Protein AF-A0A1F2WLL2-F1 (afdb_monomer)

InterPro domains:
  IPR001173 Glycosyltransferase 2-like [PF00535] (6-178)
  IPR029044 Nucleotide-diphospho-sugar transferases [G3DSA:3.90.550.10] (1-222)
  IPR029044 Nucleotide-diphospho-sugar transferases [SSF53448] (1-248)

Sequence (485 aa):
MPKITFVVPNYQGEKLLAACLDSVFSQETNESFEIIVVDDCSTDGSTRLIESSYPDVKVIVNRKNSGCAASKNVGAAQAQGEFIAFLDNDIELDADWVEAMLRRFETEGDRLGCCASHILINGYKSLLNSTGGLVNLLGYAWDRGIFGQDTNSYAHNNQVMWACAAAMIVRRSIFEEIGGFDSVYEYLFDDVDLGWRMNVRDYGVAYEPRAIVHHHQNTVQGWKLVRRLYLYERNRLRNLIKNMESQTLKWISPELRYHFLHRVQREFDNSNFSLPMRLYMIPRMVQALFWNAFHLRDTLRLRSKVQETRQLTDWQLMRAGVLCPFFGDPYIMEDPRIRLEATSGNGQQKKLPRRIVMSTETNGALESGWYSRELDVRGVYFRWMEKEATLHMKGRKGKRYLVLHTLMSNPTDISKLSVSINGQPVSSIEVPNYPNLARIELPPGLEAGDWKVELRVDNTFSPRDVLGIEDYRKLGVAIAKVELS

pLDDT: mean 87.74, std 13.4, range [32.47, 98.88]

Solvent-accessible surface area (backbone atoms only — not comparable to full-atom values): 25126 Å² total; per-residue (Å²): 126,35,47,31,16,37,29,28,34,34,64,70,34,52,92,35,35,58,56,23,51,52,24,61,75,53,43,66,58,95,68,50,65,46,43,31,38,21,33,36,51,53,87,59,60,40,66,60,48,39,68,73,74,37,80,82,49,46,76,44,77,39,95,50,74,59,37,56,36,35,30,44,43,58,31,56,77,70,52,69,20,57,26,36,32,36,32,39,36,44,29,33,48,43,45,50,21,68,52,40,51,50,52,48,44,66,72,69,31,92,54,45,28,32,38,8,31,24,29,29,33,51,98,44,90,56,28,24,46,26,53,14,20,42,30,31,74,75,32,51,68,47,40,30,32,38,81,28,74,66,75,66,70,59,66,82,60,36,70,31,25,15,34,53,59,54,42,28,41,31,32,36,68,52,40,60,73,73,61,52,50,59,47,84,31,62,58,68,57,40,36,51,44,45,23,44,58,28,38,30,47,65,20,37,23,39,37,37,70,71,16,38,30,34,31,58,74,74,74,88,69,66,88,56,57,58,57,46,52,22,38,49,51,30,40,31,52,49,41,37,66,29,68,54,49,72,68,56,52,60,69,46,44,65,54,52,53,51,51,50,53,50,48,54,50,47,52,63,65,37,79,93,47,54,70,70,57,31,66,62,45,52,60,32,55,52,47,20,53,51,51,47,63,77,40,36,68,60,45,49,55,54,16,50,60,48,62,77,58,46,71,46,53,66,66,56,34,34,74,71,60,29,34,38,93,50,89,71,79,76,82,56,44,57,50,91,85,52,79,64,72,51,73,56,50,90,47,82,56,96,70,61,46,57,59,44,51,43,48,89,91,44,57,59,35,41,42,49,36,46,48,73,74,47,67,48,101,84,70,49,41,19,25,35,24,28,49,45,27,36,34,44,30,40,44,58,74,90,52,51,26,45,35,38,35,32,48,38,30,24,85,91,50,73,23,44,38,36,35,26,47,71,87,42,80,59,50,74,46,81,39,53,60,44,73,41,78,49,72,41,65,55,64,91,82,66,72,58,41,84,32,47,40,39,38,36,37,77,58,52,37,34,48,33,81,75,71,70,40,96,42,85,54,57,36,21,48,28,36,31,32,42,35,67,82

Radius of gyration: 25.93 Å; Cα contacts (8 Å, |Δi|>4): 1045; chains: 1; bounding box: 75×48×62 Å

Foldseek 3Di:
DFQEEEEEEDAQLQPQQVQAVVLVVLAPDPTGYAYEYEYQAHPDCNVVCCVVPPVRYHYHYHPHRLADQVSSVVSLVVDPHQKYKQAYSQKHWDRHQVVLQVVVCVVVDDLAFKEAEFEAAAPDPQFGCAQAWAAALLLAIDGARHRHGPPVLCVVPFFAQFHDSNTMMGRSVSCVLLPHFDSVQRDPCSRSLSSLLSVQLSSTYTGGHPGYMHGHDPDPDPPVPLVCLLSSLLNSVLSSLQRADPVSCVVCVVLNVVVLVVVLVCLCVPPVDDNVVSVVNNVSNVVSVVSCVVCVVVSVVNSCVSVVSGDDHVVNCVVSLNYPHDRDNCPPSHRLPRFPQPAAQPDPPVAFAQKDFLDPVHVSFWGGFWGDWDADPVRFIKIFGAQKTKGKHWFDPPFFWKKWFFAAFPQVDWKWKWKDKPNHTQDIDTHHGGGDITTTTGDPPPDGGMIIIMIGIDDFDACCVVVVDPGGGRTGIITRMIHTD

Secondary structure (DSSP, 8-state):
--SEEEEEEESS-TTTHHHHHHHHHT---SS-EEEEEEE-S--SSHHHHHHHH-TTEEEEE-SS---HHHHHHHHHTT--SSEEEEE-TTEEE-TTHHHHHHHHHHHH-TT--EEEEEEEETTSTTBEEES-EEEETT--EEETTTTSB--SGGGG--B-SB--TTEEEEEHHHHHHTTS--TT-SSSSHHHHHHHHHHHTT--EEEEEEEEEEE------STHHHHHHHHHHHHHHHHHHHHS-HHHHHHHHHHHHHHHHHHHHHHHH-TTS-HHHHHHHHHHHHHHHHHHHHTHHHHHHHHHHHHHT--S-HHHHHHTTSEE---S-----S-TTS-----------SS--SEEESSGGGGGGB-SSEEEEEE-TTS-EEEEE-SEEEEEEE--TT--EEEEEEEE--SSS-EEEEEEETTEEEEEEEE-SS-EEEEEEPPTTPPSSEEEEEEEESS-B-HHHHH--S----B--EEEEEEE-

Mean predicted aligned error: 12.56 Å

Structure (mmCIF, N/CA/C/O backbone):
data_AF-A0A1F2WLL2-F1
#
_entry.id   AF-A0A1F2WLL2-F1
#
loop_
_atom_site.group_PDB
_atom_site.id
_atom_site.type_symbol
_atom_site.label_atom_id
_atom_site.label_alt_id
_atom_site.label_comp_id
_atom_site.label_asym_id
_atom_site.label_entity_id
_atom_site.label_seq_id
_atom_site.pdbx_PDB_ins_code
_atom_site.Cartn_x
_atom_site.Cartn_y
_atom_site.Cartn_z
_atom_site.occupancy
_atom_site.B_iso_or_equiv
_atom_site.auth_seq_id
_atom_site.auth_comp_id
_atom_site.auth_asym_id
_atom_site.auth_atom_id
_atom_site.pdbx_PDB_model_num
ATOM 1 N N . MET A 1 1 ? -11.840 13.896 24.469 1.00 76.62 1 MET A N 1
ATOM 2 C CA . MET A 1 1 ? -12.093 12.931 23.378 1.00 76.62 1 MET A CA 1
ATOM 3 C C . MET A 1 1 ? -10.760 12.283 23.059 1.00 76.62 1 MET A C 1
ATOM 5 O O . MET A 1 1 ? -9.773 13.005 23.175 1.00 76.62 1 MET A O 1
ATOM 9 N N . PRO A 1 2 ? -10.713 10.977 22.745 1.00 91.00 2 PRO A N 1
ATOM 10 C CA . PRO A 1 2 ? -9.459 10.318 22.396 1.00 91.00 2 PRO A CA 1
ATOM 11 C C . PRO A 1 2 ? -8.804 11.017 21.197 1.00 91.00 2 PRO A C 1
ATOM 13 O O . PRO A 1 2 ? -9.495 11.572 20.342 1.00 91.00 2 PRO A O 1
ATOM 16 N N . LYS A 1 3 ? -7.474 11.004 21.133 1.00 97.62 3 LYS A N 1
ATOM 17 C CA . LYS A 1 3 ? -6.719 11.442 19.956 1.00 97.62 3 LYS A CA 1
ATOM 18 C C . LYS A 1 3 ? -6.810 10.394 18.849 1.00 97.62 3 LYS A C 1
ATOM 20 O O . LYS A 1 3 ? -7.011 10.747 17.687 1.00 97.62 3 LYS A O 1
ATOM 25 N N . ILE A 1 4 ? -6.725 9.116 19.222 1.00 98.31 4 ILE A N 1
ATOM 26 C CA . ILE A 1 4 ? -6.717 7.974 18.301 1.00 98.31 4 ILE A CA 1
ATOM 27 C C . ILE A 1 4 ? -7.796 6.965 18.698 1.00 98.31 4 ILE A C 1
ATOM 29 O O . ILE A 1 4 ? -7.948 6.633 19.870 1.00 98.31 4 ILE A O 1
ATOM 33 N N . THR A 1 5 ? -8.506 6.425 17.713 1.00 98.88 5 THR A N 1
ATOM 34 C CA . THR A 1 5 ? -9.287 5.195 17.881 1.00 98.88 5 THR A CA 1
ATOM 35 C C . THR A 1 5 ? -8.605 4.060 17.134 1.00 98.88 5 THR A C 1
ATOM 37 O O . THR A 1 5 ? -8.490 4.107 15.909 1.00 98.88 5 THR A O 1
ATOM 40 N N . PHE A 1 6 ? -8.190 3.022 17.849 1.00 98.81 6 PHE A N 1
ATOM 41 C CA . PHE A 1 6 ? -7.764 1.768 17.244 1.00 98.81 6 PHE A CA 1
ATOM 42 C C . PHE A 1 6 ? -8.986 0.959 16.815 1.00 98.81 6 PHE A C 1
ATOM 44 O O . PHE A 1 6 ? -9.902 0.743 17.605 1.00 98.81 6 PHE A O 1
ATOM 51 N N . VAL A 1 7 ? -9.008 0.510 15.563 1.00 98.81 7 VAL A N 1
ATOM 52 C CA . VAL A 1 7 ? -10.056 -0.344 15.000 1.00 98.81 7 VAL A CA 1
ATOM 53 C C . VAL A 1 7 ? -9.422 -1.644 14.527 1.00 98.81 7 VAL A C 1
ATOM 55 O O . VAL A 1 7 ? -8.677 -1.654 13.545 1.00 98.81 7 VAL A O 1
ATOM 58 N N . VAL A 1 8 ? -9.770 -2.735 15.209 1.00 98.44 8 VAL A N 1
ATOM 59 C CA . VAL A 1 8 ? -9.218 -4.073 14.972 1.00 98.44 8 VAL A CA 1
ATOM 60 C C . VAL A 1 8 ? -10.331 -5.011 14.491 1.00 98.44 8 VAL A C 1
ATOM 62 O O . VAL A 1 8 ? -11.128 -5.481 15.309 1.00 98.44 8 VAL A O 1
ATOM 65 N N . PRO A 1 9 ? -10.477 -5.287 13.181 1.00 96.81 9 PRO A N 1
ATOM 66 C CA . PRO A 1 9 ? -11.329 -6.381 12.736 1.00 96.81 9 PRO A CA 1
ATOM 67 C C . PRO A 1 9 ? -10.759 -7.723 13.201 1.00 96.81 9 PRO A C 1
ATOM 69 O O . PRO A 1 9 ? -9.571 -7.998 13.057 1.00 96.81 9 PRO A O 1
ATOM 72 N N . ASN A 1 10 ? -11.627 -8.591 13.707 1.00 96.25 10 ASN A N 1
ATOM 73 C CA . ASN A 1 10 ? -11.253 -9.915 14.175 1.00 96.25 10 ASN A CA 1
ATOM 74 C C . ASN A 1 10 ? -12.133 -10.987 13.527 1.00 96.25 10 ASN A C 1
ATOM 76 O O . ASN A 1 10 ? -13.353 -10.857 13.489 1.00 96.25 10 ASN A O 1
ATOM 80 N N . TYR A 1 11 ? -11.522 -12.069 13.048 1.00 94.25 11 TYR A N 1
ATOM 81 C CA . TYR A 1 11 ? -12.235 -13.275 12.634 1.00 94.25 11 TYR A CA 1
ATOM 82 C C . TYR A 1 11 ? -11.383 -14.505 12.935 1.00 94.25 11 TYR A C 1
ATOM 84 O O . TYR A 1 11 ? -10.313 -14.659 12.350 1.00 94.25 11 TYR A O 1
ATOM 92 N N . GLN A 1 12 ? -11.858 -15.382 13.821 1.00 93.69 12 GLN A N 1
ATOM 93 C CA . GLN A 1 12 ? -11.133 -16.594 14.241 1.00 93.69 12 GLN A CA 1
ATOM 94 C C . GLN A 1 12 ? -9.694 -16.305 14.736 1.00 93.69 12 GLN A C 1
ATOM 96 O O . GLN A 1 12 ? -8.744 -17.010 14.388 1.00 93.69 12 GLN A O 1
ATOM 101 N N . GLY A 1 13 ? -9.528 -15.207 15.480 1.00 91.62 13 GLY A N 1
ATOM 102 C CA . GLY A 1 13 ? -8.235 -14.643 15.868 1.00 91.62 13 GLY A CA 1
ATOM 103 C C . GLY A 1 13 ? -7.758 -14.943 17.285 1.00 91.62 13 GLY A C 1
ATOM 104 O O . GLY A 1 13 ? -6.784 -14.323 17.704 1.00 91.62 13 GLY A O 1
ATOM 105 N N . GLU A 1 14 ? -8.391 -15.858 18.028 1.00 92.38 14 GLU A N 1
ATOM 106 C CA . GLU A 1 14 ? -8.091 -16.140 19.448 1.00 92.38 14 GLU A CA 1
ATOM 107 C C . GLU A 1 14 ? -6.586 -16.261 19.754 1.00 92.38 14 GLU A C 1
ATOM 109 O O . GLU A 1 14 ? -6.125 -15.804 20.794 1.00 92.38 14 GLU A O 1
ATOM 114 N N . LYS A 1 15 ? -5.803 -16.840 18.835 1.00 92.19 15 LYS A N 1
ATOM 115 C CA . LYS A 1 15 ? -4.366 -17.091 19.032 1.00 92.19 15 LYS A CA 1
ATOM 116 C C . LYS A 1 15 ? -3.455 -15.876 18.853 1.00 92.19 15 LYS A C 1
ATOM 118 O O . LYS A 1 15 ? -2.321 -15.935 19.312 1.00 92.19 15 LYS A O 1
ATOM 123 N N . LEU A 1 16 ? -3.898 -14.849 18.129 1.00 92.62 16 LEU A N 1
ATOM 124 C CA . LEU A 1 16 ? -3.056 -13.715 17.716 1.00 92.62 16 LEU A CA 1
ATOM 125 C C . LEU A 1 16 ? -3.542 -12.391 18.311 1.00 92.62 16 LEU A C 1
ATOM 127 O O . LEU A 1 16 ? -2.733 -11.515 18.603 1.00 92.62 16 LEU A O 1
ATOM 131 N N . LEU A 1 17 ? -4.846 -12.286 18.583 1.00 95.69 17 LEU A N 1
ATOM 132 C CA . LEU A 1 17 ? -5.476 -11.056 19.046 1.00 95.69 17 LEU A CA 1
ATOM 133 C C . LEU A 1 17 ? -4.872 -10.517 20.352 1.00 95.69 17 LEU A C 1
ATOM 135 O O . LEU A 1 17 ? -4.731 -9.307 20.484 1.00 95.69 17 LEU A O 1
ATOM 139 N N . ALA A 1 18 ? -4.500 -11.390 21.296 1.00 96.75 18 ALA A N 1
ATOM 140 C CA . ALA A 1 18 ? -3.899 -10.967 22.564 1.00 96.75 18 ALA A CA 1
ATOM 141 C C . ALA A 1 18 ? -2.603 -10.172 22.346 1.00 96.75 18 ALA A C 1
ATOM 143 O O . ALA A 1 18 ? -2.478 -9.063 22.847 1.00 96.75 18 ALA A O 1
ATOM 144 N N . ALA A 1 19 ? -1.687 -10.691 21.522 1.00 96.25 19 ALA A N 1
ATOM 145 C CA . ALA A 1 19 ? -0.417 -10.026 21.238 1.00 96.25 19 ALA A CA 1
ATOM 146 C C . ALA A 1 19 ? -0.623 -8.667 20.546 1.00 96.25 19 ALA A C 1
ATOM 148 O O . ALA A 1 19 ? 0.023 -7.680 20.898 1.00 96.25 19 ALA A O 1
ATOM 149 N N . CYS A 1 20 ? -1.593 -8.590 19.626 1.00 97.69 20 CYS A N 1
ATOM 150 C CA . CYS A 1 20 ? -1.995 -7.328 19.012 1.00 97.69 20 CYS A CA 1
ATOM 151 C C . CYS A 1 20 ? -2.483 -6.320 20.058 1.00 97.69 20 CYS A C 1
ATOM 153 O O . CYS A 1 20 ? -1.987 -5.193 20.090 1.00 97.69 20 CYS A O 1
ATOM 155 N N . LEU A 1 21 ? -3.426 -6.706 20.923 1.00 98.38 21 LEU A N 1
ATOM 156 C CA . LEU A 1 21 ? -3.984 -5.812 21.941 1.00 98.38 21 LEU A CA 1
ATOM 157 C C . LEU A 1 21 ? -2.936 -5.400 22.978 1.00 98.38 21 LEU A C 1
ATOM 159 O O . LEU A 1 21 ? -2.838 -4.214 23.291 1.00 98.38 21 LEU A O 1
ATOM 163 N N . ASP A 1 22 ? -2.116 -6.338 23.448 1.00 98.19 22 ASP A N 1
ATOM 164 C CA . ASP A 1 22 ? -1.013 -6.066 24.371 1.00 98.19 22 ASP A CA 1
ATOM 165 C C . ASP A 1 22 ? -0.064 -5.016 23.777 1.00 98.19 22 ASP A C 1
ATOM 167 O O . ASP A 1 22 ? 0.284 -4.052 24.458 1.00 98.19 22 ASP A O 1
ATOM 171 N N . SER A 1 23 ? 0.287 -5.121 22.488 1.00 98.38 23 SER A N 1
ATOM 172 C CA . SER A 1 23 ? 1.153 -4.136 21.819 1.00 98.38 23 SER A CA 1
ATOM 173 C C . SER A 1 23 ? 0.528 -2.736 21.700 1.00 98.38 23 SER A C 1
ATOM 175 O O . SER A 1 23 ? 1.245 -1.735 21.757 1.00 98.38 23 SER A O 1
ATOM 177 N N . VAL A 1 24 ? -0.805 -2.643 21.602 1.00 98.31 24 VAL A N 1
ATOM 178 C CA . VAL A 1 24 ? -1.537 -1.363 21.615 1.00 98.31 24 VAL A CA 1
ATOM 179 C C . VAL A 1 24 ? -1.542 -0.753 23.018 1.00 98.31 24 VAL A C 1
ATOM 181 O O . VAL A 1 24 ? -1.273 0.436 23.171 1.00 98.31 24 VAL A O 1
ATOM 184 N N . PHE A 1 25 ? -1.794 -1.549 24.059 1.00 98.00 25 PHE A N 1
ATOM 185 C CA . PHE A 1 25 ? -1.728 -1.072 25.446 1.00 98.00 25 PHE A CA 1
ATOM 186 C C . PHE A 1 25 ? -0.305 -0.706 25.890 1.00 98.00 25 PHE A C 1
ATOM 188 O O . PHE A 1 25 ? -0.139 0.088 26.813 1.00 98.00 25 PHE A O 1
ATOM 195 N N . SER A 1 26 ? 0.711 -1.253 25.221 1.00 97.56 26 SER A N 1
ATOM 196 C CA . SER A 1 26 ? 2.130 -1.001 25.497 1.00 97.56 26 SER A CA 1
ATOM 197 C C . SER A 1 26 ? 2.687 0.252 24.811 1.00 97.56 26 SER A C 1
ATOM 199 O O . SER A 1 26 ? 3.884 0.509 24.919 1.00 97.56 26 SER A O 1
ATOM 201 N N . GLN A 1 27 ? 1.867 1.014 24.079 1.00 98.25 27 GLN A N 1
ATOM 202 C CA . GLN A 1 27 ? 2.335 2.197 23.356 1.00 98.25 27 GLN A CA 1
ATOM 203 C C . GLN A 1 27 ? 2.853 3.282 24.311 1.00 98.25 27 GLN A C 1
ATOM 205 O O . GLN A 1 27 ? 2.150 3.738 25.213 1.00 98.25 27 GLN A O 1
ATOM 210 N N . GLU A 1 28 ? 4.073 3.750 24.061 1.00 97.25 28 GLU A N 1
ATOM 211 C CA . GLU A 1 28 ? 4.723 4.849 24.773 1.00 97.25 28 GLU A CA 1
ATOM 212 C C . GLU A 1 28 ? 4.276 6.193 24.181 1.00 97.25 28 GLU A C 1
ATOM 214 O O . GLU A 1 28 ? 5.012 6.870 23.463 1.00 97.25 28 GLU A O 1
ATOM 219 N N . THR A 1 29 ? 3.033 6.581 24.467 1.00 95.75 29 THR A N 1
ATOM 220 C CA . THR A 1 29 ? 2.434 7.841 24.008 1.00 95.75 29 THR A CA 1
ATOM 221 C C . THR A 1 29 ? 1.748 8.583 25.152 1.00 95.75 29 THR A C 1
ATOM 223 O O . THR A 1 29 ? 1.210 7.973 26.075 1.00 95.75 29 THR A O 1
ATOM 226 N N . ASN A 1 30 ? 1.753 9.918 25.092 1.00 94.25 30 ASN A N 1
ATOM 227 C CA . ASN A 1 30 ? 0.960 10.752 26.006 1.00 94.25 30 ASN A CA 1
ATOM 228 C C . ASN A 1 30 ? -0.463 10.999 25.483 1.00 94.25 30 ASN A C 1
ATOM 230 O O . ASN A 1 30 ? -1.280 11.629 26.160 1.00 94.25 30 ASN A O 1
ATOM 234 N N . GLU A 1 31 ? -0.757 10.542 24.268 1.00 96.06 31 GLU A N 1
ATOM 235 C CA . GLU A 1 31 ? -2.034 10.760 23.618 1.00 96.06 31 GLU A CA 1
ATOM 236 C C . GLU A 1 31 ? -3.068 9.748 24.098 1.00 96.06 31 GLU A C 1
ATOM 238 O O . GLU A 1 31 ? -2.838 8.542 24.159 1.00 96.06 31 GLU A O 1
ATOM 243 N N . SER A 1 32 ? -4.255 10.248 24.427 1.00 96.38 32 SER A N 1
ATOM 244 C CA . SER A 1 32 ? -5.369 9.375 24.795 1.00 96.38 32 SER A CA 1
ATOM 245 C C . SER A 1 32 ? -5.852 8.565 23.590 1.00 96.38 32 SER A C 1
ATOM 247 O O . SER A 1 32 ? -6.014 9.107 22.493 1.00 96.38 32 SER A O 1
ATOM 249 N N . PHE A 1 33 ? -6.156 7.288 23.795 1.00 98.00 33 PHE A N 1
ATOM 250 C CA . PHE A 1 33 ? -6.726 6.435 22.759 1.00 98.00 33 PHE A CA 1
ATOM 251 C C . PHE A 1 33 ? -7.877 5.577 23.283 1.00 98.00 33 PHE A C 1
ATOM 253 O O . PHE A 1 33 ? -8.028 5.370 24.484 1.00 98.00 33 PHE A O 1
ATOM 260 N N . GLU A 1 34 ? -8.702 5.090 22.362 1.00 98.19 34 GLU A N 1
ATOM 261 C CA . GLU A 1 34 ? -9.692 4.040 22.614 1.00 98.19 34 GLU A CA 1
ATOM 262 C C . GLU A 1 34 ? -9.450 2.863 21.664 1.00 98.19 34 GLU A C 1
ATOM 264 O O . GLU A 1 34 ? -8.858 3.035 20.594 1.00 98.19 34 GLU A O 1
ATOM 269 N N . ILE A 1 35 ? -9.938 1.677 22.025 1.00 98.69 35 ILE A N 1
ATOM 270 C CA . ILE A 1 35 ? -9.793 0.467 21.212 1.00 98.69 35 ILE A CA 1
ATOM 271 C C . ILE A 1 35 ? -11.174 -0.115 20.927 1.00 98.69 35 ILE A C 1
ATOM 273 O O . ILE A 1 35 ? -11.960 -0.377 21.840 1.00 98.69 35 ILE A O 1
ATOM 277 N N . ILE A 1 36 ? -11.455 -0.342 19.647 1.00 98.75 36 ILE A N 1
ATOM 278 C CA . ILE A 1 36 ? -12.669 -0.979 19.152 1.00 98.75 36 ILE A CA 1
ATOM 279 C C . ILE A 1 36 ? -12.277 -2.251 18.403 1.00 98.75 36 ILE A C 1
ATOM 281 O O . ILE A 1 36 ? -11.685 -2.193 17.324 1.00 98.75 36 ILE A O 1
ATOM 285 N N . VAL A 1 37 ? -12.662 -3.404 18.942 1.00 98.69 37 VAL A N 1
ATOM 286 C CA . VAL A 1 37 ? -12.554 -4.687 18.242 1.00 98.69 37 VAL A CA 1
ATOM 287 C C . VAL A 1 37 ? -13.888 -5.001 17.575 1.00 98.69 37 VAL A C 1
ATOM 289 O O . VAL A 1 37 ? -14.935 -5.021 18.225 1.00 98.69 37 VAL A O 1
ATOM 292 N N . VAL A 1 38 ? -13.856 -5.264 16.270 1.00 98.44 38 VAL A N 1
ATOM 293 C CA . VAL A 1 38 ? -15.033 -5.680 15.500 1.00 98.44 38 VAL A CA 1
ATOM 294 C C . VAL A 1 38 ? -14.908 -7.160 15.168 1.00 98.44 38 VAL A C 1
ATOM 296 O O . VAL A 1 38 ? -14.216 -7.534 14.223 1.00 98.44 38 VAL A O 1
ATOM 299 N N . ASP A 1 39 ? -15.578 -8.004 15.946 1.00 97.94 39 ASP A N 1
ATOM 300 C CA . ASP A 1 39 ? -15.615 -9.445 15.730 1.00 97.94 39 ASP A CA 1
ATOM 301 C C . ASP A 1 39 ? -16.603 -9.812 14.610 1.00 97.94 39 ASP A C 1
ATOM 303 O O . ASP A 1 39 ? -17.806 -9.560 14.698 1.00 97.94 39 ASP A O 1
ATOM 307 N N . ASP A 1 40 ? -16.102 -10.412 13.531 1.00 95.88 40 ASP A N 1
ATOM 308 C CA . ASP A 1 40 ? -16.862 -10.697 12.315 1.00 95.88 40 ASP A CA 1
ATOM 309 C C . ASP A 1 40 ? -17.527 -12.083 12.344 1.00 95.88 40 ASP A C 1
ATOM 311 O O . ASP A 1 40 ? -17.336 -12.897 11.441 1.00 95.88 40 ASP A O 1
ATOM 315 N N . CYS A 1 41 ? -18.304 -12.334 13.403 1.00 95.75 41 CYS A N 1
ATOM 316 C CA . CYS A 1 41 ? -18.985 -13.594 13.730 1.00 95.75 41 CYS A CA 1
ATOM 317 C C . CYS A 1 41 ? -18.048 -14.779 14.030 1.00 95.75 41 CYS A C 1
ATOM 319 O O . CYS A 1 41 ? -18.257 -15.901 13.550 1.00 95.75 41 CYS A O 1
ATOM 321 N N . SER A 1 42 ? -17.005 -14.551 14.825 1.00 95.31 42 SER A N 1
ATOM 322 C CA . SER A 1 42 ? -16.119 -15.630 15.253 1.00 95.31 42 SER A CA 1
ATOM 323 C C . SER A 1 42 ? -16.850 -16.638 16.140 1.00 95.31 42 SER A C 1
ATOM 325 O O . SER A 1 42 ? -17.769 -16.315 16.891 1.00 95.31 42 SER A O 1
ATOM 327 N N . THR A 1 43 ? -16.423 -17.893 16.040 1.00 95.31 43 THR A N 1
ATOM 328 C CA . THR A 1 43 ? -16.916 -19.007 16.866 1.00 95.31 43 THR A CA 1
ATOM 329 C C . THR A 1 43 ? -15.817 -19.598 17.749 1.00 95.31 43 THR A C 1
ATOM 331 O O . THR A 1 43 ? -16.010 -20.664 18.330 1.00 95.31 43 THR A O 1
ATOM 334 N N . ASP A 1 44 ? -14.643 -18.971 17.770 1.00 94.88 44 ASP A N 1
ATOM 335 C CA . ASP A 1 44 ? -13.529 -19.319 18.646 1.00 94.88 44 ASP A CA 1
ATOM 336 C C . ASP A 1 44 ? -13.645 -18.569 19.987 1.00 94.88 44 ASP A C 1
ATOM 338 O O . ASP A 1 44 ? -14.684 -17.982 20.305 1.00 94.88 44 ASP A O 1
ATOM 342 N N . GLY A 1 45 ? -12.600 -18.619 20.812 1.00 94.38 45 GLY A N 1
ATOM 343 C CA . GLY A 1 45 ? -12.564 -17.948 22.108 1.00 94.38 45 GLY A CA 1
ATOM 3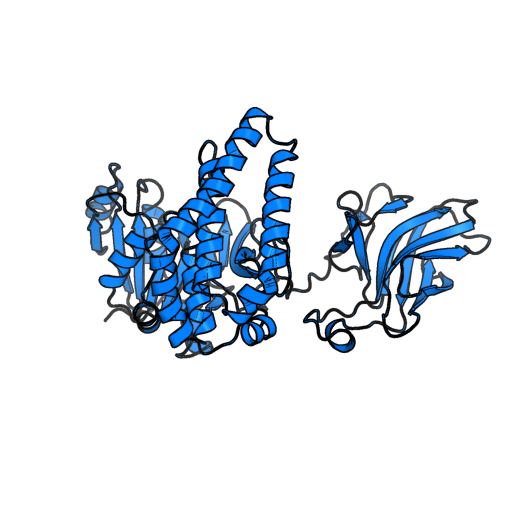44 C C . GLY A 1 45 ? -12.276 -16.444 22.061 1.00 94.38 45 GLY A C 1
ATOM 345 O O . GLY A 1 45 ? -12.144 -15.854 23.132 1.00 94.38 45 GLY A O 1
ATOM 346 N N . SER A 1 46 ? -12.174 -15.806 20.884 1.00 94.56 46 SER A N 1
ATOM 347 C CA . SER A 1 46 ? -11.703 -14.414 20.752 1.00 94.56 46 SER A CA 1
ATOM 348 C C . SER A 1 46 ? -12.541 -13.408 21.546 1.00 94.56 46 SER A C 1
ATOM 350 O O . SER A 1 46 ? -11.998 -12.567 22.252 1.00 94.56 46 SER A O 1
ATOM 352 N N . THR A 1 47 ? -13.868 -13.500 21.474 1.00 94.75 47 THR A N 1
ATOM 353 C CA . THR A 1 47 ? -14.781 -12.572 22.162 1.00 94.75 47 THR A CA 1
ATOM 354 C C . THR A 1 47 ? -14.702 -12.734 23.675 1.00 94.75 47 THR A C 1
ATOM 356 O O . THR A 1 47 ? -14.566 -11.746 24.392 1.00 94.75 47 THR A O 1
ATOM 359 N N . ARG A 1 48 ? -14.679 -13.984 24.156 1.00 95.44 48 ARG A N 1
ATOM 360 C CA . ARG A 1 48 ? -14.509 -14.300 25.580 1.00 95.44 48 ARG A CA 1
ATOM 361 C C . ARG A 1 48 ? -13.161 -13.815 26.114 1.00 95.44 48 ARG A C 1
ATOM 363 O O . ARG A 1 48 ? -13.114 -13.315 27.232 1.00 95.44 48 ARG A O 1
ATOM 370 N N . LEU A 1 49 ? -12.090 -13.959 25.330 1.00 96.06 49 LEU A N 1
ATOM 371 C CA . LEU A 1 49 ? -10.759 -13.451 25.666 1.00 96.06 49 LEU A CA 1
ATOM 372 C C . LEU A 1 49 ? -10.796 -11.935 25.906 1.00 96.06 49 LEU A C 1
ATOM 374 O O . LEU A 1 49 ? -10.265 -11.467 26.911 1.00 96.06 49 LEU A O 1
ATOM 378 N N . ILE A 1 50 ? -11.451 -11.175 25.019 1.00 95.75 50 ILE A N 1
ATOM 379 C CA . ILE A 1 50 ? -11.570 -9.718 25.175 1.00 95.75 50 ILE A CA 1
ATOM 380 C C . ILE A 1 50 ? -12.345 -9.378 26.451 1.00 95.75 50 ILE A C 1
ATOM 382 O O . ILE A 1 50 ? -11.857 -8.606 27.272 1.00 95.75 50 ILE A O 1
ATOM 386 N N . GLU A 1 51 ? -13.505 -10.006 26.656 1.00 93.62 51 GLU A N 1
ATOM 387 C CA . GLU A 1 51 ? -14.349 -9.778 27.837 1.00 93.62 51 GLU A CA 1
ATOM 388 C C . GLU A 1 51 ? -13.623 -10.069 29.160 1.00 93.62 51 GLU A C 1
ATOM 390 O O . GLU A 1 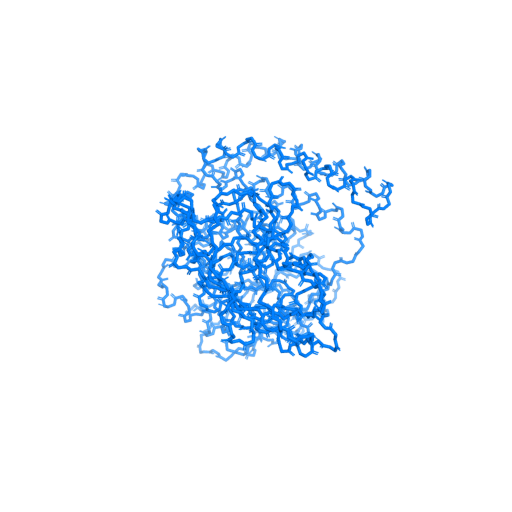51 ? -13.850 -9.370 30.147 1.00 93.62 51 GLU A O 1
ATOM 395 N N . SER A 1 52 ? -12.761 -11.092 29.204 1.00 95.94 52 SER A N 1
ATOM 396 C CA . SER A 1 52 ? -12.062 -11.479 30.434 1.00 95.94 52 SER A CA 1
ATOM 397 C C . SER A 1 52 ? -10.782 -10.693 30.708 1.00 95.94 52 SER A C 1
ATOM 399 O O . SER A 1 52 ? -10.431 -10.513 31.873 1.00 95.94 52 SER A O 1
ATOM 401 N N . SER A 1 53 ? -10.058 -10.292 29.662 1.00 97.12 53 SER A N 1
ATOM 402 C CA . SER A 1 53 ? -8.671 -9.816 29.783 1.00 97.12 53 SER A CA 1
ATOM 403 C C . SER A 1 53 ? -8.483 -8.353 29.392 1.00 97.12 53 SER A C 1
ATOM 405 O O . SER A 1 53 ? -7.506 -7.746 29.819 1.00 97.12 53 SER A O 1
ATOM 407 N N . TYR A 1 54 ? -9.418 -7.771 28.637 1.00 97.38 54 TYR A N 1
ATOM 408 C CA . TYR A 1 54 ? -9.296 -6.425 28.079 1.00 97.38 54 TYR A CA 1
ATOM 409 C C . TYR A 1 54 ? -10.585 -5.609 28.304 1.00 97.38 54 TYR A C 1
ATOM 411 O O . TYR A 1 54 ? -11.264 -5.246 27.343 1.00 97.38 54 TYR A O 1
ATOM 419 N N . PRO A 1 55 ? -10.949 -5.302 29.567 1.00 94.81 55 PRO A N 1
ATOM 420 C CA . PRO A 1 55 ? -12.223 -4.656 29.906 1.00 94.81 55 PRO A CA 1
ATOM 421 C C . PRO A 1 55 ? -12.390 -3.244 29.320 1.00 94.81 55 PRO A C 1
ATOM 423 O O . PRO A 1 55 ? -13.518 -2.784 29.157 1.00 94.81 55 PRO A O 1
ATOM 426 N N . ASP A 1 56 ? -11.286 -2.573 28.980 1.00 95.75 56 ASP A N 1
ATOM 427 C CA . ASP A 1 56 ? -11.285 -1.239 28.366 1.00 95.75 56 ASP A CA 1
ATOM 428 C C . ASP A 1 56 ? -11.482 -1.275 26.835 1.00 95.75 56 ASP A C 1
ATOM 430 O O . ASP A 1 56 ? -11.586 -0.230 26.189 1.00 95.75 56 ASP A O 1
ATOM 434 N N . VAL A 1 57 ? -11.553 -2.467 26.230 1.00 98.12 57 VAL A N 1
ATOM 435 C CA . VAL A 1 57 ? -11.784 -2.645 24.791 1.00 98.12 57 VAL A CA 1
ATOM 436 C C . VAL A 1 57 ? -13.280 -2.719 24.498 1.00 98.12 57 VAL A C 1
ATOM 438 O O . VAL A 1 57 ? -14.007 -3.570 25.015 1.00 98.12 57 VAL A O 1
ATOM 441 N N . LYS A 1 58 ? -13.753 -1.875 23.579 1.00 98.06 58 LYS A N 1
ATOM 442 C CA . LYS A 1 58 ? -15.126 -1.947 23.070 1.00 98.06 58 LYS A CA 1
ATOM 443 C C . LYS A 1 58 ? -15.237 -3.049 22.020 1.00 98.06 58 LYS A C 1
ATOM 445 O O . LYS A 1 58 ? -14.600 -2.975 20.973 1.00 98.06 58 LYS A O 1
ATOM 450 N N . VAL A 1 59 ? -16.110 -4.026 22.251 1.00 98.00 59 VAL A N 1
ATOM 451 C CA . VAL A 1 59 ? -16.370 -5.114 21.295 1.00 98.00 59 VAL A CA 1
ATOM 452 C C . VAL A 1 59 ? -17.668 -4.877 20.531 1.00 98.00 59 VAL A C 1
ATOM 454 O O . VAL A 1 59 ? -18.710 -4.580 21.117 1.00 98.00 59 VAL A O 1
ATOM 457 N N . ILE A 1 60 ? -17.619 -5.040 19.211 1.00 98.00 60 ILE A N 1
ATOM 458 C CA . ILE A 1 60 ? -18.787 -5.049 18.325 1.00 98.00 60 ILE A CA 1
ATOM 459 C C . ILE A 1 60 ? -18.816 -6.387 17.596 1.00 98.00 60 ILE A C 1
ATOM 461 O O . ILE A 1 60 ? -17.863 -6.725 16.908 1.00 98.00 60 ILE A O 1
ATOM 465 N N . VAL A 1 61 ? -19.915 -7.132 17.712 1.00 97.38 61 VAL A N 1
ATOM 466 C CA . VAL A 1 61 ? -20.052 -8.451 17.076 1.00 97.38 61 VAL A CA 1
ATOM 467 C C . VAL A 1 61 ? -20.986 -8.364 15.871 1.00 97.38 61 VAL A C 1
ATOM 469 O O . VAL A 1 61 ? -22.178 -8.061 16.005 1.00 97.38 61 VAL A O 1
ATOM 472 N N . ASN A 1 62 ? -20.467 -8.657 14.681 1.00 95.62 62 ASN A N 1
ATOM 473 C CA . ASN A 1 62 ? -21.278 -8.773 13.476 1.00 95.62 62 ASN A CA 1
ATOM 474 C C . ASN A 1 62 ? -22.095 -10.068 13.496 1.00 95.62 62 ASN A C 1
ATOM 476 O O . ASN A 1 62 ? -21.647 -11.127 13.926 1.00 95.62 62 ASN A O 1
ATOM 480 N N . ARG A 1 63 ? -23.310 -10.011 12.941 1.00 94.19 63 ARG A N 1
ATOM 481 C CA . ARG A 1 63 ? -24.210 -11.179 12.862 1.00 94.19 63 ARG A CA 1
ATOM 482 C C . ARG A 1 63 ? -23.788 -12.218 11.820 1.00 94.19 63 ARG A C 1
ATOM 484 O O . ARG A 1 63 ? -24.308 -13.328 11.823 1.00 94.19 63 ARG A O 1
ATOM 491 N N . LYS A 1 64 ? -22.936 -11.827 10.875 1.00 93.81 64 LYS A N 1
ATOM 492 C CA . LYS A 1 64 ? -22.441 -12.657 9.775 1.00 93.81 64 LYS A CA 1
ATOM 493 C C . LYS A 1 64 ? -21.081 -12.135 9.333 1.00 93.81 64 LYS A C 1
ATOM 495 O O . LYS A 1 64 ? -20.860 -10.928 9.422 1.00 93.81 64 LYS A O 1
ATOM 500 N N . ASN A 1 65 ? -20.278 -13.017 8.747 1.00 91.50 65 ASN A N 1
ATOM 501 C CA . ASN A 1 65 ? -19.004 -12.653 8.151 1.00 91.50 65 ASN A CA 1
ATOM 502 C C . ASN A 1 65 ? -19.260 -11.691 6.984 1.00 91.50 65 ASN A C 1
ATOM 504 O O . ASN A 1 65 ? -19.884 -12.056 5.979 1.00 91.50 65 ASN A O 1
ATOM 508 N N . SER A 1 66 ? -18.868 -10.441 7.184 1.00 89.12 66 SER A N 1
ATOM 509 C CA . SER A 1 66 ? -19.079 -9.328 6.261 1.00 89.12 66 SER A CA 1
ATOM 510 C C . SER A 1 66 ? -17.779 -8.896 5.580 1.00 89.12 66 SER A C 1
ATOM 512 O O . SER A 1 66 ? -17.827 -8.107 4.636 1.00 89.12 66 SER A O 1
ATOM 514 N N . GLY A 1 67 ? -16.643 -9.453 6.005 1.00 89.38 67 GLY A N 1
ATOM 515 C CA . GLY A 1 67 ? -15.324 -9.187 5.451 1.00 89.38 67 GLY A CA 1
ATOM 516 C C . GLY A 1 67 ? -14.616 -8.011 6.124 1.00 89.38 67 GLY A C 1
ATOM 517 O O . GLY A 1 67 ? -15.232 -7.143 6.744 1.00 89.38 67 GLY A O 1
ATOM 518 N N . CYS A 1 68 ? -13.291 -7.971 5.960 1.00 90.44 68 CYS A N 1
ATOM 519 C CA . CYS A 1 68 ? -12.411 -7.042 6.673 1.00 90.44 68 CYS A CA 1
ATOM 520 C C . CYS A 1 68 ? -12.772 -5.565 6.430 1.00 90.44 68 CYS A C 1
ATOM 522 O O . CYS A 1 68 ? -12.962 -4.818 7.388 1.00 90.44 68 CYS A O 1
ATOM 524 N N . ALA A 1 69 ? -12.975 -5.157 5.172 1.00 93.56 69 ALA A N 1
ATOM 525 C CA . ALA A 1 69 ? -13.349 -3.783 4.826 1.00 93.56 69 ALA A CA 1
ATOM 526 C C . ALA A 1 69 ? -14.677 -3.341 5.477 1.00 93.56 69 ALA A C 1
ATOM 528 O O . ALA A 1 69 ? -14.807 -2.208 5.946 1.00 93.56 69 ALA A O 1
ATOM 529 N N . ALA A 1 70 ? -15.668 -4.238 5.541 1.00 94.94 70 ALA A N 1
ATOM 530 C CA . ALA A 1 70 ? -16.943 -3.950 6.191 1.00 94.94 70 ALA A CA 1
ATOM 531 C C . ALA A 1 70 ? -16.779 -3.807 7.711 1.00 94.94 70 ALA A C 1
ATOM 533 O O . ALA A 1 70 ? -17.300 -2.853 8.287 1.00 94.94 70 ALA A O 1
ATOM 534 N N . SER A 1 71 ? -16.015 -4.698 8.348 1.00 96.19 71 SER A N 1
ATOM 535 C CA . SER A 1 71 ? -15.720 -4.625 9.784 1.00 96.19 71 SER A CA 1
ATOM 536 C C . SER A 1 71 ? -14.929 -3.367 10.154 1.00 96.19 71 SER A C 1
ATOM 538 O O . SER A 1 71 ? -15.285 -2.688 11.116 1.00 96.19 71 SER A O 1
ATOM 540 N N . LYS A 1 72 ? -13.936 -2.978 9.342 1.00 97.75 72 LYS A N 1
ATOM 541 C CA . LYS A 1 72 ? -13.203 -1.709 9.493 1.00 97.75 72 LYS A CA 1
ATOM 542 C C . LYS A 1 72 ? -14.155 -0.507 9.444 1.00 97.75 72 LYS A C 1
ATOM 544 O O . LYS A 1 72 ? -14.083 0.359 10.312 1.00 97.75 72 LYS A O 1
ATOM 549 N N . ASN A 1 73 ? -15.108 -0.481 8.508 1.00 98.19 73 ASN A N 1
ATOM 550 C CA . ASN A 1 73 ? -16.125 0.578 8.443 1.00 98.19 73 ASN A CA 1
ATOM 551 C C . ASN A 1 73 ? -17.062 0.601 9.665 1.00 98.19 73 ASN A C 1
ATOM 553 O O . ASN A 1 73 ? -17.426 1.683 10.122 1.00 98.19 73 ASN A O 1
ATOM 557 N N . VAL A 1 74 ? -17.458 -0.561 10.198 1.00 98.12 74 VAL A N 1
ATOM 558 C CA . VAL A 1 74 ? -18.292 -0.647 11.414 1.00 98.12 74 VAL A CA 1
ATOM 559 C C . VAL A 1 74 ? -17.569 -0.037 12.614 1.00 98.12 74 VAL A C 1
ATOM 561 O O . VAL A 1 74 ? -18.167 0.752 13.346 1.00 98.12 74 VAL A O 1
ATOM 564 N N . GLY A 1 75 ? -16.284 -0.354 12.789 1.00 98.31 75 GLY A N 1
ATOM 565 C CA . GLY A 1 75 ? -15.467 0.226 13.854 1.00 98.31 75 GLY A CA 1
ATOM 566 C C . GLY A 1 75 ? -15.241 1.723 13.654 1.00 98.31 75 GLY A C 1
ATOM 567 O O . GLY A 1 75 ? -15.453 2.502 14.579 1.00 98.31 75 GLY A O 1
ATOM 568 N N . ALA A 1 76 ? -14.919 2.146 12.429 1.00 98.50 76 ALA A N 1
ATOM 569 C CA . ALA A 1 76 ? -14.729 3.556 12.091 1.00 98.50 76 ALA A CA 1
ATOM 570 C C . ALA A 1 76 ? -15.984 4.406 12.351 1.00 98.50 76 ALA A C 1
ATOM 572 O O . ALA A 1 76 ? -15.877 5.522 12.844 1.00 98.50 76 ALA A O 1
ATOM 573 N N . ALA A 1 77 ? -17.182 3.866 12.102 1.00 98.25 77 ALA A N 1
ATOM 574 C CA . ALA A 1 77 ? -18.445 4.546 12.399 1.00 98.25 77 ALA A CA 1
ATOM 575 C C . ALA A 1 77 ? -18.709 4.739 13.905 1.00 98.25 77 ALA A C 1
ATOM 577 O O . ALA A 1 77 ? -19.650 5.436 14.283 1.00 98.25 77 ALA A O 1
ATOM 578 N N . GLN A 1 78 ? -17.931 4.082 14.766 1.00 98.31 78 GLN A N 1
ATOM 579 C CA . GLN A 1 78 ? -18.006 4.187 16.222 1.00 98.31 78 GLN A CA 1
ATOM 580 C C . GLN A 1 78 ? -16.807 4.926 16.827 1.00 98.31 78 GLN A C 1
ATOM 582 O O . GLN A 1 78 ? -16.796 5.129 18.040 1.00 98.31 78 GLN A O 1
ATOM 587 N N . ALA A 1 79 ? -15.830 5.307 16.002 1.00 98.31 79 ALA A N 1
ATOM 588 C CA . ALA A 1 79 ? -14.606 5.959 16.427 1.00 98.31 79 ALA A CA 1
ATOM 589 C C . ALA A 1 79 ? -14.845 7.418 16.835 1.00 98.31 79 ALA A C 1
ATOM 591 O O . ALA A 1 79 ? -15.535 8.168 16.142 1.00 98.31 79 ALA A O 1
ATOM 592 N N . GLN A 1 80 ? -14.241 7.830 17.946 1.00 98.06 80 GLN A N 1
ATOM 593 C CA . GLN A 1 80 ? -14.294 9.196 18.470 1.00 98.06 80 GLN A CA 1
ATOM 594 C C . GLN A 1 80 ? -12.976 9.957 18.276 1.00 98.06 80 GLN A C 1
ATOM 596 O O . GLN A 1 80 ? -12.958 11.183 18.410 1.00 98.06 80 GLN A O 1
ATOM 601 N N . GLY A 1 81 ? -11.896 9.244 17.952 1.00 98.06 81 GLY A N 1
ATOM 602 C CA . GLY A 1 81 ? -10.559 9.776 17.725 1.00 98.06 81 GLY A CA 1
ATOM 603 C C . GLY A 1 81 ? -10.507 10.799 16.598 1.00 98.06 81 GLY A C 1
ATOM 604 O O . GLY A 1 81 ? -11.256 10.713 15.626 1.00 98.06 81 GLY A O 1
ATOM 605 N N . GLU A 1 82 ? -9.600 11.770 16.684 1.00 97.94 82 GLU A N 1
ATOM 606 C CA . GLU A 1 82 ? -9.246 12.601 15.523 1.00 97.94 82 GLU A CA 1
ATOM 607 C C . GLU A 1 82 ? -8.665 11.733 14.394 1.00 97.94 82 GLU A C 1
ATOM 609 O O . GLU A 1 82 ? -8.941 11.944 13.207 1.00 97.94 82 GLU A O 1
ATOM 614 N N . PHE A 1 83 ? -7.909 10.712 14.789 1.00 98.75 83 PHE A N 1
ATOM 615 C CA . PHE A 1 83 ? -7.313 9.719 13.915 1.00 98.75 83 PHE A CA 1
ATOM 616 C C . PHE A 1 83 ? -7.906 8.333 14.171 1.00 98.75 83 PHE A C 1
ATOM 618 O O . PHE A 1 83 ? -8.283 7.999 15.295 1.00 98.75 83 PHE A O 1
ATOM 625 N N . ILE A 1 84 ? -7.956 7.511 13.125 1.00 98.88 84 ILE A N 1
ATOM 626 C CA . ILE A 1 84 ? -8.320 6.096 13.220 1.00 98.88 84 ILE A CA 1
ATOM 627 C C . ILE A 1 84 ? -7.095 5.268 12.845 1.00 98.88 84 ILE A C 1
ATOM 629 O O . ILE A 1 84 ? -6.581 5.396 11.734 1.00 98.88 84 ILE A O 1
ATOM 633 N N . ALA A 1 85 ? -6.646 4.418 13.761 1.00 98.75 85 ALA A N 1
ATOM 634 C CA . ALA A 1 85 ? -5.611 3.426 13.517 1.00 98.75 85 ALA A CA 1
ATOM 635 C C . ALA A 1 85 ? -6.274 2.099 13.128 1.00 98.75 85 ALA A C 1
ATOM 637 O O . ALA A 1 85 ? -6.921 1.463 13.956 1.00 98.75 85 ALA A O 1
ATOM 638 N N . PHE A 1 86 ? -6.142 1.685 11.870 1.00 98.81 86 PHE A N 1
ATOM 639 C CA . PHE A 1 86 ? -6.604 0.369 11.427 1.00 98.81 86 PHE A CA 1
ATOM 640 C C . PHE A 1 86 ? -5.485 -0.645 11.606 1.00 98.81 86 PHE A C 1
ATOM 642 O O . PHE A 1 86 ? -4.407 -0.451 11.043 1.00 98.81 86 PHE A O 1
ATOM 649 N N . LEU A 1 87 ? -5.769 -1.712 12.351 1.00 98.19 87 LEU A N 1
ATOM 650 C CA . LEU A 1 87 ? -4.829 -2.790 12.644 1.00 98.19 87 LEU A CA 1
ATOM 651 C C . LEU A 1 87 ? -5.490 -4.134 12.339 1.00 98.19 87 LEU A C 1
ATOM 653 O O . LEU A 1 87 ? -6.595 -4.377 12.812 1.00 98.19 87 LEU A O 1
ATOM 657 N N . ASP A 1 88 ? -4.844 -5.009 11.577 1.00 95.75 88 ASP A N 1
ATOM 658 C CA . ASP A 1 88 ? -5.277 -6.409 11.512 1.00 95.75 88 ASP A CA 1
ATOM 659 C C . ASP A 1 88 ? -4.967 -7.103 12.859 1.00 95.75 88 ASP A C 1
ATOM 661 O O . ASP A 1 88 ? -4.150 -6.631 13.644 1.00 95.75 88 ASP A O 1
ATOM 665 N N . ASN A 1 89 ? -5.652 -8.202 13.182 1.00 94.56 89 ASN A N 1
ATOM 666 C CA . ASN A 1 89 ? -5.549 -8.851 14.501 1.00 94.56 89 ASN A CA 1
ATOM 667 C C . ASN A 1 89 ? -4.270 -9.686 14.711 1.00 94.56 89 ASN A C 1
ATOM 669 O O . ASN A 1 89 ? -4.108 -10.301 15.765 1.00 94.56 89 ASN A O 1
ATOM 673 N N . ASP A 1 90 ? -3.399 -9.750 13.708 1.00 94.12 90 ASP A N 1
ATOM 674 C CA . ASP A 1 90 ? -2.165 -10.531 13.656 1.00 94.12 90 ASP A CA 1
ATOM 675 C C . ASP A 1 90 ? -0.916 -9.650 13.501 1.00 94.12 90 ASP A C 1
ATOM 677 O O . ASP A 1 90 ? 0.114 -10.078 12.975 1.00 94.12 90 ASP A O 1
ATOM 681 N N . ILE A 1 91 ? -0.992 -8.417 13.990 1.00 95.25 91 ILE A N 1
ATOM 682 C CA . ILE A 1 91 ? 0.128 -7.479 14.064 1.00 95.25 91 ILE A CA 1
ATOM 683 C C . ILE A 1 91 ? 0.587 -7.284 15.510 1.00 95.25 91 ILE A C 1
ATOM 685 O O . ILE A 1 91 ? -0.203 -7.402 16.440 1.00 95.25 91 ILE A O 1
ATOM 689 N N . GLU A 1 92 ? 1.850 -6.919 15.689 1.00 97.19 92 GLU A N 1
ATOM 690 C CA . GLU A 1 92 ? 2.405 -6.383 16.934 1.00 97.19 92 GLU A CA 1
ATOM 691 C C . GLU A 1 92 ? 3.089 -5.047 16.626 1.00 97.19 92 GLU A C 1
ATOM 693 O O . GLU A 1 92 ? 3.895 -4.956 15.698 1.00 97.19 92 GLU A O 1
ATOM 698 N N . LEU A 1 93 ? 2.734 -3.996 17.362 1.00 98.25 93 LEU A N 1
ATOM 699 C CA . LEU A 1 93 ? 3.316 -2.662 17.215 1.00 98.25 93 LEU A CA 1
ATOM 700 C C . LEU A 1 93 ? 4.594 -2.514 18.049 1.00 98.25 93 LEU A C 1
ATOM 702 O O . LEU A 1 93 ? 4.627 -2.957 19.198 1.00 98.25 93 LEU A O 1
ATOM 706 N N . ASP A 1 94 ? 5.591 -1.800 17.524 1.00 97.62 94 ASP A N 1
ATOM 707 C CA . ASP A 1 94 ? 6.685 -1.288 18.356 1.00 97.62 94 ASP A CA 1
ATOM 708 C C . ASP A 1 94 ? 6.182 -0.181 19.296 1.00 97.62 94 ASP A C 1
ATOM 710 O O . ASP A 1 94 ? 5.186 0.495 19.022 1.00 97.62 94 ASP A O 1
ATOM 714 N N . ALA A 1 95 ? 6.877 0.015 20.419 1.00 97.94 95 ALA A N 1
ATOM 715 C CA . ALA A 1 95 ? 6.425 0.875 21.514 1.00 97.94 95 ALA A CA 1
ATOM 716 C C . ALA A 1 95 ? 6.229 2.353 21.118 1.00 97.94 95 ALA A C 1
ATOM 718 O O . ALA A 1 95 ? 5.340 3.008 21.656 1.00 97.94 95 ALA A O 1
ATOM 719 N N . ASP A 1 96 ? 7.011 2.884 20.170 1.00 97.00 96 ASP A N 1
ATOM 720 C CA . ASP A 1 96 ? 6.937 4.284 19.721 1.00 97.00 96 ASP A CA 1
ATOM 721 C C . ASP A 1 96 ? 6.101 4.488 18.443 1.00 97.00 96 ASP A C 1
ATOM 723 O O . ASP A 1 96 ? 6.107 5.584 17.865 1.00 97.00 96 ASP A O 1
ATOM 727 N N . TRP A 1 97 ? 5.362 3.462 18.001 1.00 98.50 97 TRP A N 1
ATOM 728 C CA . TRP A 1 97 ? 4.619 3.470 16.740 1.00 98.50 97 TRP A CA 1
ATOM 729 C C . TRP A 1 97 ? 3.610 4.620 16.654 1.00 98.50 97 TRP A C 1
ATOM 731 O O . TRP A 1 97 ? 3.614 5.362 15.666 1.00 98.50 97 TRP A O 1
ATOM 741 N N . VAL A 1 98 ? 2.783 4.821 17.688 1.00 98.38 98 VAL A N 1
ATOM 742 C CA . VAL A 1 98 ? 1.782 5.906 17.722 1.00 98.38 98 VAL A CA 1
ATOM 743 C C . VAL A 1 98 ? 2.442 7.267 17.527 1.00 98.38 98 VAL A C 1
ATOM 745 O O . VAL A 1 98 ? 2.044 8.042 16.656 1.00 98.38 98 VAL A O 1
ATOM 748 N N . GLU A 1 99 ? 3.475 7.544 18.316 1.00 97.94 99 GLU A N 1
ATOM 749 C CA . GLU A 1 99 ? 4.190 8.815 18.294 1.00 97.94 99 GLU A CA 1
ATOM 750 C C . GLU A 1 99 ? 4.876 9.052 16.943 1.00 97.94 99 GLU A C 1
ATOM 752 O O . GLU A 1 99 ? 4.871 10.167 16.420 1.00 97.94 99 GLU A O 1
ATOM 757 N N . ALA A 1 100 ? 5.452 8.011 16.332 1.00 97.94 100 ALA A N 1
ATOM 758 C CA . ALA A 1 100 ? 6.031 8.110 14.995 1.00 97.94 100 ALA A CA 1
ATOM 759 C C . ALA A 1 100 ? 4.974 8.488 13.948 1.00 97.94 100 ALA A C 1
ATOM 761 O O . ALA A 1 100 ? 5.188 9.422 13.170 1.00 97.94 100 ALA A O 1
ATOM 762 N N . MET A 1 101 ? 3.820 7.819 13.966 1.00 98.25 101 MET A N 1
ATOM 763 C CA . MET A 1 101 ? 2.733 8.079 13.022 1.00 98.25 101 MET A CA 1
ATOM 764 C C . MET A 1 101 ? 2.141 9.481 13.203 1.00 98.25 101 MET A C 1
ATOM 766 O O . MET A 1 101 ? 1.942 10.190 12.217 1.00 98.25 101 MET A O 1
ATOM 770 N N . LEU A 1 102 ? 1.894 9.924 14.440 1.00 97.75 102 LEU A N 1
ATOM 771 C CA . LEU A 1 102 ? 1.350 11.260 14.708 1.00 97.75 102 LEU A CA 1
ATOM 772 C C . LEU A 1 102 ? 2.311 12.376 14.289 1.00 97.75 102 LEU A C 1
ATOM 774 O O . LEU A 1 102 ? 1.883 13.315 13.615 1.00 97.75 102 LEU A O 1
ATOM 778 N N . ARG A 1 103 ? 3.614 12.232 14.564 1.00 96.44 103 ARG A N 1
ATOM 779 C CA . ARG A 1 103 ? 4.639 13.175 14.081 1.00 96.44 103 ARG A CA 1
ATOM 780 C C . ARG A 1 103 ? 4.613 13.339 12.563 1.00 96.44 103 ARG A C 1
ATOM 782 O O . ARG A 1 103 ? 4.881 14.432 12.055 1.00 96.44 103 ARG A O 1
ATOM 789 N N . ARG A 1 104 ? 4.278 12.279 11.814 1.00 96.12 104 ARG A N 1
ATOM 790 C CA . ARG A 1 104 ? 4.116 12.376 10.359 1.00 96.12 104 ARG A CA 1
ATOM 791 C C . ARG A 1 104 ? 2.935 13.273 9.983 1.00 96.12 104 ARG A C 1
ATOM 793 O O . ARG A 1 104 ? 3.102 14.131 9.122 1.00 96.12 104 ARG A O 1
ATOM 800 N N . PHE A 1 105 ? 1.783 13.135 10.640 1.00 97.38 105 PHE A N 1
ATOM 801 C CA . PHE A 1 105 ? 0.638 14.032 10.418 1.00 97.38 105 PHE A CA 1
ATOM 802 C C . PHE A 1 105 ? 0.940 15.481 10.800 1.00 97.38 105 PHE A C 1
ATOM 804 O O . PHE A 1 105 ? 0.521 16.388 10.085 1.00 97.38 105 PHE A O 1
ATOM 811 N N . GLU A 1 106 ? 1.689 15.711 11.877 1.00 95.81 106 GLU A N 1
ATOM 812 C CA . GLU A 1 106 ? 2.125 17.057 12.267 1.00 95.81 106 GLU A CA 1
ATOM 813 C C . GLU A 1 106 ? 3.047 17.687 11.216 1.00 95.81 106 GLU A C 1
ATOM 815 O O . GLU A 1 106 ? 2.901 18.861 10.883 1.00 95.81 106 GLU A O 1
ATOM 820 N N . THR A 1 107 ? 3.974 16.898 10.664 1.00 94.50 107 THR A N 1
ATOM 821 C CA . THR A 1 107 ? 4.963 17.377 9.687 1.00 94.50 107 THR A CA 1
ATOM 822 C C . THR A 1 107 ? 4.344 17.657 8.315 1.00 94.50 107 THR A C 1
ATOM 824 O O . THR A 1 107 ? 4.684 18.654 7.682 1.00 94.50 107 THR A O 1
ATOM 827 N N . GLU A 1 108 ? 3.452 16.785 7.835 1.00 93.44 108 GLU A N 1
ATOM 828 C CA . GLU A 1 108 ? 2.800 16.931 6.520 1.00 93.44 108 GLU A CA 1
ATOM 829 C C . GLU A 1 108 ? 1.591 17.890 6.570 1.00 93.44 108 GLU A C 1
ATOM 831 O O . GLU A 1 108 ? 1.189 18.454 5.551 1.00 93.44 108 GLU A O 1
ATOM 836 N N . GLY A 1 109 ? 1.017 18.099 7.759 1.00 94.00 109 GLY A N 1
ATOM 837 C CA . GLY A 1 109 ? -0.073 19.034 8.019 1.00 94.00 109 GLY A CA 1
ATOM 838 C C . GLY A 1 109 ? -1.482 18.462 7.827 1.00 94.00 109 GLY A C 1
ATOM 839 O O . GLY A 1 109 ? -1.713 17.264 7.630 1.00 94.00 109 GLY A O 1
ATOM 840 N N . ASP A 1 110 ? -2.471 19.357 7.881 1.00 92.94 110 ASP A N 1
ATOM 841 C CA . ASP A 1 110 ? -3.896 18.998 7.952 1.00 92.94 110 ASP A CA 1
ATOM 842 C C . ASP A 1 110 ? -4.426 18.266 6.720 1.00 92.94 110 ASP A C 1
ATOM 844 O O . ASP A 1 110 ? -5.427 17.552 6.802 1.00 92.94 110 ASP A O 1
ATOM 848 N N . ARG A 1 111 ? -3.746 18.407 5.578 1.00 93.81 111 ARG A N 1
ATOM 849 C CA . ARG A 1 111 ? -4.155 17.741 4.342 1.00 93.81 111 ARG A CA 1
ATOM 850 C C . ARG A 1 111 ? -3.793 16.264 4.309 1.00 93.81 111 ARG A C 1
ATOM 852 O O . ARG A 1 111 ? -4.436 15.560 3.542 1.00 93.81 111 ARG A O 1
ATOM 859 N N . LEU A 1 112 ? -2.849 15.784 5.129 1.00 98.19 112 LEU A N 1
ATOM 860 C CA . LEU A 1 112 ? -2.470 14.372 5.114 1.00 98.19 112 LEU A CA 1
ATOM 861 C C . LEU A 1 112 ? -3.664 13.483 5.490 1.00 98.19 112 LEU A C 1
ATOM 863 O O . LEU A 1 112 ? -4.197 13.574 6.600 1.00 98.19 112 LEU A O 1
ATOM 867 N N . GLY A 1 113 ? -4.063 12.613 4.560 1.00 98.31 113 GLY A N 1
ATOM 868 C CA . GLY A 1 113 ? -5.180 11.685 4.727 1.00 98.31 113 GLY A CA 1
ATOM 869 C C . GLY A 1 113 ? -4.806 10.394 5.444 1.00 98.31 113 GLY A C 1
ATOM 870 O O . GLY A 1 113 ? -5.588 9.889 6.251 1.00 98.31 113 GLY A O 1
ATOM 871 N N . CYS A 1 114 ? -3.617 9.861 5.164 1.00 98.69 114 CYS A N 1
ATOM 872 C CA . CYS A 1 114 ? -3.172 8.577 5.691 1.00 98.69 114 CYS A CA 1
ATOM 873 C C . CYS A 1 114 ? -1.651 8.510 5.849 1.00 98.69 114 CYS A C 1
ATOM 875 O O . CYS A 1 114 ? -0.902 9.083 5.057 1.00 98.69 114 CYS A O 1
ATOM 877 N N . CYS A 1 115 ? -1.217 7.765 6.861 1.00 98.56 115 CYS A N 1
ATOM 878 C CA . CYS A 1 115 ? 0.163 7.383 7.087 1.00 98.56 115 CYS A CA 1
ATOM 879 C C . CYS A 1 115 ? 0.279 5.850 7.083 1.00 98.56 115 CYS A C 1
ATOM 881 O O . CYS A 1 115 ? -0.472 5.164 7.779 1.00 98.56 115 CYS A O 1
ATOM 883 N 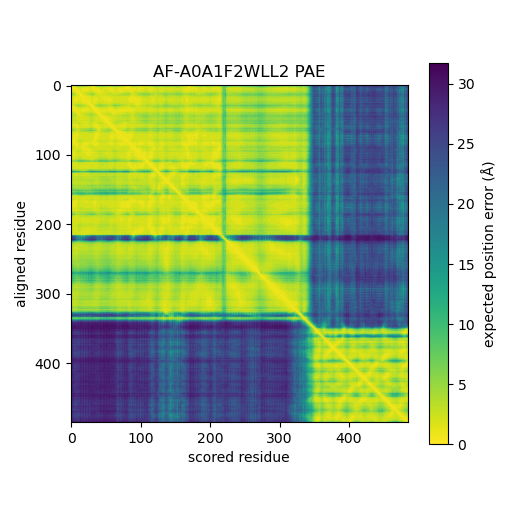N . ALA A 1 116 ? 1.213 5.330 6.290 1.00 98.44 116 ALA A N 1
ATOM 884 C CA . ALA A 1 116 ? 1.585 3.930 6.175 1.00 98.44 116 ALA A CA 1
ATOM 885 C C . ALA A 1 116 ? 2.699 3.587 7.165 1.00 98.44 116 ALA A C 1
ATOM 887 O O . ALA A 1 116 ? 3.666 4.341 7.300 1.00 98.44 116 ALA A O 1
ATOM 888 N N . SER A 1 117 ? 2.584 2.426 7.801 1.00 98.19 117 SER A N 1
ATOM 889 C CA . SER A 1 117 ? 3.612 1.892 8.692 1.00 98.19 117 SER A CA 1
ATOM 890 C C . SER A 1 117 ? 4.778 1.241 7.940 1.00 98.19 117 SER A C 1
ATOM 892 O O . SER A 1 117 ? 4.681 0.908 6.754 1.00 98.19 117 SER A O 1
ATOM 894 N N . HIS A 1 118 ? 5.877 1.026 8.660 1.00 97.06 118 HIS A N 1
ATOM 895 C CA . HIS A 1 118 ? 6.988 0.170 8.265 1.00 97.06 118 HIS A CA 1
ATOM 896 C C . HIS A 1 118 ? 6.725 -1.257 8.757 1.00 97.06 118 HIS A C 1
ATOM 898 O O . HIS A 1 118 ? 6.956 -1.582 9.919 1.00 97.06 118 HIS A O 1
ATOM 904 N N . ILE A 1 119 ? 6.199 -2.115 7.885 1.00 95.88 119 ILE A N 1
ATOM 905 C CA . ILE A 1 119 ? 5.734 -3.446 8.278 1.00 95.88 119 ILE A CA 1
ATOM 906 C C . ILE A 1 119 ? 6.795 -4.495 7.947 1.00 95.88 119 ILE A C 1
ATOM 908 O O . ILE A 1 119 ? 7.136 -4.702 6.780 1.00 95.88 119 ILE A O 1
ATOM 912 N N . LEU A 1 120 ? 7.248 -5.209 8.971 1.00 92.62 120 LEU A N 1
ATOM 913 C CA . LEU A 1 120 ? 8.144 -6.359 8.915 1.00 92.62 120 LEU A CA 1
ATOM 914 C C . LEU A 1 120 ? 7.352 -7.667 9.011 1.00 92.62 120 LEU A C 1
ATOM 916 O O . LEU A 1 120 ? 6.283 -7.728 9.617 1.00 92.62 120 LEU A O 1
ATOM 920 N N . ILE A 1 121 ? 7.880 -8.740 8.429 1.00 86.38 121 ILE A N 1
ATOM 921 C CA . ILE A 1 121 ? 7.330 -10.088 8.606 1.00 86.38 121 ILE A CA 1
ATOM 922 C C . ILE A 1 121 ? 7.814 -10.632 9.949 1.00 86.38 121 ILE A C 1
ATOM 924 O O . ILE A 1 121 ? 9.019 -10.763 10.182 1.00 86.38 121 ILE A O 1
ATOM 928 N N . ASN A 1 122 ? 6.875 -10.985 10.825 1.00 86.50 122 ASN A N 1
ATOM 929 C CA . ASN A 1 122 ? 7.210 -11.524 12.132 1.00 86.50 122 ASN A CA 1
ATOM 930 C C . ASN A 1 122 ? 7.996 -12.845 12.017 1.00 86.50 122 ASN A C 1
ATOM 932 O O . ASN A 1 12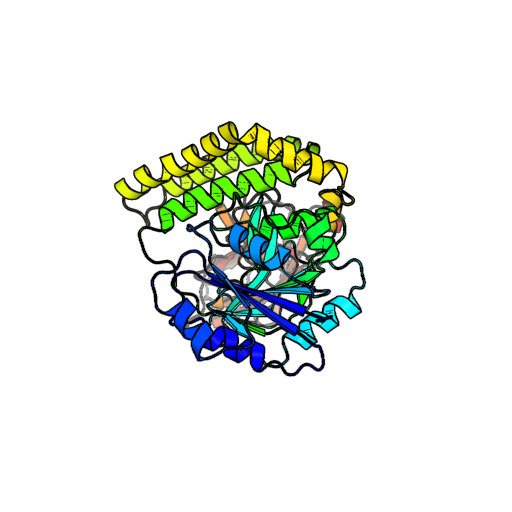2 ? 7.748 -13.669 11.134 1.00 86.50 122 ASN A O 1
ATOM 936 N N . GLY A 1 123 ? 8.969 -13.044 12.907 1.00 78.56 123 GLY A N 1
ATOM 937 C CA . GLY A 1 123 ? 9.846 -14.220 12.915 1.00 78.56 123 GLY A CA 1
ATOM 938 C C . GLY A 1 123 ? 10.990 -14.198 11.889 1.00 78.56 123 GLY A C 1
ATOM 939 O O . GLY A 1 123 ? 11.867 -15.062 11.952 1.00 78.56 123 GLY A O 1
ATOM 940 N N . TYR A 1 124 ? 11.046 -13.209 10.989 1.00 73.44 124 TYR A N 1
ATOM 941 C CA . TYR A 1 124 ? 12.144 -13.028 10.038 1.00 73.44 124 TYR A CA 1
ATOM 942 C C . TYR A 1 124 ? 12.867 -11.710 10.304 1.00 73.44 124 TYR A C 1
ATOM 944 O O . TYR A 1 124 ? 12.294 -10.629 10.205 1.00 73.44 124 TYR A O 1
ATOM 952 N N . LYS A 1 125 ? 14.163 -11.792 10.616 1.00 66.44 125 LYS A N 1
ATOM 953 C CA . LYS A 1 125 ? 14.977 -10.602 10.870 1.00 66.44 125 LYS A CA 1
ATOM 954 C C . LYS A 1 125 ? 15.037 -9.729 9.611 1.00 66.44 125 LYS A C 1
ATOM 956 O O . LYS A 1 125 ? 15.534 -10.190 8.585 1.00 66.44 125 LYS A O 1
ATOM 961 N N . SER A 1 126 ? 14.559 -8.488 9.723 1.00 77.25 126 SER A N 1
ATOM 962 C CA . SER A 1 126 ? 14.667 -7.445 8.690 1.00 77.25 126 SER A CA 1
ATOM 963 C C . SER A 1 126 ? 13.998 -7.786 7.351 1.00 77.25 126 SER A C 1
ATOM 965 O O . SER A 1 126 ? 14.391 -7.247 6.321 1.00 77.25 126 SER A O 1
ATOM 967 N N . LEU A 1 127 ? 13.006 -8.684 7.329 1.00 81.19 127 LEU A N 1
ATOM 968 C CA . LEU A 1 127 ? 12.261 -8.991 6.107 1.00 81.19 127 LEU A CA 1
ATOM 969 C C . LEU A 1 127 ? 11.032 -8.087 6.013 1.00 81.19 127 LEU A C 1
ATOM 971 O O . LEU A 1 127 ? 10.155 -8.140 6.873 1.00 81.19 127 LEU A O 1
ATOM 975 N N . LEU A 1 128 ? 10.959 -7.278 4.962 1.00 85.56 128 LEU A N 1
ATOM 976 C CA . LEU A 1 128 ? 9.861 -6.346 4.740 1.00 85.56 128 LEU A CA 1
ATOM 977 C C . LEU A 1 128 ? 8.592 -7.081 4.291 1.00 85.56 128 LEU A C 1
ATOM 979 O O . LEU A 1 128 ? 8.610 -7.928 3.393 1.00 85.56 128 LEU A O 1
ATOM 983 N N . ASN A 1 129 ? 7.468 -6.701 4.888 1.00 88.00 129 ASN A N 1
ATOM 984 C CA . ASN A 1 129 ? 6.134 -6.976 4.373 1.00 88.00 129 ASN A CA 1
ATOM 985 C C . ASN A 1 129 ? 5.640 -5.810 3.497 1.00 88.00 129 ASN A C 1
ATOM 987 O O . ASN A 1 129 ? 5.245 -6.024 2.356 1.00 88.00 129 ASN A O 1
ATOM 991 N N . SER A 1 130 ? 5.681 -4.578 4.016 1.00 92.88 130 SER A N 1
ATOM 992 C CA . SER A 1 130 ? 5.253 -3.377 3.291 1.00 92.88 130 SER A CA 1
ATOM 993 C C . SER A 1 130 ? 5.925 -2.125 3.840 1.00 92.88 130 SER A C 1
ATOM 995 O O . SER A 1 130 ? 6.107 -1.986 5.045 1.00 92.88 130 SER A O 1
ATOM 997 N N . THR A 1 131 ? 6.225 -1.182 2.951 1.00 94.19 131 THR A N 1
ATOM 998 C CA . THR A 1 131 ? 6.590 0.203 3.294 1.00 94.19 131 THR A CA 1
ATOM 999 C C . THR A 1 131 ? 5.610 1.186 2.642 1.00 94.19 131 THR A C 1
ATOM 1001 O O . THR A 1 131 ? 5.988 2.250 2.151 1.00 94.19 131 THR A O 1
ATOM 1004 N N . GLY A 1 132 ? 4.337 0.791 2.538 1.00 95.00 132 GLY A N 1
ATOM 1005 C CA . GLY A 1 132 ? 3.370 1.398 1.625 1.00 95.00 132 GLY A CA 1
ATOM 1006 C C . GLY A 1 132 ? 3.534 0.867 0.201 1.00 95.00 132 GLY A C 1
ATOM 1007 O O . GLY A 1 132 ? 4.491 0.155 -0.111 1.00 95.00 132 GLY A O 1
ATOM 1008 N N . GLY A 1 133 ? 2.594 1.197 -0.676 1.00 93.88 133 GLY A N 1
ATOM 1009 C CA . GLY A 1 133 ? 2.507 0.582 -1.992 1.00 93.88 133 GLY A CA 1
ATOM 1010 C C . GLY A 1 133 ? 2.358 1.558 -3.146 1.00 93.88 133 GLY A C 1
ATOM 1011 O O . GLY A 1 133 ? 2.071 2.748 -2.988 1.00 93.88 133 GLY A O 1
ATOM 1012 N N . LEU A 1 134 ? 2.577 1.022 -4.339 1.00 92.69 134 LEU A N 1
ATOM 1013 C CA . LEU A 1 134 ? 2.481 1.733 -5.606 1.00 92.69 134 LEU A CA 1
ATOM 1014 C C . LEU A 1 134 ? 1.426 1.089 -6.493 1.00 92.69 134 LEU A C 1
ATOM 1016 O O . LEU A 1 134 ? 0.970 -0.031 -6.241 1.00 92.69 134 LEU A O 1
ATOM 1020 N N . VAL A 1 135 ? 1.022 1.830 -7.520 1.00 94.44 135 VAL A N 1
ATOM 1021 C CA . VAL A 1 135 ? 0.114 1.356 -8.561 1.00 94.44 135 VAL A CA 1
ATOM 1022 C C . VAL A 1 135 ? 0.612 1.838 -9.910 1.00 94.44 135 VAL A C 1
ATOM 1024 O O . VAL A 1 135 ? 1.069 2.971 -10.015 1.00 94.44 135 VAL A O 1
ATOM 1027 N N . ASN A 1 136 ? 0.510 1.012 -10.949 1.00 92.25 136 ASN A N 1
ATOM 1028 C CA . ASN A 1 136 ? 0.829 1.430 -12.312 1.00 92.25 136 ASN A CA 1
ATOM 1029 C C . ASN A 1 136 ? -0.405 1.798 -13.146 1.00 92.25 136 ASN A C 1
ATOM 1031 O O . ASN A 1 136 ? -1.549 1.664 -12.708 1.00 92.25 136 ASN A O 1
ATOM 1035 N N . LEU A 1 137 ? -0.178 2.220 -14.390 1.00 91.62 137 LEU A N 1
ATOM 1036 C CA . LEU A 1 137 ? -1.241 2.619 -15.314 1.00 91.62 137 LEU A CA 1
ATOM 1037 C C . LEU A 1 137 ? -2.276 1.526 -15.600 1.00 91.62 137 LEU A C 1
ATOM 1039 O O . LEU A 1 137 ? -3.415 1.842 -15.917 1.00 91.62 137 LEU A O 1
ATOM 1043 N N . LEU A 1 138 ? -1.929 0.247 -15.457 1.00 92.25 138 LEU A N 1
ATOM 1044 C CA . LEU A 1 138 ? -2.879 -0.857 -15.630 1.00 92.25 138 LEU A CA 1
ATOM 1045 C C . LEU A 1 138 ? -3.591 -1.224 -14.317 1.00 92.25 138 LEU A C 1
ATOM 1047 O O . LEU A 1 138 ? -4.311 -2.220 -14.264 1.00 92.25 138 LEU A O 1
ATOM 1051 N N . GLY A 1 139 ? -3.396 -0.453 -13.248 1.00 93.75 139 GLY A N 1
ATOM 1052 C CA . GLY A 1 139 ? -4.009 -0.676 -11.942 1.00 93.75 139 GLY A CA 1
ATOM 1053 C C . GLY A 1 139 ? -3.371 -1.805 -11.139 1.00 93.75 139 GLY A C 1
ATOM 1054 O O . GLY A 1 139 ? -3.889 -2.138 -10.076 1.00 93.75 139 GLY A O 1
ATOM 1055 N N . TYR A 1 140 ? -2.279 -2.413 -11.615 1.00 92.06 140 TYR A N 1
ATOM 1056 C CA . TYR A 1 140 ? -1.550 -3.384 -10.804 1.00 92.06 140 TYR A CA 1
ATOM 1057 C C . TYR A 1 140 ? -0.941 -2.674 -9.602 1.00 92.06 140 TYR A C 1
ATOM 1059 O O . TYR A 1 140 ? -0.240 -1.679 -9.772 1.00 92.06 140 TYR A O 1
ATOM 1067 N N . ALA A 1 141 ? -1.213 -3.209 -8.416 1.00 92.50 141 ALA A N 1
ATOM 1068 C CA . ALA A 1 141 ? -0.732 -2.692 -7.147 1.00 92.50 141 ALA A CA 1
ATOM 1069 C C . ALA A 1 141 ? 0.245 -3.677 -6.505 1.00 92.50 141 ALA A C 1
ATOM 1071 O O . ALA A 1 141 ? 0.066 -4.896 -6.639 1.00 92.50 141 ALA A O 1
ATOM 1072 N N . TRP A 1 142 ? 1.251 -3.144 -5.815 1.00 90.19 142 TRP A N 1
ATOM 1073 C CA . TRP A 1 142 ? 2.221 -3.914 -5.040 1.00 90.19 142 TRP A CA 1
ATOM 1074 C C . TRP A 1 142 ? 2.726 -3.113 -3.842 1.00 90.19 142 TRP A C 1
ATOM 1076 O O . TRP A 1 142 ? 2.776 -1.881 -3.877 1.00 90.19 142 TRP A O 1
ATOM 1086 N N . ASP A 1 143 ? 3.101 -3.837 -2.796 1.00 89.75 143 ASP A N 1
ATOM 1087 C CA . ASP A 1 143 ? 3.817 -3.310 -1.643 1.00 89.75 143 ASP A CA 1
ATOM 1088 C C . ASP A 1 143 ? 5.284 -3.061 -2.003 1.00 89.75 143 ASP A C 1
ATOM 1090 O O . ASP A 1 143 ? 5.958 -3.910 -2.597 1.00 89.75 143 ASP A O 1
ATOM 1094 N N . ARG A 1 144 ? 5.803 -1.896 -1.620 1.00 89.44 144 ARG A N 1
ATOM 1095 C CA . ARG A 1 144 ? 7.213 -1.558 -1.799 1.00 89.44 144 ARG A CA 1
ATOM 1096 C C . ARG A 1 144 ? 8.063 -2.383 -0.838 1.00 89.44 144 ARG A C 1
ATOM 1098 O O . ARG A 1 144 ? 7.867 -2.325 0.378 1.00 89.44 144 ARG A O 1
ATOM 1105 N N . GLY A 1 145 ? 9.021 -3.120 -1.389 1.00 80.31 145 GLY A N 1
ATOM 1106 C CA . GLY A 1 145 ? 9.970 -3.915 -0.623 1.00 80.31 145 GLY A CA 1
ATOM 1107 C C . GLY A 1 145 ? 9.435 -5.246 -0.120 1.00 80.31 145 GLY A C 1
ATOM 1108 O O . GLY A 1 145 ? 10.163 -5.906 0.603 1.00 80.31 145 GLY A O 1
ATOM 1109 N N . ILE A 1 146 ? 8.223 -5.676 -0.488 1.00 83.38 146 ILE A N 1
ATOM 1110 C CA . ILE A 1 146 ? 7.675 -6.961 -0.028 1.00 83.38 146 ILE A CA 1
ATOM 1111 C C . ILE A 1 146 ? 8.639 -8.124 -0.298 1.00 83.38 146 ILE A C 1
ATOM 1113 O O . ILE A 1 146 ? 9.127 -8.302 -1.414 1.00 83.38 146 ILE A O 1
ATOM 1117 N N . PHE A 1 147 ? 8.924 -8.910 0.742 1.00 78.56 147 PHE A N 1
ATOM 1118 C CA . PHE A 1 147 ? 9.930 -9.984 0.766 1.00 78.56 147 PHE A CA 1
ATOM 1119 C C . PHE A 1 147 ? 11.383 -9.541 0.504 1.00 78.56 147 PHE A C 1
ATOM 1121 O O . PHE A 1 147 ? 12.275 -10.383 0.381 1.00 78.56 147 PHE A O 1
ATOM 1128 N N . GLY A 1 148 ? 11.640 -8.237 0.440 1.00 73.94 148 GLY A N 1
ATOM 1129 C CA . GLY A 1 148 ? 12.965 -7.637 0.388 1.00 73.94 148 GLY A CA 1
ATOM 1130 C C . GLY A 1 148 ? 13.577 -7.476 1.778 1.00 73.94 148 GLY A C 1
ATOM 1131 O O . GLY A 1 148 ? 12.886 -7.473 2.795 1.00 73.94 148 GLY A O 1
ATOM 1132 N N . GLN A 1 149 ? 14.901 -7.342 1.819 1.00 75.88 149 GLN A N 1
ATOM 1133 C CA . GLN A 1 149 ? 15.606 -6.974 3.045 1.00 75.88 149 GLN A CA 1
ATOM 1134 C C . GLN A 1 149 ? 15.372 -5.496 3.352 1.00 75.88 149 GLN A C 1
ATOM 1136 O O . GLN A 1 149 ? 15.424 -4.658 2.449 1.00 75.88 149 GLN A O 1
ATOM 1141 N N . ASP A 1 150 ? 15.165 -5.181 4.625 1.00 79.88 150 ASP A N 1
ATOM 1142 C CA . ASP A 1 150 ? 15.127 -3.809 5.099 1.00 79.88 150 ASP A CA 1
ATOM 1143 C C . ASP A 1 150 ? 16.541 -3.219 5.095 1.00 79.88 150 ASP A C 1
ATOM 1145 O O . ASP A 1 150 ? 17.345 -3.394 6.011 1.00 79.88 150 ASP A O 1
ATOM 1149 N N . THR A 1 151 ? 16.856 -2.543 3.997 1.00 77.06 151 THR A N 1
ATOM 1150 C CA . THR A 1 151 ? 18.091 -1.782 3.803 1.00 77.06 151 THR A CA 1
ATOM 1151 C C . THR A 1 151 ? 17.903 -0.302 4.128 1.00 77.06 151 THR A C 1
ATOM 1153 O O . THR A 1 151 ? 18.760 0.509 3.775 1.00 77.06 151 THR A O 1
ATOM 1156 N N . ASN A 1 152 ? 16.766 0.078 4.728 1.00 76.06 152 ASN A N 1
ATOM 1157 C CA . ASN A 1 152 ? 16.352 1.462 4.961 1.00 76.06 152 ASN A CA 1
ATOM 1158 C C . ASN A 1 152 ? 16.219 2.319 3.678 1.00 76.06 152 ASN A C 1
ATOM 1160 O O . ASN A 1 152 ? 16.034 3.533 3.734 1.00 76.06 152 ASN A O 1
ATOM 1164 N N . SER A 1 153 ? 16.270 1.708 2.487 1.00 74.75 153 SER A N 1
ATOM 1165 C CA . SER A 1 153 ? 16.263 2.438 1.209 1.00 74.75 153 SER A CA 1
ATOM 1166 C C . SER A 1 153 ? 14.950 3.188 0.944 1.00 74.75 153 SER A C 1
ATOM 1168 O O . SER A 1 153 ? 14.931 4.149 0.176 1.00 74.75 153 SER A O 1
ATOM 1170 N N . TYR A 1 154 ? 13.858 2.784 1.601 1.00 81.94 154 TYR A N 1
ATOM 1171 C CA . TYR A 1 154 ? 12.529 3.381 1.448 1.00 81.94 154 TYR A CA 1
ATOM 1172 C C . TYR A 1 154 ? 12.320 4.651 2.285 1.00 81.94 154 TYR A C 1
ATOM 1174 O O . TYR A 1 154 ? 11.418 5.425 1.971 1.00 81.94 154 TYR A O 1
ATOM 1182 N N . ALA A 1 155 ? 13.159 4.916 3.295 1.00 79.44 155 ALA A N 1
ATOM 1183 C CA . ALA A 1 155 ? 13.010 6.055 4.215 1.00 79.44 155 ALA A CA 1
ATOM 1184 C C . ALA A 1 155 ? 13.168 7.439 3.560 1.00 79.44 155 ALA A C 1
ATOM 1186 O O . ALA A 1 155 ? 12.823 8.458 4.156 1.00 79.44 155 ALA A O 1
ATOM 1187 N N . HIS A 1 156 ? 13.699 7.487 2.337 1.00 74.44 156 HIS A N 1
ATOM 1188 C CA . HIS A 1 156 ? 13.866 8.724 1.574 1.00 74.44 156 HIS A CA 1
ATOM 1189 C C . HIS A 1 156 ? 12.683 9.035 0.648 1.00 74.44 156 HIS A C 1
ATOM 1191 O O . HIS A 1 156 ? 12.608 10.138 0.115 1.00 74.44 156 HIS A O 1
ATOM 1197 N N . ASN A 1 157 ? 11.756 8.088 0.463 1.00 80.06 157 ASN A N 1
ATOM 1198 C CA . ASN A 1 157 ? 10.582 8.242 -0.391 1.00 80.06 157 ASN A CA 1
ATOM 1199 C C . ASN A 1 157 ? 9.321 7.964 0.422 1.00 80.06 157 ASN A C 1
ATOM 1201 O O . ASN A 1 157 ? 8.853 6.826 0.509 1.00 80.06 157 ASN A O 1
ATOM 1205 N N . ASN A 1 158 ? 8.753 9.026 0.984 1.00 86.69 158 ASN A N 1
ATOM 1206 C CA . ASN A 1 158 ? 7.646 8.897 1.927 1.00 86.69 158 ASN A CA 1
ATOM 1207 C C . ASN A 1 158 ? 6.276 9.005 1.257 1.00 86.69 158 ASN A C 1
ATOM 1209 O O . ASN A 1 158 ? 5.300 8.583 1.845 1.00 86.69 158 ASN A O 1
ATOM 1213 N N . GLN A 1 159 ? 6.165 9.501 0.024 1.00 92.12 159 GLN A N 1
ATOM 1214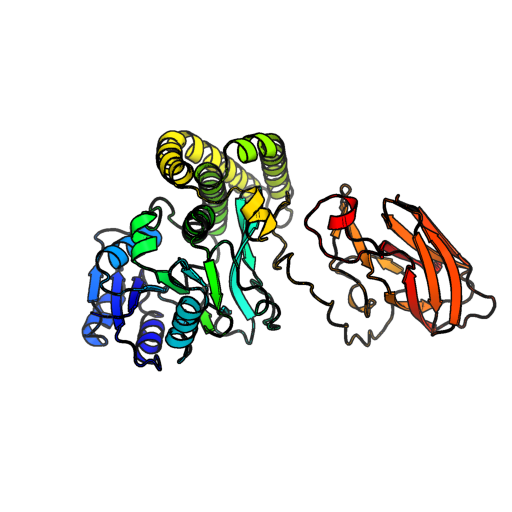 C CA . GLN A 1 159 ? 4.873 9.536 -0.669 1.00 92.12 159 GLN A CA 1
ATOM 1215 C C . GLN A 1 159 ? 4.574 8.193 -1.336 1.00 92.12 159 GLN A C 1
ATOM 1217 O O . GLN A 1 159 ? 5.392 7.680 -2.106 1.00 92.12 159 GLN A O 1
ATOM 1222 N N . VAL A 1 160 ? 3.399 7.629 -1.079 1.00 96.00 160 VAL A N 1
ATOM 1223 C CA . VAL A 1 160 ? 2.957 6.335 -1.621 1.00 96.00 160 VAL A CA 1
ATOM 1224 C C . VAL A 1 160 ? 1.532 6.426 -2.161 1.00 96.00 160 VAL A C 1
ATOM 1226 O O . VAL A 1 160 ? 0.795 7.364 -1.865 1.00 96.00 160 VAL A O 1
ATOM 1229 N N . MET A 1 161 ? 1.130 5.463 -2.993 1.00 97.00 161 MET A N 1
ATOM 1230 C CA . MET A 1 161 ? -0.243 5.419 -3.509 1.00 97.00 161 MET A CA 1
ATOM 1231 C C . MET A 1 161 ? -1.219 4.943 -2.440 1.00 97.00 161 MET A C 1
ATOM 1233 O O . MET A 1 161 ? -2.359 5.398 -2.389 1.00 97.00 161 MET A O 1
ATOM 1237 N N . TRP A 1 162 ? -0.784 4.015 -1.596 1.00 97.75 162 TRP A N 1
ATOM 1238 C CA . TRP A 1 162 ? -1.623 3.410 -0.575 1.00 97.75 162 TRP A CA 1
ATOM 1239 C C . TRP A 1 162 ? -0.786 2.897 0.596 1.00 97.75 162 TRP A C 1
ATOM 1241 O O . TRP A 1 162 ? 0.409 2.632 0.458 1.00 97.75 162 TRP A O 1
ATOM 1251 N N . ALA A 1 163 ? -1.433 2.787 1.751 1.00 98.19 163 ALA A N 1
ATOM 1252 C CA . ALA A 1 163 ? -0.889 2.200 2.965 1.00 98.19 163 ALA A CA 1
ATOM 1253 C C . ALA A 1 163 ? -1.488 0.805 3.143 1.00 98.19 163 ALA A C 1
ATOM 1255 O O . ALA A 1 163 ? -2.693 0.652 2.961 1.00 98.19 163 ALA A O 1
ATOM 1256 N N . CYS A 1 164 ? -0.684 -0.197 3.501 1.00 96.56 164 CYS A N 1
ATOM 1257 C CA . CYS A 1 164 ? -1.213 -1.524 3.806 1.00 96.56 164 CYS A CA 1
ATOM 1258 C C . CYS A 1 164 ? -2.135 -1.442 5.028 1.00 96.56 164 CYS A C 1
ATOM 1260 O O . CYS A 1 164 ? -1.706 -1.038 6.109 1.00 96.56 164 CYS A O 1
ATOM 1262 N N . ALA A 1 165 ? -3.397 -1.851 4.873 1.00 94.12 165 ALA A N 1
ATOM 1263 C CA . ALA A 1 165 ? -4.385 -1.728 5.946 1.00 94.12 165 ALA A CA 1
ATOM 1264 C C . ALA A 1 165 ? -4.196 -2.732 7.098 1.00 94.12 165 ALA A C 1
ATOM 1266 O O . ALA A 1 165 ? -5.052 -2.761 7.982 1.00 94.12 165 ALA A O 1
ATOM 1267 N N . ALA A 1 166 ? -3.120 -3.529 7.089 1.00 94.56 166 ALA A N 1
ATOM 1268 C CA . ALA A 1 166 ? -2.699 -4.328 8.237 1.00 94.56 166 ALA A CA 1
ATOM 1269 C C . ALA A 1 166 ? -2.233 -3.446 9.403 1.00 94.56 166 ALA A C 1
ATOM 1271 O O . ALA A 1 166 ? -2.476 -3.787 10.553 1.00 94.56 166 ALA A O 1
ATOM 1272 N N . ALA A 1 167 ? -1.602 -2.304 9.111 1.00 98.12 167 ALA A N 1
ATOM 1273 C CA . ALA A 1 167 ? -1.321 -1.267 10.095 1.00 98.12 167 ALA A CA 1
ATOM 1274 C C . ALA A 1 167 ? -1.167 0.094 9.403 1.00 98.12 167 ALA A C 1
ATOM 1276 O O . ALA A 1 167 ? -0.234 0.319 8.628 1.00 98.12 167 ALA A O 1
ATOM 1277 N N . MET A 1 168 ? -2.101 1.005 9.672 1.00 98.62 168 MET A N 1
ATOM 1278 C CA . MET A 1 168 ? -2.054 2.383 9.179 1.00 98.62 168 MET A CA 1
ATOM 1279 C C . MET A 1 168 ? -2.853 3.322 10.080 1.00 98.62 168 MET A C 1
ATOM 1281 O O . MET A 1 168 ? -3.786 2.893 10.759 1.00 98.62 168 MET A O 1
ATOM 1285 N N . ILE A 1 169 ? -2.549 4.618 10.021 1.00 98.75 169 ILE A N 1
ATOM 1286 C CA . ILE A 1 169 ? -3.392 5.662 10.613 1.00 98.75 169 ILE A CA 1
ATOM 1287 C C . ILE A 1 169 ? -4.017 6.492 9.495 1.00 98.75 169 ILE A C 1
ATOM 1289 O O . ILE A 1 169 ? -3.346 6.854 8.527 1.00 98.75 169 ILE A O 1
ATOM 1293 N N . VAL A 1 170 ? -5.299 6.816 9.633 1.00 98.81 170 VAL A N 1
ATOM 1294 C CA . VAL A 1 170 ? -6.011 7.764 8.770 1.00 98.81 170 VAL A CA 1
ATOM 1295 C C . VAL A 1 170 ? -6.556 8.928 9.585 1.00 98.81 170 VAL A C 1
ATOM 1297 O O . VAL A 1 170 ? -6.961 8.761 10.738 1.00 98.81 170 VAL A O 1
ATOM 1300 N N . ARG A 1 171 ? -6.634 10.112 8.977 1.00 98.69 171 ARG A N 1
ATOM 1301 C CA . ARG A 1 171 ? -7.382 11.235 9.550 1.00 98.69 171 ARG A CA 1
ATOM 1302 C C . ARG A 1 171 ? -8.877 10.945 9.423 1.00 98.69 171 ARG A C 1
ATOM 1304 O O . ARG A 1 171 ? -9.369 10.746 8.309 1.00 98.69 171 ARG A O 1
ATOM 1311 N N . ARG A 1 172 ? -9.610 10.929 10.542 1.00 98.50 172 ARG A N 1
ATOM 1312 C CA . ARG A 1 172 ? -11.021 10.504 10.561 1.00 98.50 172 ARG A CA 1
ATOM 1313 C C . ARG A 1 172 ? -11.896 11.353 9.644 1.00 98.50 172 ARG A C 1
ATOM 1315 O O . ARG A 1 172 ? -12.664 10.800 8.866 1.00 98.50 172 ARG A O 1
ATOM 1322 N N . SER A 1 173 ? -11.742 12.677 9.691 1.00 98.19 173 SER A N 1
ATOM 1323 C CA . SER A 1 173 ? -12.534 13.599 8.866 1.00 98.19 173 SER A CA 1
ATOM 1324 C C . SER A 1 173 ? -12.377 13.321 7.368 1.00 98.19 173 SER A C 1
ATOM 1326 O O . SER A 1 173 ? -13.371 13.257 6.650 1.00 98.19 173 SER A O 1
ATOM 1328 N N . ILE A 1 174 ? -11.146 13.073 6.906 1.00 98.56 174 ILE A N 1
ATOM 1329 C CA . ILE A 1 174 ? -10.865 12.724 5.508 1.00 98.56 174 ILE A CA 1
ATOM 1330 C C . ILE A 1 174 ? -11.447 11.348 5.173 1.00 98.56 174 ILE A C 1
ATOM 1332 O O . ILE A 1 174 ? -12.087 11.196 4.134 1.00 98.56 174 ILE A O 1
ATOM 1336 N N . PHE A 1 175 ? -11.272 10.352 6.047 1.00 98.62 175 PHE A N 1
ATOM 1337 C CA . PHE A 1 175 ? -11.830 9.011 5.851 1.00 98.62 175 PHE A CA 1
ATOM 1338 C C . PHE A 1 175 ? -13.362 9.037 5.693 1.00 98.62 175 PHE A C 1
ATOM 1340 O O . PHE A 1 175 ? -13.898 8.414 4.773 1.00 98.62 175 PHE A O 1
ATOM 1347 N N . GLU A 1 176 ? -14.061 9.795 6.540 1.00 98.12 176 GLU A N 1
ATOM 1348 C CA . GLU A 1 176 ? -15.513 10.003 6.468 1.00 98.12 176 GLU A CA 1
ATOM 1349 C C . GLU A 1 176 ? -15.913 10.727 5.173 1.00 98.12 176 GLU A C 1
ATOM 1351 O O . GLU A 1 176 ? -16.824 10.286 4.467 1.00 98.12 176 GLU A O 1
ATOM 1356 N N . GLU A 1 177 ? -15.196 11.790 4.805 1.00 97.38 177 GLU A N 1
ATOM 1357 C CA . GLU A 1 177 ? -15.480 12.595 3.613 1.00 97.38 177 GLU A CA 1
ATOM 1358 C C . GLU A 1 177 ? -15.315 11.815 2.297 1.00 97.38 177 GLU A C 1
ATOM 1360 O O . GLU A 1 177 ? -16.091 11.990 1.347 1.00 97.38 177 GLU A O 1
ATOM 1365 N N . ILE A 1 178 ? -14.312 10.937 2.203 1.00 96.75 178 ILE A N 1
ATOM 1366 C CA . ILE A 1 178 ? -14.110 10.097 1.010 1.00 96.75 178 ILE A CA 1
ATOM 1367 C C . ILE A 1 178 ? -15.013 8.855 1.001 1.00 96.75 178 ILE A C 1
ATOM 1369 O O . ILE A 1 178 ? -15.031 8.129 0.001 1.00 96.75 178 ILE A O 1
ATOM 1373 N N . GLY A 1 179 ? -15.778 8.625 2.074 1.00 96.75 179 GLY A N 1
ATOM 1374 C CA . GLY A 1 179 ? -16.776 7.560 2.193 1.00 96.75 179 GLY A CA 1
ATOM 1375 C C . GLY A 1 179 ? -16.249 6.219 2.711 1.00 96.75 179 GLY A C 1
ATOM 1376 O O . GLY A 1 179 ? -16.871 5.195 2.431 1.00 96.75 179 GLY A O 1
ATOM 1377 N N . GLY A 1 180 ? -15.122 6.212 3.425 1.00 97.69 180 GLY A N 1
ATOM 1378 C CA . GLY A 1 180 ? -14.533 5.022 4.043 1.00 97.69 180 GLY A CA 1
ATOM 1379 C C . GLY A 1 180 ? -14.068 3.955 3.048 1.00 97.69 180 GLY A C 1
ATOM 1380 O O . GLY A 1 180 ? -13.756 4.268 1.893 1.00 97.69 180 GLY A O 1
ATOM 1381 N N . PHE A 1 181 ? -14.002 2.691 3.476 1.00 97.81 181 PHE A N 1
ATOM 1382 C CA . PHE A 1 181 ? -13.694 1.559 2.593 1.00 97.81 181 PHE A CA 1
ATOM 1383 C C . PHE A 1 181 ? -14.896 1.172 1.719 1.00 97.81 181 PHE A C 1
ATOM 1385 O O . PHE A 1 181 ? -16.047 1.237 2.150 1.00 97.81 181 PHE A O 1
ATOM 1392 N N . ASP A 1 182 ? -14.637 0.682 0.505 1.00 95.75 182 ASP A N 1
ATOM 1393 C CA . ASP A 1 182 ? -15.662 0.039 -0.325 1.00 95.75 182 ASP A CA 1
ATOM 1394 C C . ASP A 1 182 ? -15.848 -1.417 0.135 1.00 95.75 182 ASP A C 1
ATOM 1396 O O . ASP A 1 182 ? -15.012 -2.282 -0.123 1.00 95.75 182 ASP A O 1
ATOM 1400 N N . SER A 1 183 ? -16.954 -1.690 0.830 1.00 92.81 183 SER A N 1
ATOM 1401 C CA . SER A 1 183 ? -17.233 -2.988 1.462 1.00 92.81 183 SER A CA 1
ATOM 1402 C C . SER A 1 183 ? -17.459 -4.145 0.481 1.00 92.81 183 SER A C 1
ATOM 1404 O O . SER A 1 183 ? -17.592 -5.290 0.907 1.00 92.81 183 SER A O 1
ATOM 1406 N N . VAL A 1 184 ? -17.480 -3.885 -0.831 1.00 92.69 184 VAL A N 1
ATOM 1407 C CA . VAL A 1 184 ? -17.495 -4.936 -1.864 1.00 92.69 184 VAL A CA 1
ATOM 1408 C C . VAL A 1 184 ? -16.151 -5.681 -1.938 1.00 92.69 184 VAL A C 1
ATOM 1410 O O . VAL A 1 184 ? -16.074 -6.815 -2.434 1.00 92.69 184 VAL A O 1
ATOM 1413 N N . TYR A 1 185 ? -15.075 -5.069 -1.440 1.00 91.38 185 TYR A N 1
ATOM 1414 C CA . TYR A 1 185 ? -13.768 -5.703 -1.343 1.00 91.38 185 TYR A CA 1
ATOM 1415 C C . TYR A 1 185 ? -13.722 -6.686 -0.166 1.00 91.38 185 TYR A C 1
ATOM 1417 O O . TYR A 1 185 ? -13.516 -6.321 0.984 1.00 91.38 185 TYR A O 1
ATOM 1425 N N . GLU A 1 186 ? -13.907 -7.969 -0.480 1.00 84.25 186 GLU A N 1
ATOM 1426 C CA . GLU A 1 186 ? -13.798 -9.067 0.493 1.00 84.25 186 GLU A CA 1
ATOM 1427 C C . GLU A 1 186 ? -12.352 -9.284 0.965 1.00 84.25 186 GLU A C 1
ATOM 1429 O O . GLU A 1 186 ? -12.112 -9.630 2.117 1.00 84.25 186 GLU A O 1
ATOM 1434 N N . TYR A 1 187 ? -11.400 -9.152 0.038 1.00 84.19 187 TYR A N 1
ATOM 1435 C CA . TYR A 1 187 ? -9.973 -9.379 0.244 1.00 84.19 187 TYR A CA 1
ATOM 1436 C C . TYR A 1 187 ? -9.192 -8.763 -0.922 1.00 84.19 187 TYR A C 1
ATOM 1438 O O . TYR A 1 187 ? -9.610 -8.931 -2.075 1.00 84.19 187 TYR A O 1
ATOM 1446 N N . LEU A 1 188 ? -8.048 -8.141 -0.616 1.00 88.69 188 LEU A N 1
ATOM 1447 C CA . LEU A 1 188 ? -7.190 -7.348 -1.508 1.00 88.69 188 LEU A CA 1
ATOM 1448 C C . LEU A 1 188 ? -7.847 -6.067 -2.032 1.00 88.69 188 LEU A C 1
ATOM 1450 O O . LEU A 1 188 ? -9.024 -6.074 -2.401 1.00 88.69 188 LEU A O 1
ATOM 1454 N N . PHE A 1 189 ? -7.011 -5.047 -2.253 1.00 95.31 189 PHE A N 1
ATOM 1455 C CA . PHE A 1 189 ? -7.316 -3.821 -2.999 1.00 95.31 189 PHE A CA 1
ATOM 1456 C C . PHE A 1 189 ? -8.284 -2.835 -2.322 1.00 95.31 189 PHE A C 1
ATOM 1458 O O . PHE A 1 189 ? -8.560 -1.785 -2.909 1.00 95.31 189 PHE A O 1
ATOM 1465 N N . ASP A 1 190 ? -8.788 -3.130 -1.126 1.00 96.12 190 ASP A N 1
ATOM 1466 C CA . ASP A 1 190 ? -9.563 -2.196 -0.305 1.00 96.12 190 ASP A CA 1
ATOM 1467 C C . ASP A 1 190 ? -8.713 -1.017 0.177 1.00 96.12 190 ASP A C 1
ATOM 1469 O O . ASP A 1 190 ? -9.141 0.136 0.110 1.00 96.12 190 ASP A O 1
ATOM 1473 N N . ASP A 1 191 ? -7.482 -1.303 0.578 1.00 97.19 191 ASP A N 1
ATOM 1474 C CA . ASP A 1 191 ? -6.454 -0.334 0.938 1.00 97.19 191 ASP A CA 1
ATOM 1475 C C . ASP A 1 191 ? -5.928 0.459 -0.265 1.00 97.19 191 ASP A C 1
ATOM 1477 O O . ASP A 1 191 ? -5.857 1.691 -0.218 1.00 97.19 191 ASP A O 1
ATOM 1481 N N . VAL A 1 192 ? -5.656 -0.228 -1.378 1.00 98.00 192 VAL A N 1
ATOM 1482 C CA . VAL A 1 192 ? -5.280 0.390 -2.658 1.00 98.00 192 VAL A CA 1
ATOM 1483 C C . VAL A 1 192 ? -6.333 1.404 -3.085 1.00 98.00 192 VAL A C 1
ATOM 1485 O O . VAL A 1 192 ? -6.003 2.513 -3.496 1.00 98.00 192 VAL A O 1
ATOM 1488 N N . ASP A 1 193 ? -7.609 1.034 -2.985 1.00 98.44 193 ASP A N 1
ATOM 1489 C CA . ASP A 1 193 ? -8.709 1.923 -3.322 1.00 98.44 193 ASP A CA 1
ATOM 1490 C C . ASP A 1 193 ? -8.748 3.177 -2.447 1.00 98.44 193 ASP A C 1
ATOM 1492 O O . ASP A 1 193 ? -8.908 4.290 -2.953 1.00 98.44 193 ASP A O 1
ATOM 1496 N N . LEU A 1 194 ? -8.650 2.985 -1.129 1.00 98.56 194 LEU A N 1
ATOM 1497 C CA . LEU A 1 194 ? -8.710 4.068 -0.157 1.00 98.56 194 LEU A CA 1
ATOM 1498 C C . LEU A 1 194 ? -7.580 5.071 -0.407 1.00 98.56 194 LEU A C 1
ATOM 1500 O O . LEU A 1 194 ? -7.842 6.267 -0.552 1.00 98.56 194 LEU A O 1
ATOM 1504 N N . GLY A 1 195 ? -6.348 4.575 -0.540 1.00 98.44 195 GLY A N 1
ATOM 1505 C CA . GLY A 1 195 ? -5.175 5.400 -0.812 1.00 98.44 195 GLY A CA 1
ATOM 1506 C C . GLY A 1 195 ? -5.250 6.115 -2.161 1.00 98.44 195 GLY A C 1
ATOM 1507 O O . GLY A 1 195 ? -4.940 7.304 -2.253 1.00 98.44 195 GLY A O 1
ATOM 1508 N N . TRP A 1 196 ? -5.752 5.445 -3.203 1.00 98.50 196 TRP A N 1
ATOM 1509 C CA . TRP A 1 196 ? -5.926 6.076 -4.512 1.00 98.50 196 TRP A CA 1
ATOM 1510 C C . TRP A 1 196 ? -6.952 7.212 -4.449 1.00 98.50 196 TRP A C 1
ATOM 1512 O O . TRP A 1 196 ? -6.693 8.304 -4.960 1.00 98.50 196 TRP A O 1
ATOM 1522 N N . ARG A 1 197 ? -8.085 7.007 -3.762 1.00 98.44 197 ARG A N 1
ATOM 1523 C CA . ARG A 1 197 ? -9.094 8.057 -3.545 1.00 98.44 197 ARG A CA 1
ATOM 1524 C C . ARG A 1 197 ? -8.559 9.241 -2.738 1.00 98.44 197 ARG A C 1
ATOM 1526 O O . ARG A 1 197 ? -8.910 10.376 -3.054 1.00 98.44 197 ARG A O 1
ATOM 1533 N N . MET A 1 198 ? -7.703 9.005 -1.743 1.00 98.44 198 MET A N 1
ATOM 1534 C CA . MET A 1 198 ? -7.022 10.078 -1.006 1.00 98.44 198 MET A CA 1
ATOM 1535 C C . MET A 1 198 ? -6.066 10.865 -1.908 1.00 98.44 198 MET A C 1
ATOM 1537 O O . MET A 1 198 ? -6.107 12.095 -1.934 1.00 98.44 198 MET A O 1
ATOM 1541 N N . ASN A 1 199 ? -5.248 10.171 -2.701 1.00 98.25 199 ASN A N 1
ATOM 1542 C CA . ASN A 1 199 ? -4.281 10.804 -3.593 1.00 98.25 199 ASN A CA 1
ATOM 1543 C C . ASN A 1 199 ? -4.950 11.653 -4.686 1.00 98.25 199 ASN A C 1
ATOM 1545 O O . ASN A 1 199 ? -4.550 12.794 -4.892 1.00 98.25 199 ASN A O 1
ATOM 1549 N N . VAL A 1 200 ? -6.015 11.179 -5.348 1.00 98.31 200 VAL A N 1
ATOM 1550 C CA . VAL A 1 200 ? -6.705 11.989 -6.382 1.00 98.31 200 VAL A CA 1
ATOM 1551 C C . VAL A 1 200 ? -7.382 13.242 -5.816 1.00 98.31 200 VAL A C 1
ATOM 1553 O O . VAL A 1 200 ? -7.654 14.169 -6.576 1.00 98.31 200 VAL A O 1
ATOM 1556 N N . ARG A 1 201 ? -7.651 13.294 -4.505 1.00 97.81 201 ARG A N 1
ATOM 1557 C CA . ARG A 1 201 ? -8.184 14.470 -3.795 1.00 97.81 201 ARG A CA 1
ATOM 1558 C C . ARG A 1 201 ? -7.105 15.360 -3.173 1.00 97.81 201 ARG A C 1
ATOM 1560 O O . ARG A 1 201 ? -7.450 16.302 -2.467 1.00 97.81 201 ARG A O 1
ATOM 1567 N N . ASP A 1 202 ? -5.828 15.085 -3.443 1.00 96.62 202 ASP A N 1
ATOM 1568 C CA . ASP A 1 202 ? -4.702 15.839 -2.878 1.00 96.62 202 ASP A CA 1
ATOM 1569 C C . ASP A 1 202 ? -4.673 15.793 -1.332 1.00 96.62 202 ASP A C 1
ATOM 1571 O O . ASP A 1 202 ? -4.273 16.747 -0.667 1.00 96.62 202 ASP A O 1
ATOM 1575 N N . TYR A 1 203 ? -5.143 14.679 -0.749 1.00 98.06 203 TYR A N 1
ATOM 1576 C CA . TYR A 1 203 ? -4.944 14.367 0.673 1.00 98.06 203 TYR A CA 1
ATOM 1577 C C . TYR A 1 203 ? -3.643 13.598 0.922 1.00 98.06 203 TYR A C 1
ATOM 1579 O O . TYR A 1 203 ? -3.095 13.617 2.016 1.00 98.06 203 TYR A O 1
ATOM 1587 N N . GLY A 1 204 ? -3.129 12.917 -0.101 1.00 96.56 204 GLY A N 1
ATOM 1588 C CA . GLY A 1 204 ? -1.876 12.176 -0.018 1.00 96.56 204 GLY A CA 1
ATOM 1589 C C . GLY A 1 204 ? -1.911 10.960 0.913 1.00 96.56 204 GLY A C 1
ATOM 1590 O O . GLY A 1 204 ? -2.806 10.770 1.743 1.00 96.56 204 GLY A O 1
ATOM 1591 N N . VAL A 1 205 ? -0.894 10.118 0.752 1.00 98.38 205 VAL A N 1
ATOM 1592 C CA . VAL A 1 205 ? -0.570 9.028 1.673 1.00 98.38 205 VAL A CA 1
ATOM 1593 C C . VAL A 1 205 ? 0.933 9.073 1.913 1.00 98.38 205 VAL A C 1
ATOM 1595 O O . VAL A 1 205 ? 1.719 8.959 0.967 1.00 98.38 205 VAL A O 1
ATOM 1598 N N . ALA A 1 206 ? 1.325 9.274 3.167 1.00 97.56 206 ALA A N 1
ATOM 1599 C CA . ALA A 1 206 ? 2.722 9.255 3.575 1.00 97.56 206 ALA A CA 1
ATOM 1600 C C . ALA A 1 206 ? 3.111 7.880 4.125 1.00 97.56 206 ALA A C 1
ATOM 1602 O O . ALA A 1 206 ? 2.261 7.090 4.510 1.00 97.56 206 ALA A O 1
ATOM 1603 N N . TYR A 1 207 ? 4.402 7.611 4.187 1.00 97.38 207 TYR A N 1
ATOM 1604 C CA . TYR A 1 207 ? 5.020 6.450 4.799 1.00 97.38 207 TYR A CA 1
ATOM 1605 C C . TYR A 1 207 ? 5.968 6.938 5.892 1.00 97.38 207 TYR A C 1
ATOM 1607 O O . TYR A 1 207 ? 6.753 7.863 5.663 1.00 97.38 207 TYR A O 1
ATOM 1615 N N . GLU A 1 208 ? 5.883 6.317 7.068 1.00 97.31 208 GLU A N 1
ATOM 1616 C CA . GLU A 1 208 ? 6.729 6.632 8.213 1.00 97.31 208 GLU A CA 1
ATOM 1617 C C . GLU A 1 208 ? 7.680 5.462 8.517 1.00 97.31 208 GLU A C 1
ATOM 1619 O O . GLU A 1 208 ? 7.245 4.445 9.060 1.00 97.31 208 GLU A O 1
ATOM 1624 N N . PRO A 1 209 ? 8.984 5.581 8.194 1.00 95.06 209 PRO A N 1
ATOM 1625 C CA . PRO A 1 209 ? 9.946 4.496 8.381 1.00 95.06 209 PRO A CA 1
ATOM 1626 C C . PRO A 1 209 ? 10.186 4.119 9.846 1.00 95.06 209 PRO A C 1
ATOM 1628 O O . PRO A 1 209 ? 10.672 3.023 10.103 1.00 95.06 209 PRO A O 1
ATOM 1631 N N . ARG A 1 210 ? 9.871 5.000 10.803 1.00 95.25 210 ARG A N 1
ATOM 1632 C CA . ARG A 1 210 ? 10.031 4.714 12.237 1.00 95.25 210 ARG A CA 1
ATOM 1633 C C . ARG A 1 210 ? 8.828 4.018 12.865 1.00 95.25 210 ARG A C 1
ATOM 1635 O O . ARG A 1 210 ? 8.937 3.539 13.982 1.00 95.25 210 ARG A O 1
ATOM 1642 N N . ALA A 1 211 ? 7.689 3.971 12.179 1.00 97.25 211 ALA A N 1
ATOM 1643 C CA . ALA A 1 211 ? 6.483 3.333 12.687 1.00 97.25 211 ALA A CA 1
ATOM 1644 C C . ALA A 1 211 ? 6.530 1.824 12.409 1.00 97.25 211 ALA A C 1
ATOM 1646 O O . ALA A 1 211 ? 5.873 1.337 11.484 1.00 97.25 211 ALA A O 1
ATOM 1647 N N . ILE A 1 212 ? 7.346 1.105 13.181 1.00 96.56 212 ILE A N 1
ATOM 1648 C CA . ILE A 1 212 ? 7.637 -0.317 12.973 1.00 96.56 212 ILE A CA 1
ATOM 1649 C C . ILE A 1 212 ? 6.487 -1.197 13.476 1.00 96.56 212 ILE A C 1
ATOM 1651 O O . ILE A 1 212 ? 5.903 -0.962 14.534 1.00 96.56 212 ILE A O 1
ATOM 1655 N N . VAL A 1 213 ? 6.150 -2.209 12.675 1.00 97.06 213 VAL A N 1
ATOM 1656 C CA . VAL A 1 213 ? 5.116 -3.207 12.969 1.00 97.06 213 VAL A CA 1
ATOM 1657 C C . VAL A 1 213 ? 5.606 -4.590 12.571 1.00 97.06 213 VAL A C 1
ATOM 1659 O O . VAL A 1 213 ? 6.165 -4.766 11.488 1.00 97.06 213 VAL A O 1
ATOM 1662 N N . HIS A 1 214 ? 5.324 -5.594 13.391 1.00 95.81 214 HIS A N 1
ATOM 1663 C CA . HIS A 1 214 ? 5.608 -6.999 13.129 1.00 95.81 214 HIS A CA 1
ATOM 1664 C C . HIS A 1 214 ? 4.326 -7.747 12.754 1.00 95.81 214 HIS A C 1
ATOM 1666 O O . HIS A 1 214 ? 3.429 -7.921 13.568 1.00 95.81 214 HIS A O 1
ATOM 1672 N N . HIS A 1 215 ? 4.231 -8.213 11.511 1.00 92.94 215 HIS A N 1
ATOM 1673 C CA . HIS A 1 215 ? 3.041 -8.887 10.992 1.00 92.94 215 HIS A CA 1
ATOM 1674 C C . HIS A 1 215 ? 3.228 -10.408 10.990 1.00 92.94 215 HIS A C 1
ATOM 1676 O O . HIS A 1 215 ? 4.083 -10.942 10.271 1.00 92.94 215 HIS A O 1
ATOM 1682 N N . HIS A 1 216 ? 2.413 -11.120 11.766 1.00 86.56 216 HIS A N 1
ATOM 1683 C CA . HIS A 1 216 ? 2.352 -12.582 11.833 1.00 86.56 216 HIS A CA 1
ATOM 1684 C C . HIS A 1 216 ? 1.658 -13.153 10.601 1.00 86.56 216 HIS A C 1
ATOM 1686 O O . HIS A 1 216 ? 0.590 -13.754 10.685 1.00 86.56 216 HIS A O 1
ATOM 1692 N N . GLN A 1 217 ? 2.277 -12.992 9.430 1.00 66.00 217 GLN A N 1
ATOM 1693 C CA . GLN A 1 217 ? 1.736 -13.559 8.204 1.00 66.00 217 GLN A CA 1
ATOM 1694 C C . GLN A 1 217 ? 1.589 -15.079 8.324 1.00 66.00 217 GLN A C 1
ATOM 1696 O O . GLN A 1 217 ? 2.538 -15.848 8.147 1.00 66.00 217 GLN A O 1
ATOM 1701 N N . ASN A 1 218 ? 0.353 -15.535 8.488 1.00 53.66 218 ASN A N 1
ATOM 1702 C CA . ASN A 1 218 ? -0.006 -16.896 8.138 1.00 53.66 218 ASN A CA 1
ATOM 1703 C C . ASN A 1 218 ? 0.002 -16.987 6.612 1.00 53.66 218 ASN A C 1
ATOM 1705 O O . ASN A 1 218 ? -0.959 -16.593 5.945 1.00 53.66 218 ASN A O 1
ATOM 1709 N N . THR A 1 219 ? 1.110 -17.478 6.044 1.00 41.53 219 THR A N 1
ATOM 1710 C CA . THR A 1 219 ? 1.227 -17.717 4.600 1.00 41.53 219 THR A CA 1
ATOM 1711 C C . THR A 1 219 ? -0.034 -18.415 4.099 1.00 41.53 219 THR A C 1
ATOM 1713 O O . THR A 1 219 ? -0.418 -19.494 4.549 1.00 41.53 219 THR A O 1
ATOM 1716 N N . VAL A 1 220 ? -0.725 -17.758 3.173 1.00 37.59 220 VAL A N 1
ATOM 1717 C CA . VAL A 1 220 ? -1.951 -18.258 2.561 1.00 37.59 220 VAL A CA 1
ATOM 1718 C C . VAL A 1 220 ? -1.619 -19.532 1.766 1.00 37.59 220 VAL A C 1
ATOM 1720 O O . VAL A 1 220 ? -1.228 -19.465 0.605 1.00 37.59 220 VAL A O 1
ATOM 1723 N N . GLN A 1 221 ? -1.744 -20.702 2.401 1.00 32.47 221 GLN A N 1
ATOM 1724 C CA . GLN A 1 221 ? -1.488 -22.008 1.785 1.00 32.47 221 GLN A CA 1
ATOM 1725 C C . GLN A 1 221 ? -2.738 -22.568 1.078 1.00 32.47 221 GLN A C 1
ATOM 1727 O O . GLN A 1 221 ? -3.867 -22.456 1.564 1.00 32.47 221 GLN A O 1
ATOM 1732 N N . GLY A 1 222 ? -2.531 -23.222 -0.070 1.00 40.47 222 GLY A N 1
ATOM 1733 C CA . GLY A 1 222 ? -3.531 -24.067 -0.735 1.00 40.47 222 GLY A CA 1
ATOM 1734 C C . GLY A 1 222 ? -4.653 -23.323 -1.472 1.00 40.47 222 GLY A C 1
ATOM 1735 O O . GLY A 1 222 ? -4.438 -22.247 -2.023 1.00 40.47 222 GLY A O 1
ATOM 1736 N N . TRP A 1 223 ? -5.851 -23.931 -1.507 1.00 34.84 223 TRP A N 1
ATOM 1737 C CA . TRP A 1 223 ? -7.085 -23.611 -2.267 1.00 34.84 223 TRP A CA 1
ATOM 1738 C C . TRP A 1 223 ? -7.467 -22.116 -2.411 1.00 34.84 223 TRP A C 1
ATOM 1740 O O . TRP A 1 223 ? -8.271 -21.747 -3.270 1.00 34.84 223 TRP A O 1
ATOM 1750 N N . LYS A 1 224 ? -6.859 -21.243 -1.608 1.00 61.41 224 LYS A N 1
ATOM 1751 C CA . LYS A 1 224 ? -6.929 -19.781 -1.632 1.00 61.41 224 LYS A CA 1
ATOM 1752 C C . LYS A 1 224 ? -6.255 -19.133 -2.859 1.00 61.41 224 LYS A C 1
ATOM 1754 O O . LYS A 1 224 ? -6.653 -18.029 -3.220 1.00 61.41 224 LYS A O 1
ATOM 1759 N N . LEU A 1 225 ? -5.319 -19.792 -3.557 1.00 67.25 225 LEU A N 1
ATOM 1760 C CA . LEU A 1 225 ? -4.608 -19.199 -4.711 1.00 67.25 225 LEU A CA 1
ATOM 1761 C C . LEU A 1 225 ? -5.539 -18.824 -5.880 1.00 67.25 225 LEU A C 1
ATOM 1763 O O . LEU A 1 225 ? -5.447 -17.732 -6.436 1.00 67.25 225 LEU A O 1
ATOM 1767 N N . VAL A 1 226 ? -6.470 -19.709 -6.239 1.00 76.94 226 VAL A N 1
ATOM 1768 C CA . VAL A 1 226 ? -7.368 -19.493 -7.386 1.00 76.94 226 VAL A CA 1
ATOM 1769 C C . VAL A 1 226 ? -8.414 -18.417 -7.081 1.00 76.94 226 VAL A C 1
ATOM 1771 O O . VAL A 1 226 ? -8.706 -17.567 -7.924 1.00 76.94 226 VAL A O 1
ATOM 1774 N N . ARG A 1 227 ? -8.949 -18.409 -5.851 1.00 84.19 227 ARG A N 1
ATOM 1775 C CA . ARG A 1 227 ? -9.828 -17.328 -5.380 1.00 84.19 227 ARG A CA 1
ATOM 1776 C C . ARG A 1 227 ? -9.073 -16.000 -5.337 1.00 84.19 227 ARG A C 1
ATOM 1778 O O . ARG A 1 227 ? -9.626 -14.992 -5.761 1.00 84.19 227 ARG A O 1
ATOM 1785 N N . ARG A 1 228 ? -7.811 -16.007 -4.896 1.00 83.69 228 ARG A N 1
ATOM 1786 C CA . ARG A 1 228 ? -6.936 -14.829 -4.906 1.00 83.69 228 ARG A CA 1
ATOM 1787 C C . ARG A 1 228 ? -6.759 -14.277 -6.318 1.00 83.69 228 ARG A C 1
ATOM 1789 O O . ARG A 1 228 ? -6.896 -13.075 -6.482 1.00 83.69 228 ARG A O 1
ATOM 1796 N N . LEU A 1 229 ? -6.530 -15.119 -7.331 1.00 84.12 229 LEU A N 1
ATOM 1797 C CA . LEU A 1 229 ? -6.425 -14.671 -8.728 1.00 84.12 229 LEU A CA 1
ATOM 1798 C C . LEU A 1 229 ? -7.710 -13.980 -9.210 1.00 84.12 229 LEU A C 1
ATOM 1800 O O . LEU A 1 229 ? -7.646 -12.891 -9.778 1.00 84.12 229 LEU A O 1
ATOM 1804 N N . TYR A 1 230 ? -8.870 -14.593 -8.948 1.00 90.81 230 TYR A N 1
ATOM 1805 C CA . TYR A 1 230 ? -10.172 -13.997 -9.262 1.00 90.81 230 TYR A CA 1
ATOM 1806 C C . TYR A 1 230 ? -10.355 -12.637 -8.580 1.00 90.81 230 TYR A C 1
ATOM 1808 O O . TYR A 1 230 ? -10.663 -11.659 -9.255 1.00 90.81 230 TYR A O 1
ATOM 1816 N N . LEU A 1 231 ? -10.154 -12.569 -7.259 1.00 91.94 231 LEU A N 1
ATOM 1817 C CA . LEU A 1 231 ? -10.339 -11.344 -6.478 1.00 91.94 231 LEU A CA 1
ATOM 1818 C C . LEU A 1 231 ? -9.341 -10.257 -6.876 1.00 91.94 231 LEU A C 1
ATOM 1820 O O . LEU A 1 231 ? -9.739 -9.106 -7.014 1.00 91.94 231 LEU A O 1
ATOM 1824 N N . TYR A 1 232 ? -8.083 -10.624 -7.137 1.00 91.25 232 TYR A N 1
ATOM 1825 C CA . TYR A 1 232 ? -7.058 -9.704 -7.619 1.00 91.25 232 TYR A CA 1
ATOM 1826 C C . TYR A 1 232 ? -7.510 -9.038 -8.919 1.00 91.25 232 TYR A C 1
ATOM 1828 O O . TYR A 1 232 ? -7.572 -7.818 -8.986 1.00 91.25 232 TYR A O 1
ATOM 1836 N N . GLU A 1 233 ? -7.888 -9.815 -9.939 1.00 91.81 233 GLU A N 1
ATOM 1837 C CA . GLU A 1 233 ? -8.331 -9.238 -11.216 1.00 91.81 233 GLU A CA 1
ATOM 1838 C C . GLU A 1 233 ? -9.644 -8.468 -11.095 1.00 91.81 233 GLU A C 1
ATOM 1840 O O . GLU A 1 233 ? -9.782 -7.374 -11.645 1.00 91.81 233 GLU A O 1
ATOM 1845 N N . ARG A 1 234 ? -10.603 -9.011 -10.340 1.00 95.44 234 ARG A N 1
ATOM 1846 C CA . ARG A 1 234 ? -11.903 -8.381 -10.100 1.00 95.44 234 ARG A CA 1
ATOM 1847 C C . ARG A 1 234 ? -11.719 -6.996 -9.489 1.00 95.44 234 ARG A C 1
ATOM 1849 O O . ARG A 1 234 ? -12.262 -6.025 -10.016 1.00 95.44 234 ARG A O 1
ATOM 1856 N N . ASN A 1 235 ? -10.952 -6.919 -8.404 1.00 96.56 235 ASN A N 1
ATOM 1857 C CA . ASN A 1 235 ? -10.778 -5.702 -7.622 1.00 96.56 235 ASN A CA 1
ATOM 1858 C C . ASN A 1 235 ? -9.830 -4.717 -8.319 1.00 96.56 235 ASN A C 1
ATOM 1860 O O . ASN A 1 235 ? -10.114 -3.521 -8.312 1.00 96.56 235 ASN A O 1
ATOM 1864 N N . ARG A 1 236 ? -8.780 -5.202 -9.003 1.00 95.75 236 ARG A N 1
ATOM 1865 C CA . ARG A 1 236 ? -7.893 -4.382 -9.849 1.00 95.75 236 ARG A CA 1
ATOM 1866 C C . ARG A 1 236 ? -8.690 -3.586 -10.875 1.00 95.75 236 ARG A C 1
ATOM 1868 O O . ARG A 1 236 ? -8.555 -2.368 -10.958 1.00 95.75 236 ARG A O 1
ATOM 1875 N N . LEU A 1 237 ? -9.533 -4.272 -11.649 1.00 95.94 237 LEU A N 1
ATOM 1876 C CA . LEU A 1 237 ? -10.336 -3.637 -12.693 1.00 95.94 237 LEU A CA 1
ATOM 1877 C C . LEU A 1 237 ? -11.355 -2.662 -12.105 1.00 95.94 237 LEU A C 1
ATOM 1879 O O . LEU A 1 237 ? -11.504 -1.561 -12.633 1.00 95.94 237 LEU A O 1
ATOM 1883 N N . ARG A 1 238 ? -12.007 -3.018 -10.991 1.00 97.50 238 ARG A N 1
ATOM 1884 C CA . ARG A 1 238 ? -12.925 -2.106 -10.296 1.00 97.50 238 ARG A CA 1
ATOM 1885 C C . ARG A 1 238 ? -12.209 -0.837 -9.837 1.00 97.50 238 ARG A C 1
ATOM 1887 O O . ARG A 1 238 ? -12.717 0.247 -10.107 1.00 97.50 238 ARG A O 1
ATOM 1894 N N . ASN A 1 239 ? -11.034 -0.952 -9.217 1.00 97.06 239 ASN A N 1
ATOM 1895 C CA . ASN A 1 239 ? -10.227 0.198 -8.803 1.00 97.06 239 ASN A CA 1
ATOM 1896 C C . ASN A 1 239 ? -9.811 1.065 -9.979 1.00 97.06 239 ASN A C 1
ATOM 1898 O O . ASN A 1 239 ? -9.975 2.282 -9.932 1.00 97.06 239 ASN A O 1
ATOM 1902 N N . LEU A 1 240 ? -9.346 0.442 -11.059 1.00 96.69 240 LEU A N 1
ATOM 1903 C CA . LEU A 1 240 ? -8.952 1.158 -12.261 1.00 96.69 240 LEU A CA 1
ATOM 1904 C C . LEU A 1 240 ? -10.131 1.950 -12.849 1.00 96.69 240 LEU A C 1
ATOM 1906 O O . LEU A 1 240 ? -10.009 3.148 -13.095 1.00 96.69 240 LEU A O 1
ATOM 1910 N N . ILE A 1 241 ? -11.297 1.312 -13.002 1.00 97.50 241 ILE A N 1
ATOM 1911 C CA . ILE A 1 241 ? -12.521 1.957 -13.504 1.00 97.50 241 ILE A CA 1
ATOM 1912 C C . ILE A 1 241 ? -13.021 3.026 -12.532 1.00 97.50 241 ILE A C 1
ATOM 1914 O O . ILE A 1 241 ? -13.585 4.021 -12.970 1.00 97.50 241 ILE A O 1
ATOM 1918 N N . LYS A 1 242 ? -12.860 2.855 -11.221 1.00 97.25 242 LYS A N 1
ATOM 1919 C CA . LYS A 1 242 ? -13.358 3.814 -10.231 1.00 97.25 242 LYS A CA 1
ATOM 1920 C C . LYS A 1 242 ? -12.483 5.063 -10.152 1.00 97.25 242 LYS A C 1
ATOM 1922 O O . LYS A 1 242 ? -13.011 6.176 -10.167 1.00 97.25 242 LYS A O 1
ATOM 1927 N N . ASN A 1 243 ? -11.167 4.876 -10.133 1.00 98.06 243 ASN A N 1
ATOM 1928 C CA . ASN A 1 243 ? -10.229 5.915 -9.732 1.00 98.06 243 ASN A CA 1
ATOM 1929 C C . ASN A 1 243 ? -9.579 6.629 -10.922 1.00 98.06 243 ASN A C 1
ATOM 1931 O O . ASN A 1 243 ? -9.573 7.851 -10.914 1.00 98.06 243 ASN A O 1
ATOM 1935 N N . MET A 1 244 ? -9.135 5.935 -11.974 1.00 97.75 244 MET A N 1
ATOM 1936 C CA . MET A 1 244 ? -8.374 6.519 -13.102 1.00 97.75 244 MET A CA 1
ATOM 1937 C C . MET A 1 244 ? -9.189 7.529 -13.938 1.00 97.75 244 MET A C 1
ATOM 1939 O O . MET A 1 244 ? -10.386 7.328 -14.126 1.00 97.75 244 MET A O 1
ATOM 1943 N N . GLU A 1 245 ? -8.609 8.594 -14.492 1.00 97.75 245 GLU A N 1
ATOM 1944 C CA . GLU A 1 245 ? -9.330 9.554 -15.348 1.00 97.75 245 GLU A CA 1
ATOM 1945 C C . GLU A 1 245 ? -9.870 8.899 -16.624 1.00 97.75 245 GLU A C 1
ATOM 1947 O O . GLU A 1 245 ? -9.301 7.957 -17.175 1.00 97.75 245 GLU A O 1
ATOM 1952 N N . SER A 1 246 ? -10.987 9.419 -17.140 1.00 97.00 246 SER A N 1
ATOM 1953 C CA . SER A 1 246 ? -11.633 8.852 -18.335 1.00 97.00 246 SER A CA 1
ATOM 1954 C C . SER A 1 246 ? -10.731 8.932 -19.570 1.00 97.00 246 SER A C 1
ATOM 1956 O O . SER A 1 246 ? -10.736 8.021 -20.399 1.00 97.00 246 SER A O 1
ATOM 1958 N N . GLN A 1 247 ? -9.938 10.001 -19.683 1.00 94.62 247 GLN A N 1
ATOM 1959 C CA . GLN A 1 247 ? -8.993 10.178 -20.782 1.00 94.62 247 GLN A CA 1
ATOM 1960 C C . GLN A 1 247 ? -7.830 9.183 -20.684 1.00 94.62 247 GLN A C 1
ATOM 1962 O O . GLN A 1 247 ? -7.490 8.553 -21.687 1.00 94.62 247 GLN A O 1
ATOM 1967 N N . THR A 1 248 ? -7.285 8.976 -19.482 1.00 94.81 248 THR A N 1
ATOM 1968 C CA . THR A 1 248 ? -6.252 7.967 -19.224 1.00 94.81 248 THR A CA 1
ATOM 1969 C C . THR A 1 248 ? -6.782 6.567 -19.512 1.00 94.81 248 THR A C 1
ATOM 1971 O O . THR A 1 248 ? -6.167 5.847 -20.288 1.00 94.81 248 THR A O 1
ATOM 1974 N N . LEU A 1 249 ? -7.970 6.205 -19.007 1.00 95.88 249 LEU A N 1
ATOM 1975 C CA . LEU A 1 249 ? -8.626 4.918 -19.292 1.00 95.88 249 LEU A CA 1
ATOM 1976 C C . LEU A 1 249 ? -8.784 4.659 -20.794 1.00 95.88 249 LEU A C 1
ATOM 1978 O O . LEU A 1 249 ? -8.528 3.551 -21.268 1.00 95.88 249 LEU A O 1
ATOM 1982 N N . LYS A 1 250 ? -9.197 5.680 -21.555 1.00 94.75 250 LYS A N 1
ATOM 1983 C CA . LYS A 1 250 ? -9.321 5.588 -23.014 1.00 94.75 250 LYS A CA 1
ATOM 1984 C C . LYS A 1 250 ? -7.961 5.342 -23.666 1.00 94.75 250 LYS A C 1
ATOM 1986 O O . LYS A 1 250 ? -7.858 4.460 -24.521 1.00 94.75 250 LYS A O 1
ATOM 1991 N N . TRP A 1 251 ? -6.941 6.091 -23.249 1.00 91.94 251 TRP A N 1
ATOM 1992 C CA . TRP A 1 251 ? -5.576 5.987 -23.761 1.00 91.94 251 TRP A CA 1
ATOM 1993 C C . TRP A 1 251 ? -4.957 4.608 -23.503 1.00 91.94 251 TRP A C 1
ATOM 1995 O O . TRP A 1 251 ? -4.467 3.986 -24.441 1.00 91.94 251 TRP A O 1
ATOM 2005 N N . ILE A 1 252 ? -5.072 4.078 -22.283 1.00 92.50 252 ILE A N 1
ATOM 2006 C CA . ILE A 1 252 ? -4.497 2.774 -21.907 1.00 92.50 252 ILE A CA 1
ATOM 2007 C C . ILE A 1 252 ? -5.340 1.575 -22.369 1.00 92.50 252 ILE A C 1
ATOM 2009 O O . ILE A 1 252 ? -4.954 0.429 -22.156 1.00 92.50 252 ILE A O 1
ATOM 2013 N N . SER A 1 253 ? -6.518 1.793 -22.965 1.00 92.62 253 SER A N 1
ATOM 2014 C CA . SER A 1 253 ? -7.437 0.702 -23.320 1.00 92.62 253 SER A CA 1
ATOM 2015 C C . SER A 1 253 ? -6.857 -0.361 -24.273 1.00 92.62 253 SER A C 1
ATOM 2017 O O . SER A 1 253 ? -7.193 -1.537 -24.091 1.00 92.62 253 SER A O 1
ATOM 2019 N N . PRO A 1 254 ? -5.980 -0.042 -25.254 1.00 91.88 254 PRO A N 1
ATOM 2020 C CA . PRO A 1 254 ? -5.295 -1.068 -26.038 1.00 91.88 254 PRO A CA 1
ATOM 2021 C C . PRO A 1 254 ? -4.356 -1.915 -25.173 1.00 91.88 254 PRO A C 1
ATOM 2023 O O . PRO A 1 254 ? -4.419 -3.142 -25.250 1.00 91.88 254 PRO A O 1
ATOM 2026 N N . GLU A 1 255 ? -3.586 -1.273 -24.292 1.00 91.50 255 GLU A N 1
ATOM 2027 C CA . GLU A 1 255 ? -2.647 -1.934 -23.380 1.00 91.50 255 GLU A CA 1
ATOM 2028 C C . GLU A 1 255 ? -3.367 -2.823 -22.368 1.00 91.50 255 GLU A C 1
ATOM 2030 O O . GLU A 1 255 ? -2.962 -3.959 -22.135 1.00 91.50 255 GLU A O 1
ATOM 2035 N N . LEU A 1 256 ? -4.505 -2.377 -21.827 1.00 89.81 256 LEU A N 1
ATOM 2036 C CA . LEU A 1 256 ? -5.332 -3.202 -20.944 1.00 89.81 256 LEU A CA 1
ATOM 2037 C C . LEU A 1 256 ? -5.770 -4.506 -21.615 1.00 89.81 256 LEU A C 1
ATOM 2039 O O . LEU A 1 256 ? -5.714 -5.563 -20.985 1.00 89.81 256 LEU A O 1
ATOM 2043 N N . ARG A 1 257 ? -6.189 -4.446 -22.886 1.00 90.50 257 ARG A N 1
ATOM 2044 C CA . ARG A 1 257 ? -6.582 -5.640 -23.651 1.00 90.50 257 ARG A CA 1
ATOM 2045 C C . ARG A 1 257 ? -5.383 -6.536 -23.933 1.00 90.50 257 ARG A C 1
ATOM 2047 O O . ARG A 1 257 ? -5.470 -7.738 -23.693 1.00 90.50 257 ARG A O 1
ATOM 2054 N N . TYR A 1 258 ? -4.281 -5.956 -24.405 1.00 90.19 258 TYR A N 1
ATOM 2055 C CA . TYR A 1 258 ? -3.052 -6.687 -24.698 1.00 90.19 258 TYR A CA 1
ATOM 2056 C C . TYR A 1 258 ? -2.527 -7.416 -23.455 1.00 90.19 258 TYR A C 1
ATOM 2058 O O . TYR A 1 258 ? -2.369 -8.636 -23.478 1.00 90.19 258 TYR A O 1
ATOM 2066 N N . HIS A 1 259 ? -2.359 -6.707 -22.337 1.00 87.75 259 HIS A N 1
ATOM 2067 C CA . HIS A 1 259 ? -1.844 -7.282 -21.097 1.00 87.75 259 HIS A CA 1
ATOM 2068 C C . HIS A 1 259 ? -2.803 -8.282 -20.451 1.00 87.75 259 HIS A C 1
ATOM 2070 O O . HIS A 1 259 ? -2.338 -9.238 -19.834 1.00 87.75 259 HIS A O 1
ATOM 2076 N N . PHE A 1 260 ? -4.121 -8.116 -20.598 1.00 87.31 260 PHE A N 1
ATOM 2077 C CA . PHE A 1 260 ? -5.073 -9.130 -20.144 1.00 87.31 260 PHE A CA 1
ATOM 2078 C C . PHE A 1 260 ? -4.903 -10.440 -20.926 1.00 87.31 260 PHE A C 1
ATOM 2080 O O . PHE A 1 260 ? -4.746 -11.498 -20.316 1.00 87.31 260 PHE A O 1
ATOM 2087 N N . LEU A 1 261 ? -4.871 -10.376 -22.262 1.00 88.06 261 LEU A N 1
ATOM 2088 C CA . LEU A 1 261 ? -4.670 -11.555 -23.113 1.00 88.06 261 LEU A CA 1
ATOM 2089 C C . LEU A 1 261 ? -3.305 -12.201 -22.864 1.00 88.06 261 LEU A C 1
ATOM 2091 O O . LEU A 1 261 ? -3.220 -13.416 -22.702 1.00 88.06 261 LEU A O 1
ATOM 2095 N N . HIS A 1 262 ? -2.254 -11.390 -22.757 1.00 85.25 262 HIS A N 1
ATOM 2096 C CA . HIS A 1 262 ? -0.911 -11.864 -22.450 1.00 85.25 262 HIS A CA 1
ATOM 2097 C C . HIS A 1 262 ? -0.842 -12.526 -21.067 1.00 85.25 262 HIS A C 1
ATOM 2099 O O . HIS A 1 262 ? -0.186 -13.551 -20.911 1.00 85.25 262 HIS A O 1
ATOM 2105 N N . ARG A 1 263 ? -1.543 -11.996 -20.054 1.00 82.81 263 ARG A N 1
ATOM 2106 C CA . ARG A 1 263 ? -1.611 -12.632 -18.731 1.00 82.81 263 ARG A CA 1
ATOM 2107 C C . ARG A 1 263 ? -2.340 -13.973 -18.796 1.00 82.81 263 ARG A C 1
ATOM 2109 O O . ARG A 1 263 ? -1.833 -14.939 -18.241 1.00 82.81 263 ARG A O 1
ATOM 2116 N N . VAL A 1 264 ? -3.471 -14.056 -19.502 1.00 84.38 264 VAL A N 1
ATOM 2117 C CA . VAL A 1 264 ? -4.184 -15.330 -19.722 1.00 84.38 264 VAL A CA 1
ATOM 2118 C C . VAL A 1 264 ? -3.269 -16.353 -20.399 1.00 84.38 264 VAL A C 1
ATOM 2120 O O . VAL A 1 264 ? -3.171 -17.483 -19.925 1.00 84.38 264 VAL A O 1
ATOM 2123 N N . GLN A 1 265 ? -2.556 -15.944 -21.453 1.00 84.44 265 GLN A N 1
ATOM 2124 C CA . GLN A 1 265 ? -1.591 -16.795 -22.149 1.00 84.44 265 GLN A CA 1
ATOM 2125 C C . GLN A 1 265 ? -0.462 -17.243 -21.214 1.00 84.44 265 GLN A C 1
ATOM 2127 O O . GLN A 1 265 ? -0.154 -18.425 -21.144 1.00 84.44 265 GLN A O 1
ATOM 2132 N N . ARG A 1 266 ? 0.106 -16.329 -20.423 1.00 81.62 266 ARG A N 1
ATOM 2133 C CA . ARG A 1 266 ? 1.173 -16.646 -19.468 1.00 81.62 266 ARG A CA 1
ATOM 2134 C C . ARG A 1 266 ? 0.723 -17.643 -18.402 1.00 81.62 266 ARG A C 1
ATOM 2136 O O . ARG A 1 266 ? 1.473 -18.561 -18.097 1.00 81.62 266 ARG A O 1
ATOM 2143 N N . GLU A 1 267 ? -0.475 -17.489 -17.836 1.00 78.44 267 GLU A N 1
ATOM 2144 C CA . GLU A 1 267 ? -1.004 -18.463 -16.869 1.00 78.44 267 GLU A CA 1
ATOM 2145 C C . GLU A 1 267 ? -1.294 -19.823 -17.532 1.00 78.44 267 GLU A C 1
ATOM 2147 O O . GLU A 1 267 ? -1.115 -20.866 -16.901 1.00 78.44 267 GLU A O 1
ATOM 2152 N N . PHE A 1 268 ? -1.677 -19.837 -18.814 1.00 79.25 268 PHE A N 1
ATOM 2153 C CA . PHE A 1 268 ? -1.797 -21.067 -19.601 1.00 79.25 268 PHE A CA 1
ATOM 2154 C C . PHE A 1 268 ? -0.437 -21.722 -19.890 1.00 79.25 268 PHE A C 1
ATOM 2156 O O . PHE A 1 268 ? -0.317 -22.945 -19.853 1.00 79.25 268 PHE A O 1
ATOM 2163 N N . ASP A 1 269 ? 0.610 -20.939 -20.122 1.00 79.50 269 ASP A N 1
ATOM 2164 C CA . ASP A 1 269 ? 1.952 -21.449 -20.417 1.00 79.50 269 ASP A CA 1
ATOM 2165 C C . ASP A 1 269 ? 2.770 -21.752 -19.153 1.00 79.50 269 ASP A C 1
ATOM 2167 O O . ASP A 1 269 ? 3.841 -22.353 -19.235 1.00 79.50 269 ASP A O 1
ATOM 2171 N N . ASN A 1 270 ? 2.266 -21.382 -17.970 1.00 74.56 270 ASN A N 1
ATOM 2172 C CA . ASN A 1 270 ? 2.968 -21.528 -16.700 1.00 74.56 270 ASN A CA 1
ATOM 2173 C C . ASN A 1 270 ? 3.191 -23.008 -16.340 1.00 74.56 270 ASN A C 1
ATOM 2175 O O . ASN A 1 270 ? 2.331 -23.675 -15.756 1.00 74.56 270 ASN A O 1
ATOM 2179 N N . SER A 1 271 ? 4.383 -23.516 -16.660 1.00 73.19 271 SER A N 1
ATOM 2180 C CA . SER A 1 271 ? 4.783 -24.908 -16.432 1.00 73.19 271 SER A CA 1
ATOM 2181 C C . SER A 1 271 ? 4.905 -25.284 -14.956 1.00 73.19 271 SER A C 1
ATOM 2183 O O . SER A 1 271 ? 4.991 -26.471 -14.649 1.00 73.19 271 SER A O 1
ATOM 2185 N N . ASN A 1 272 ? 4.875 -24.308 -14.039 1.00 71.38 272 ASN A N 1
ATOM 2186 C CA . ASN A 1 272 ? 4.828 -24.575 -12.600 1.00 71.38 272 ASN A CA 1
ATOM 2187 C C . ASN A 1 272 ? 3.475 -25.161 -12.160 1.00 71.38 272 ASN A C 1
ATOM 2189 O O . ASN A 1 272 ? 3.373 -25.702 -11.060 1.00 71.38 272 ASN A O 1
ATOM 2193 N N . PHE A 1 273 ? 2.439 -25.079 -13.004 1.00 73.56 273 PHE A N 1
ATOM 2194 C CA . PHE A 1 273 ? 1.120 -25.644 -12.735 1.00 73.56 273 PHE A CA 1
ATOM 2195 C C . PHE A 1 273 ? 0.782 -26.802 -13.680 1.00 73.56 273 PHE A C 1
ATOM 2197 O O . PHE A 1 273 ? 1.033 -26.776 -14.890 1.00 73.56 273 PHE A O 1
ATOM 2204 N N . SER A 1 274 ? 0.128 -27.830 -13.131 1.00 80.75 274 SER A N 1
ATOM 2205 C CA . SER A 1 274 ? -0.411 -28.933 -13.928 1.00 80.75 274 SER A CA 1
ATOM 2206 C C . SER A 1 274 ? -1.443 -28.419 -14.940 1.00 80.75 274 SER A C 1
ATOM 2208 O O . SER A 1 274 ? -2.120 -27.418 -14.700 1.00 80.75 274 SER A O 1
ATOM 2210 N N . LEU A 1 275 ? -1.588 -29.097 -16.084 1.00 82.94 275 LEU A N 1
ATOM 2211 C CA . LEU A 1 275 ? -2.570 -28.703 -17.104 1.00 82.94 275 LEU A CA 1
ATOM 2212 C C . LEU A 1 275 ? -4.006 -28.583 -16.538 1.00 82.94 275 LEU A C 1
ATOM 2214 O O . LEU A 1 275 ? -4.654 -27.577 -16.828 1.00 82.94 275 LEU A O 1
ATOM 2218 N N . PRO A 1 276 ? -4.496 -29.502 -15.675 1.00 85.31 276 PRO A N 1
ATOM 2219 C CA . PRO A 1 276 ? -5.789 -29.322 -15.014 1.00 85.31 276 PRO A CA 1
ATOM 2220 C C . PRO A 1 276 ? -5.885 -28.038 -14.178 1.00 85.31 276 PRO A C 1
ATOM 2222 O O . PRO A 1 276 ? -6.905 -27.355 -14.231 1.00 85.31 276 PRO A O 1
ATOM 2225 N N . MET A 1 277 ? -4.829 -27.672 -13.440 1.00 80.38 277 MET A N 1
ATOM 2226 C CA . MET A 1 277 ? -4.809 -26.437 -12.647 1.00 80.38 277 MET A CA 1
ATOM 2227 C C . MET A 1 277 ? -4.862 -25.194 -13.545 1.00 80.38 277 MET A C 1
ATOM 2229 O O . MET A 1 277 ? -5.640 -24.278 -13.283 1.00 80.38 277 MET A O 1
ATOM 2233 N N . ARG A 1 278 ? -4.106 -25.187 -14.648 1.00 81.50 278 ARG A N 1
ATOM 2234 C CA . ARG A 1 278 ? -4.117 -24.087 -15.627 1.00 81.50 278 ARG A CA 1
ATOM 2235 C C . ARG A 1 278 ? -5.496 -23.886 -16.258 1.00 81.50 278 ARG A C 1
ATOM 2237 O O . ARG A 1 278 ? -6.012 -22.769 -16.275 1.00 81.50 278 ARG A O 1
ATOM 2244 N N . LEU A 1 279 ? -6.135 -24.974 -16.695 1.00 83.56 279 LEU A N 1
ATOM 2245 C CA . LEU A 1 279 ? -7.501 -24.946 -17.234 1.00 83.56 279 LEU A CA 1
ATOM 2246 C C . LEU A 1 279 ? -8.536 -24.492 -16.194 1.00 83.56 279 LEU A C 1
ATOM 2248 O O . LEU A 1 279 ? -9.552 -23.907 -16.558 1.00 83.56 279 LEU A O 1
ATOM 2252 N N . TYR A 1 280 ? -8.276 -24.716 -14.904 1.00 83.88 280 TYR A N 1
ATOM 2253 C CA . TYR A 1 280 ? -9.135 -24.252 -13.816 1.00 83.88 280 TYR A CA 1
ATOM 2254 C C . TYR A 1 280 ? -8.955 -22.756 -13.481 1.00 83.88 280 TYR A C 1
ATOM 2256 O O . TYR A 1 280 ? -9.904 -22.107 -13.036 1.00 83.88 280 TYR A O 1
ATOM 2264 N N . MET A 1 281 ? -7.770 -22.181 -13.712 1.00 81.69 281 MET A N 1
ATOM 2265 C CA . MET A 1 281 ? -7.463 -20.771 -13.424 1.00 81.69 281 MET A CA 1
ATOM 2266 C C . MET A 1 281 ? -8.031 -19.799 -14.468 1.00 81.69 281 MET A C 1
ATOM 2268 O O . MET A 1 281 ? -8.562 -18.752 -14.100 1.00 81.69 281 MET A O 1
ATOM 2272 N N . ILE A 1 282 ? -7.978 -20.133 -15.760 1.00 84.62 282 ILE A N 1
ATOM 2273 C CA . ILE A 1 282 ? -8.399 -19.223 -16.846 1.00 84.62 282 ILE A CA 1
ATOM 2274 C C . ILE A 1 282 ? -9.866 -18.771 -16.724 1.00 84.62 282 ILE A C 1
ATOM 2276 O O . ILE A 1 282 ? -10.117 -17.561 -16.781 1.00 84.62 282 ILE A O 1
ATOM 2280 N N . PRO A 1 283 ? -10.848 -19.665 -16.472 1.00 87.88 283 PRO A N 1
ATOM 2281 C CA . PRO A 1 283 ? -12.236 -19.255 -16.278 1.00 87.88 283 PRO A CA 1
ATOM 2282 C C . PRO A 1 283 ? -12.419 -18.245 -15.142 1.00 87.88 283 PRO A C 1
ATOM 2284 O O . PRO A 1 283 ? -13.376 -17.480 -15.162 1.00 87.88 283 PRO A O 1
ATOM 2287 N N . ARG A 1 284 ? -11.506 -18.198 -14.164 1.00 87.50 284 ARG A N 1
ATOM 2288 C CA . ARG A 1 284 ? -11.566 -17.270 -13.025 1.00 87.50 284 ARG A CA 1
ATOM 2289 C C . ARG A 1 284 ? -11.178 -15.853 -13.415 1.00 87.50 284 ARG A C 1
ATOM 2291 O O . ARG A 1 284 ? -11.809 -14.910 -12.952 1.00 87.50 284 ARG A O 1
ATOM 2298 N N . MET A 1 285 ? -10.215 -15.690 -14.316 1.00 85.69 285 MET A N 1
ATOM 2299 C CA . MET A 1 285 ? -9.901 -14.377 -14.886 1.00 85.69 285 MET A CA 1
ATOM 2300 C C . MET A 1 285 ? -11.068 -13.854 -15.733 1.00 85.69 285 MET A C 1
ATOM 2302 O O . MET A 1 285 ? -11.447 -12.691 -15.629 1.00 85.69 285 MET A O 1
ATOM 2306 N N . VAL A 1 286 ? -11.705 -14.731 -16.513 1.00 89.50 286 VAL A N 1
ATOM 2307 C CA . VAL A 1 286 ? -12.904 -14.380 -17.292 1.00 89.50 286 VAL A CA 1
ATOM 2308 C C . VAL A 1 286 ? -14.092 -14.064 -16.373 1.00 89.50 286 VAL A C 1
ATOM 2310 O O . VAL A 1 286 ? -14.809 -13.089 -16.592 1.00 89.50 286 VAL A O 1
ATOM 2313 N N . GLN A 1 287 ? -14.272 -14.829 -15.293 1.00 93.44 287 GLN A N 1
ATOM 2314 C CA . GLN A 1 287 ? -15.287 -14.569 -14.271 1.00 93.44 287 GLN A CA 1
ATOM 2315 C C . GLN A 1 287 ? -15.126 -13.169 -13.657 1.00 93.44 287 GLN A C 1
ATOM 2317 O O . GLN A 1 287 ? -16.128 -12.501 -13.403 1.00 93.44 287 GLN A O 1
ATOM 2322 N N . ALA A 1 288 ? -13.891 -12.697 -13.454 1.00 94.00 288 ALA A N 1
ATOM 2323 C CA . ALA A 1 288 ? -13.623 -11.346 -12.962 1.00 94.00 288 ALA A CA 1
ATOM 2324 C C . ALA A 1 288 ? -14.094 -10.250 -13.938 1.00 94.00 288 ALA A C 1
ATOM 2326 O O . ALA A 1 288 ? -14.615 -9.223 -13.490 1.00 94.00 288 ALA A O 1
ATOM 2327 N N . LEU A 1 289 ? -13.978 -10.474 -15.256 1.00 93.75 289 LEU A N 1
ATOM 2328 C CA . LEU A 1 289 ? -14.522 -9.564 -16.274 1.00 93.75 289 LEU A CA 1
ATOM 2329 C C . LEU A 1 289 ? -16.049 -9.502 -16.210 1.00 93.75 289 LEU A C 1
ATOM 2331 O O . LEU A 1 289 ? -16.618 -8.413 -16.156 1.00 93.75 289 LEU A O 1
ATOM 2335 N N . PHE A 1 290 ? -16.710 -10.663 -16.170 1.00 96.31 290 PHE A N 1
ATOM 2336 C CA . PHE A 1 290 ? -18.169 -10.725 -16.066 1.00 96.31 290 PHE A CA 1
ATOM 2337 C C . PHE A 1 290 ? -18.669 -10.052 -14.795 1.00 96.31 290 PHE A C 1
ATOM 2339 O O . PHE A 1 290 ? -19.612 -9.267 -14.854 1.00 96.31 290 PHE A O 1
ATOM 2346 N N . TRP A 1 291 ? -18.015 -10.300 -13.658 1.00 96.88 291 TRP A N 1
ATOM 2347 C CA . TRP A 1 291 ? -18.376 -9.640 -12.410 1.00 96.88 291 TRP A CA 1
ATOM 2348 C C . TRP A 1 291 ? -18.326 -8.113 -12.556 1.00 96.88 291 TRP A C 1
ATOM 2350 O O . TRP A 1 291 ? -19.298 -7.447 -12.201 1.00 96.88 291 TRP A O 1
ATOM 2360 N N . ASN A 1 292 ? -17.255 -7.566 -13.145 1.00 97.06 292 ASN A N 1
ATOM 2361 C CA . ASN A 1 292 ? -17.132 -6.124 -13.379 1.00 97.06 292 ASN A CA 1
ATOM 2362 C C . ASN A 1 292 ? -18.194 -5.593 -14.350 1.00 97.06 292 ASN A C 1
ATOM 2364 O O . ASN A 1 292 ? -18.714 -4.504 -14.128 1.00 97.06 292 ASN A O 1
ATOM 2368 N N . ALA A 1 293 ? -18.562 -6.357 -15.381 1.00 96.94 293 ALA A N 1
ATOM 2369 C CA . ALA A 1 293 ? -19.641 -5.986 -16.295 1.00 96.94 293 ALA A CA 1
ATOM 2370 C C . ALA A 1 293 ? -21.005 -5.926 -15.580 1.00 96.94 293 ALA A C 1
ATOM 2372 O O . ALA A 1 293 ? -21.728 -4.939 -15.717 1.00 96.94 293 ALA A O 1
ATOM 2373 N N . PHE A 1 294 ? -21.336 -6.931 -14.762 1.00 97.31 294 PHE A N 1
ATOM 2374 C CA . PHE A 1 294 ? -22.592 -6.968 -14.001 1.00 97.31 294 PHE A CA 1
ATOM 2375 C C . PHE A 1 294 ? -22.669 -5.893 -12.908 1.00 97.31 294 PHE A C 1
ATOM 2377 O O . PHE A 1 294 ? -23.750 -5.379 -12.630 1.00 97.31 294 PHE A O 1
ATOM 2384 N N . HIS A 1 295 ? -21.533 -5.515 -12.318 1.00 97.00 295 HIS A N 1
ATOM 2385 C CA . HIS A 1 295 ? -21.458 -4.498 -11.263 1.00 97.00 295 HIS A CA 1
ATOM 2386 C C . HIS A 1 295 ? -21.054 -3.116 -11.793 1.00 97.00 295 HIS A C 1
ATOM 2388 O O . HIS A 1 295 ? -20.835 -2.193 -11.008 1.00 97.00 295 HIS A O 1
ATOM 2394 N N . LEU A 1 296 ? -20.996 -2.933 -13.118 1.00 96.81 296 LEU A N 1
ATOM 2395 C CA . LEU A 1 296 ? -20.514 -1.698 -13.736 1.00 96.81 296 LEU A CA 1
ATOM 2396 C C . LEU A 1 296 ? -21.324 -0.481 -13.289 1.00 96.81 296 LEU A C 1
ATOM 2398 O O . LEU A 1 296 ? -20.746 0.561 -13.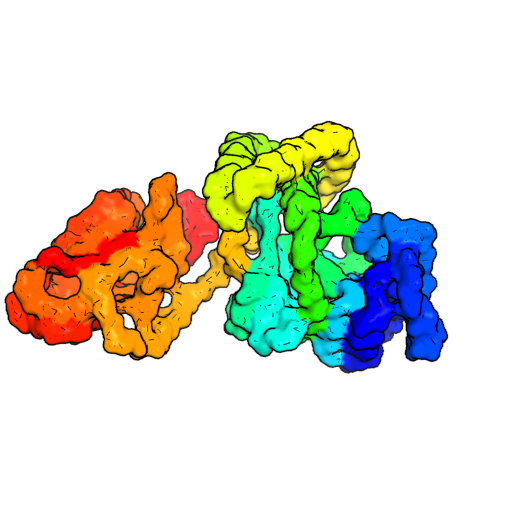009 1.00 96.81 296 LEU A O 1
ATOM 2402 N N . ARG A 1 297 ? -22.651 -0.607 -13.164 1.00 97.44 297 ARG A N 1
ATOM 2403 C CA . ARG A 1 297 ? -23.516 0.494 -12.712 1.00 97.44 297 ARG A CA 1
ATOM 2404 C C . ARG A 1 297 ? -23.132 0.997 -11.318 1.00 97.44 297 ARG A C 1
ATOM 2406 O O . ARG A 1 297 ? -23.101 2.204 -11.095 1.00 97.44 297 ARG A O 1
ATOM 2413 N N . ASP A 1 298 ? -22.846 0.083 -10.396 1.00 96.56 298 ASP A N 1
ATOM 2414 C CA . ASP A 1 298 ? -22.414 0.425 -9.041 1.00 96.56 298 ASP A CA 1
ATOM 2415 C C . ASP A 1 298 ? -21.009 1.049 -9.049 1.00 96.56 298 ASP A C 1
ATOM 2417 O O . ASP A 1 298 ? -20.806 2.127 -8.488 1.00 96.56 298 ASP A O 1
ATOM 2421 N N . THR A 1 299 ? -20.073 0.451 -9.795 1.00 97.50 299 THR A N 1
ATOM 2422 C CA . THR A 1 299 ? -18.728 1.011 -9.986 1.00 97.50 299 THR A CA 1
ATOM 2423 C C . THR A 1 299 ? -18.787 2.428 -10.567 1.00 97.50 299 THR A C 1
ATOM 2425 O O . THR A 1 299 ? -18.091 3.315 -10.082 1.00 97.50 299 THR A O 1
ATOM 2428 N N . LEU A 1 300 ? -19.647 2.681 -11.561 1.00 97.62 300 LEU A N 1
ATOM 2429 C CA . LEU A 1 300 ? -19.828 4.002 -12.169 1.00 97.62 300 LEU A CA 1
ATOM 2430 C C . LEU A 1 300 ? -20.466 5.012 -11.205 1.00 97.62 300 LEU A C 1
ATOM 2432 O O . LEU A 1 300 ? -20.101 6.185 -11.236 1.00 97.62 300 LEU A O 1
ATOM 2436 N N . ARG A 1 301 ? -21.360 4.575 -10.306 1.00 96.88 301 ARG A N 1
ATOM 2437 C CA . ARG A 1 301 ? -21.910 5.442 -9.250 1.00 96.88 301 ARG A CA 1
ATOM 2438 C C . ARG A 1 301 ? -20.810 5.934 -8.314 1.00 96.88 301 ARG A C 1
ATOM 2440 O O . ARG A 1 301 ? -20.775 7.115 -7.977 1.00 96.88 301 ARG A O 1
ATOM 2447 N N . LEU A 1 302 ? -19.920 5.039 -7.885 1.00 96.50 302 LEU A N 1
ATOM 2448 C CA . LEU A 1 302 ? -18.786 5.416 -7.041 1.00 96.50 302 LEU A CA 1
ATOM 2449 C C . LEU A 1 302 ? -17.755 6.240 -7.816 1.00 96.50 302 LEU A C 1
ATOM 2451 O O . LEU A 1 302 ? -17.250 7.224 -7.283 1.00 96.50 302 LEU A O 1
ATOM 2455 N N . ARG A 1 303 ? -17.502 5.892 -9.085 1.00 97.81 303 ARG A N 1
ATOM 2456 C CA . ARG A 1 303 ? -16.654 6.675 -9.988 1.00 97.81 303 ARG A CA 1
ATOM 2457 C C . ARG A 1 303 ? -17.118 8.124 -10.054 1.00 97.81 303 ARG A C 1
ATOM 2459 O O . ARG A 1 303 ? -16.277 8.997 -9.917 1.00 97.81 303 ARG A O 1
ATOM 2466 N N . SER A 1 304 ? -18.418 8.380 -10.231 1.00 97.50 304 SER A N 1
ATOM 2467 C CA . SER A 1 304 ? -18.960 9.749 -10.294 1.00 97.50 304 SER A CA 1
ATOM 2468 C C . SER A 1 304 ? -18.498 10.574 -9.095 1.00 97.50 304 SER A C 1
ATOM 2470 O O . SER A 1 304 ? -17.870 11.608 -9.274 1.00 97.50 304 SER A O 1
ATOM 2472 N N . LYS A 1 305 ? -18.651 10.032 -7.879 1.00 95.94 305 LYS A N 1
ATOM 2473 C CA . LYS A 1 305 ? -18.205 10.690 -6.642 1.00 95.94 305 LYS A CA 1
ATOM 2474 C C . LYS A 1 305 ? -16.702 10.963 -6.625 1.00 95.94 305 LYS A C 1
ATOM 2476 O O . LYS A 1 305 ? -16.283 12.041 -6.213 1.00 95.94 305 LYS A O 1
ATOM 2481 N N . VAL A 1 306 ? -15.888 9.990 -7.044 1.00 97.19 306 VAL A N 1
ATOM 2482 C CA . VAL A 1 306 ? -14.425 10.147 -7.093 1.00 97.19 306 VAL A CA 1
ATOM 2483 C C . VAL A 1 306 ? -14.031 11.222 -8.106 1.00 97.19 306 VAL A C 1
ATOM 2485 O O . VAL A 1 306 ? -13.254 12.107 -7.774 1.00 97.19 306 VAL A O 1
ATOM 2488 N N . GLN A 1 307 ? -14.584 11.183 -9.320 1.00 97.69 307 GLN A N 1
ATOM 2489 C CA . GLN A 1 307 ? -14.218 12.120 -10.385 1.00 97.69 307 GLN A CA 1
ATOM 2490 C C . GLN A 1 307 ? -14.759 13.538 -10.141 1.00 97.69 307 GLN A C 1
ATOM 2492 O O . GLN A 1 307 ? -14.060 14.495 -10.443 1.00 97.69 307 GLN A O 1
ATOM 2497 N N . GLU A 1 308 ? -15.952 13.695 -9.557 1.00 96.94 308 GLU A N 1
ATOM 2498 C CA . GLU A 1 308 ? -16.544 15.006 -9.219 1.00 96.94 308 GLU A CA 1
ATOM 2499 C C . GLU A 1 308 ? -15.721 15.790 -8.192 1.00 96.94 308 GLU A C 1
ATOM 2501 O O . GLU A 1 308 ? -15.745 17.015 -8.171 1.00 96.94 308 GLU A O 1
ATOM 2506 N N . THR A 1 309 ? -14.999 15.077 -7.331 1.00 96.06 309 THR A N 1
ATOM 2507 C CA . THR A 1 309 ? -14.223 15.647 -6.220 1.00 96.06 309 THR A CA 1
ATOM 2508 C C . THR A 1 309 ? -12.716 15.568 -6.444 1.00 96.06 309 THR A C 1
ATOM 2510 O O . THR A 1 309 ? -11.940 15.932 -5.562 1.00 96.06 309 THR A O 1
ATOM 2513 N N . ARG A 1 310 ? -12.290 15.065 -7.609 1.00 98.06 310 ARG A N 1
ATOM 2514 C CA . ARG A 1 310 ? -10.884 14.930 -7.985 1.00 98.06 310 ARG A CA 1
ATOM 2515 C C . ARG A 1 310 ? -10.230 16.312 -8.050 1.00 98.06 310 ARG A C 1
ATOM 2517 O O . ARG A 1 310 ? -10.759 17.223 -8.678 1.00 98.06 310 ARG A O 1
ATOM 2524 N N . GLN A 1 311 ? -9.053 16.429 -7.445 1.00 97.94 311 GLN A N 1
ATOM 2525 C CA . GLN A 1 311 ? -8.221 17.636 -7.457 1.00 97.94 311 GLN A CA 1
ATOM 2526 C C . GLN A 1 311 ? -6.926 17.447 -8.256 1.00 97.94 311 GLN A C 1
ATOM 2528 O O . GLN A 1 311 ? -6.470 18.384 -8.907 1.00 97.94 311 GLN A O 1
ATOM 2533 N N . LEU A 1 312 ? -6.349 16.240 -8.246 1.00 97.75 312 LEU A N 1
ATOM 2534 C CA . LEU A 1 312 ? -5.155 15.908 -9.024 1.00 97.75 312 LEU A CA 1
ATOM 2535 C C . LEU A 1 312 ? -5.525 15.079 -10.245 1.00 97.75 312 LEU A C 1
ATOM 2537 O O . LEU A 1 312 ? -6.292 14.125 -10.148 1.00 97.75 312 LEU A O 1
ATOM 2541 N N . THR A 1 313 ? -4.937 15.405 -11.388 1.00 97.19 313 THR A N 1
ATOM 2542 C CA . THR A 1 313 ? -4.958 14.581 -12.606 1.00 97.19 313 THR A CA 1
ATOM 2543 C C . THR A 1 313 ? -4.041 13.366 -12.454 1.00 97.19 313 THR A C 1
ATOM 2545 O O . THR A 1 313 ? -3.101 13.373 -11.655 1.00 97.19 313 THR A O 1
ATOM 2548 N N . ASP A 1 314 ? -4.257 12.323 -13.251 1.00 95.94 314 ASP A N 1
ATOM 2549 C CA . ASP A 1 314 ? -3.361 11.164 -13.284 1.00 95.94 314 ASP A CA 1
ATOM 2550 C C . ASP A 1 314 ? -1.944 11.579 -13.695 1.00 95.94 314 ASP A C 1
ATOM 2552 O O . ASP A 1 314 ? -0.971 11.030 -13.188 1.00 95.94 314 ASP A O 1
ATOM 2556 N N . TRP A 1 315 ? -1.808 12.599 -14.551 1.00 92.00 315 TRP A N 1
ATOM 2557 C CA . TRP A 1 315 ? -0.505 13.155 -14.916 1.00 92.00 315 TRP A CA 1
ATOM 2558 C C . TRP A 1 315 ? 0.213 13.799 -13.729 1.00 92.00 315 TRP A C 1
ATOM 2560 O O . TRP A 1 315 ? 1.410 13.583 -13.553 1.00 92.00 315 TRP A O 1
ATOM 2570 N N . GLN A 1 316 ? -0.500 14.532 -12.870 1.00 93.00 316 GLN A N 1
ATOM 2571 C CA . GLN A 1 316 ? 0.083 15.066 -11.635 1.00 93.00 316 GLN A CA 1
ATOM 2572 C C . GLN A 1 316 ? 0.496 13.945 -10.674 1.00 93.00 316 GLN A C 1
ATOM 2574 O O . GLN A 1 316 ? 1.588 14.015 -10.109 1.00 93.00 316 GLN A O 1
ATOM 2579 N N . LEU A 1 317 ? -0.309 12.883 -10.550 1.00 93.25 317 LEU A N 1
ATOM 2580 C CA . LEU A 1 317 ? 0.052 11.703 -9.754 1.00 93.25 317 LEU A CA 1
ATOM 2581 C C . LEU A 1 317 ? 1.278 10.967 -10.316 1.00 93.25 317 LEU A C 1
ATOM 2583 O O . LEU A 1 317 ? 2.120 10.509 -9.541 1.00 93.25 317 LEU A O 1
ATOM 2587 N N . MET A 1 318 ? 1.410 10.879 -11.644 1.00 90.12 318 MET A N 1
ATOM 2588 C CA . MET A 1 318 ? 2.599 10.323 -12.302 1.00 90.12 318 MET A CA 1
ATOM 2589 C C . MET A 1 318 ? 3.831 11.185 -12.059 1.00 90.12 318 MET A C 1
ATOM 2591 O O . MET A 1 318 ? 4.896 10.670 -11.725 1.00 90.12 318 MET A O 1
ATOM 2595 N N . ARG A 1 319 ? 3.686 12.510 -12.139 1.00 84.44 319 ARG A N 1
ATOM 2596 C CA . ARG A 1 319 ? 4.786 13.449 -11.901 1.00 84.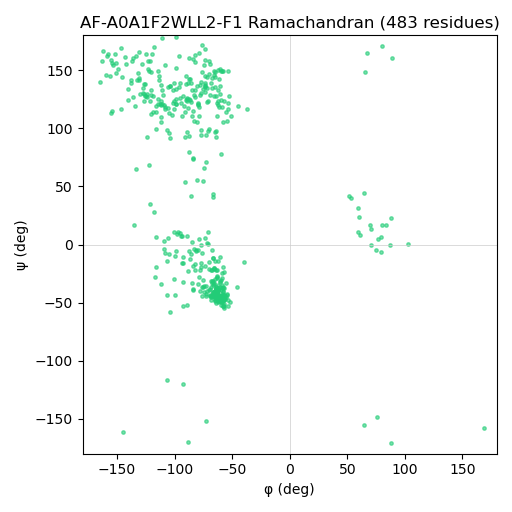44 319 ARG A CA 1
ATOM 2597 C C . ARG A 1 319 ? 5.286 13.423 -10.455 1.00 84.44 319 ARG A C 1
ATOM 2599 O O . ARG A 1 319 ? 6.478 13.609 -10.232 1.00 84.44 319 ARG A O 1
ATOM 2606 N N . ALA A 1 320 ? 4.390 13.175 -9.499 1.00 83.00 320 ALA A N 1
ATOM 2607 C CA . ALA A 1 320 ? 4.721 12.935 -8.093 1.00 83.00 320 ALA A CA 1
ATOM 2608 C C . ALA A 1 320 ? 5.296 11.523 -7.841 1.00 83.00 320 ALA A C 1
ATOM 2610 O O . ALA A 1 320 ? 5.737 11.208 -6.738 1.00 83.00 320 ALA A O 1
ATOM 2611 N N . GLY A 1 321 ? 5.287 10.648 -8.853 1.00 82.88 321 GLY A N 1
ATOM 2612 C CA . GLY A 1 321 ? 5.761 9.271 -8.750 1.00 82.88 321 GLY A CA 1
ATOM 2613 C C . GLY A 1 321 ? 4.870 8.371 -7.888 1.00 82.88 321 GLY A C 1
ATOM 2614 O O . GLY A 1 321 ? 5.308 7.309 -7.456 1.00 82.88 321 GLY A O 1
ATOM 2615 N N . VAL A 1 322 ? 3.634 8.794 -7.619 1.00 88.38 322 VAL A N 1
ATOM 2616 C CA . VAL A 1 322 ? 2.645 8.030 -6.847 1.00 88.38 322 VAL A CA 1
ATOM 2617 C C . VAL A 1 322 ? 1.910 7.043 -7.760 1.00 88.38 322 VAL A C 1
ATOM 2619 O O . VAL A 1 322 ? 1.680 5.898 -7.378 1.00 88.38 322 VAL A O 1
ATOM 2622 N N . LEU A 1 323 ? 1.601 7.456 -8.996 1.00 92.19 323 LEU A N 1
ATOM 2623 C CA . LEU A 1 323 ? 1.112 6.583 -10.069 1.00 92.19 323 LEU A CA 1
ATOM 2624 C C . LEU A 1 323 ? 2.268 6.239 -11.018 1.00 92.19 323 LEU A C 1
ATOM 2626 O O . LEU A 1 323 ? 2.904 7.129 -11.569 1.00 92.19 323 LEU A O 1
ATOM 2630 N N . CYS A 1 324 ? 2.556 4.961 -11.238 1.00 88.75 324 CYS A N 1
ATOM 2631 C CA . CYS A 1 324 ? 3.695 4.551 -12.053 1.00 88.75 324 CYS A CA 1
ATOM 2632 C C . CYS A 1 324 ? 3.344 4.485 -13.558 1.00 88.75 324 CYS A C 1
ATOM 2634 O O . CYS A 1 324 ? 2.441 3.733 -13.945 1.00 88.75 324 CYS A O 1
ATOM 2636 N N . PRO A 1 325 ? 4.082 5.193 -14.428 1.00 86.12 325 PRO A N 1
ATOM 2637 C CA . PRO A 1 325 ? 3.742 5.413 -15.838 1.00 86.12 325 PRO A CA 1
ATOM 2638 C C . PRO A 1 325 ? 4.223 4.289 -16.769 1.00 86.12 325 PRO A C 1
ATOM 2640 O O . PRO A 1 325 ? 4.720 4.533 -17.864 1.00 86.12 325 PRO A O 1
ATOM 2643 N N . PHE A 1 326 ? 4.086 3.032 -16.348 1.00 81.75 326 PHE A N 1
ATOM 2644 C CA . PHE A 1 326 ? 4.498 1.884 -17.154 1.00 81.75 326 PHE A CA 1
ATOM 2645 C C . PHE A 1 326 ? 3.395 0.835 -17.293 1.00 81.75 326 PHE A C 1
ATOM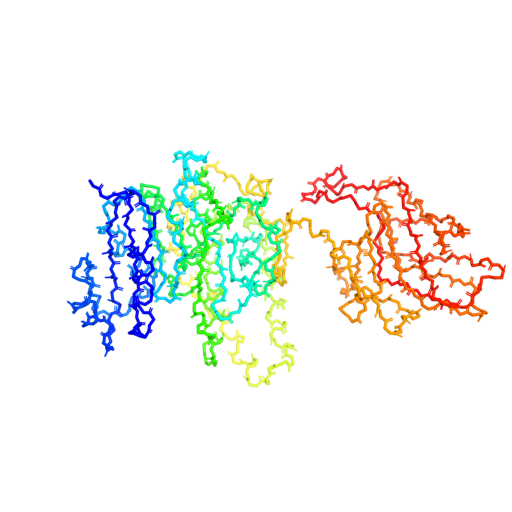 2647 O O . PHE A 1 326 ? 2.507 0.694 -16.445 1.00 81.75 326 PHE A O 1
ATOM 2654 N N . PHE A 1 327 ? 3.496 0.058 -18.369 1.00 78.50 327 PHE A N 1
ATOM 2655 C CA . PHE A 1 327 ? 2.621 -1.063 -18.683 1.00 78.50 327 PHE A CA 1
ATOM 2656 C C . PHE A 1 327 ? 3.383 -2.360 -18.404 1.00 78.50 327 PHE A C 1
ATOM 2658 O O . PHE A 1 327 ? 4.210 -2.809 -19.191 1.00 78.50 327 PHE A O 1
ATOM 2665 N N . GLY A 1 328 ? 3.179 -2.934 -17.222 1.00 67.56 328 GLY A N 1
ATOM 2666 C CA . GLY A 1 328 ? 3.924 -4.115 -16.796 1.00 67.56 328 GLY A CA 1
ATOM 2667 C C . GLY A 1 328 ? 3.256 -4.829 -15.634 1.00 67.56 328 GLY A C 1
ATOM 2668 O O . GLY A 1 328 ? 2.457 -4.245 -14.907 1.00 67.56 328 GLY A O 1
ATOM 2669 N N . ASP A 1 329 ? 3.570 -6.108 -15.468 1.00 62.44 329 ASP A N 1
ATOM 2670 C CA . ASP A 1 329 ? 3.258 -6.814 -14.228 1.00 62.44 329 ASP A CA 1
ATOM 2671 C C . ASP A 1 329 ? 4.290 -6.388 -13.172 1.00 62.44 329 ASP A C 1
ATOM 2673 O O . ASP A 1 329 ? 5.488 -6.410 -13.482 1.00 62.44 329 ASP A O 1
ATOM 2677 N N . PRO A 1 330 ? 3.886 -5.980 -11.958 1.00 57.25 330 PRO A N 1
ATOM 2678 C CA . PRO A 1 330 ? 4.817 -5.686 -10.883 1.00 57.25 330 PRO A CA 1
ATOM 2679 C C . PRO A 1 330 ? 5.424 -6.984 -10.327 1.00 57.25 330 PRO A C 1
ATOM 2681 O O . PRO A 1 330 ? 5.198 -7.372 -9.189 1.00 57.25 330 PRO A O 1
ATOM 2684 N N . TYR A 1 331 ? 6.295 -7.625 -11.108 1.00 53.19 331 TYR A N 1
ATOM 2685 C CA . TYR A 1 331 ? 7.402 -8.404 -10.534 1.00 53.19 331 TYR A CA 1
ATOM 2686 C C . TYR A 1 331 ? 8.473 -7.490 -9.916 1.00 53.19 331 TYR A C 1
ATOM 2688 O O . TYR A 1 331 ? 9.483 -7.959 -9.395 1.00 53.19 331 TYR A O 1
ATOM 2696 N N . ILE A 1 332 ? 8.245 -6.179 -9.985 1.00 51.84 332 ILE A N 1
ATOM 2697 C CA . ILE A 1 332 ? 9.030 -5.143 -9.346 1.00 51.84 332 ILE A CA 1
ATOM 2698 C C . ILE A 1 332 ? 8.627 -5.138 -7.866 1.00 51.84 332 ILE A C 1
ATOM 2700 O O . ILE A 1 332 ? 7.661 -4.492 -7.484 1.00 51.84 332 ILE A O 1
ATOM 2704 N N . MET A 1 333 ? 9.375 -5.861 -7.028 1.00 58.53 333 MET A N 1
ATOM 2705 C CA . MET A 1 333 ? 9.303 -5.758 -5.556 1.00 58.53 333 MET A CA 1
ATOM 2706 C C . MET A 1 333 ? 9.892 -4.431 -5.038 1.00 58.53 333 MET A C 1
ATOM 2708 O O . MET A 1 333 ? 10.123 -4.254 -3.847 1.00 58.53 333 MET A O 1
ATOM 2712 N N . GLU A 1 334 ? 10.166 -3.497 -5.942 1.00 66.94 334 GLU A N 1
ATOM 2713 C CA . GLU A 1 334 ? 10.973 -2.309 -5.724 1.00 66.94 334 GLU A CA 1
ATOM 2714 C C . GLU A 1 334 ? 10.151 -1.050 -6.027 1.00 66.94 334 GLU A C 1
ATOM 2716 O O . GLU A 1 334 ? 9.141 -1.064 -6.738 1.00 66.94 334 GLU A O 1
ATOM 2721 N N . ASP A 1 335 ? 10.589 0.063 -5.460 1.00 73.38 335 ASP A N 1
ATOM 2722 C CA . ASP A 1 335 ? 10.094 1.382 -5.822 1.00 73.38 335 ASP A CA 1
ATOM 2723 C C . ASP A 1 335 ? 10.949 1.900 -6.990 1.00 73.38 335 ASP A C 1
ATOM 2725 O O . ASP A 1 335 ? 12.149 2.096 -6.794 1.00 73.38 335 ASP A O 1
ATOM 2729 N N . PRO A 1 336 ? 10.388 2.160 -8.187 1.00 69.56 336 PRO A N 1
ATOM 2730 C CA . PRO A 1 336 ? 11.164 2.662 -9.323 1.00 69.56 336 PRO A CA 1
ATOM 2731 C C . PRO A 1 336 ? 11.805 4.035 -9.056 1.00 69.56 336 PRO A C 1
ATOM 2733 O O . PRO A 1 336 ? 12.684 4.461 -9.804 1.00 69.56 336 PRO A O 1
ATOM 2736 N N . ARG A 1 337 ? 11.385 4.740 -7.997 1.00 70.25 337 ARG A N 1
ATOM 2737 C CA . ARG A 1 337 ? 11.968 6.014 -7.553 1.00 70.25 337 ARG A CA 1
ATOM 2738 C C . ARG A 1 337 ? 13.189 5.819 -6.661 1.00 70.25 337 ARG A C 1
ATOM 2740 O O . ARG A 1 337 ? 13.958 6.760 -6.471 1.00 70.25 337 ARG A O 1
ATOM 2747 N N . ILE A 1 338 ? 13.365 4.634 -6.080 1.00 64.19 338 ILE A N 1
ATOM 2748 C CA . ILE A 1 338 ? 14.546 4.311 -5.288 1.00 64.19 338 ILE A CA 1
ATOM 2749 C C . ILE A 1 338 ? 15.629 3.867 -6.254 1.00 64.19 338 ILE A C 1
ATOM 2751 O O . ILE A 1 338 ? 15.539 2.833 -6.913 1.00 64.19 338 ILE A O 1
ATOM 2755 N N . ARG A 1 339 ? 16.695 4.663 -6.314 1.00 53.12 339 ARG A N 1
ATOM 2756 C CA . ARG A 1 339 ? 17.948 4.210 -6.898 1.00 53.12 339 ARG A CA 1
ATOM 2757 C C . ARG A 1 339 ? 18.515 3.175 -5.943 1.00 53.12 339 ARG A C 1
ATOM 2759 O O . ARG A 1 339 ? 19.103 3.530 -4.927 1.00 53.12 339 ARG A O 1
ATOM 2766 N N . LEU A 1 340 ? 18.326 1.899 -6.256 1.00 46.16 340 LEU A N 1
ATOM 2767 C CA . LEU A 1 340 ? 19.242 0.899 -5.745 1.00 46.16 340 LEU A CA 1
ATOM 2768 C C . LEU A 1 340 ? 20.591 1.236 -6.375 1.00 46.16 340 LEU A C 1
ATOM 2770 O O . LEU A 1 340 ? 20.850 0.899 -7.530 1.00 46.16 340 LEU A O 1
ATOM 2774 N N . GLU A 1 341 ? 21.441 1.949 -5.634 1.00 39.66 341 GLU A N 1
ATOM 2775 C CA . GLU A 1 341 ? 22.869 1.723 -5.794 1.00 39.66 341 GLU A CA 1
ATOM 2776 C C . GLU A 1 341 ? 23.013 0.214 -5.661 1.00 39.66 341 GLU A C 1
ATOM 2778 O O . GLU A 1 341 ? 22.684 -0.348 -4.613 1.00 39.66 341 GLU A O 1
ATOM 2783 N N . ALA A 1 342 ? 23.344 -0.457 -6.767 1.00 39.38 342 ALA A N 1
ATOM 2784 C CA . ALA A 1 342 ? 23.621 -1.874 -6.728 1.00 39.38 342 ALA A CA 1
ATOM 2785 C C . ALA A 1 342 ? 24.702 -2.032 -5.669 1.00 39.38 342 ALA A C 1
ATOM 2787 O O . ALA A 1 342 ? 25.843 -1.610 -5.865 1.00 39.38 342 ALA A O 1
ATOM 2788 N N . THR A 1 343 ? 24.295 -2.553 -4.514 1.00 39.06 343 THR A N 1
ATOM 2789 C CA . THR A 1 343 ? 25.200 -2.899 -3.442 1.00 39.06 343 THR A CA 1
ATOM 2790 C C . THR A 1 343 ? 26.215 -3.799 -4.102 1.00 39.06 343 THR A C 1
ATOM 2792 O O . THR A 1 343 ? 25.870 -4.837 -4.678 1.00 39.06 343 THR A O 1
ATOM 2795 N N . SER A 1 344 ? 27.450 -3.307 -4.103 1.00 40.56 344 SER A N 1
ATOM 2796 C CA . SER A 1 344 ? 28.636 -4.039 -4.477 1.00 40.56 344 SER A CA 1
ATOM 2797 C C . SER A 1 344 ? 28.471 -5.459 -3.966 1.00 40.56 344 SER A C 1
ATOM 2799 O O . SER A 1 344 ? 28.358 -5.709 -2.762 1.00 40.56 344 SER A O 1
ATOM 2801 N N . GLY A 1 345 ? 28.422 -6.420 -4.885 1.00 38.81 345 GLY A N 1
ATOM 2802 C CA . GLY A 1 345 ? 28.707 -7.771 -4.469 1.00 38.81 345 GLY A CA 1
ATOM 2803 C C . GLY A 1 345 ? 30.082 -7.709 -3.815 1.00 38.81 345 GLY A C 1
ATOM 2804 O O . GLY A 1 345 ? 31.069 -7.486 -4.509 1.00 38.81 345 GLY A O 1
ATOM 2805 N N . ASN A 1 346 ? 30.172 -7.957 -2.507 1.00 44.09 346 ASN A N 1
ATOM 2806 C CA . ASN A 1 346 ? 31.412 -8.391 -1.851 1.00 44.09 346 ASN A CA 1
ATOM 2807 C C . ASN A 1 346 ? 31.784 -9.807 -2.348 1.00 44.09 346 ASN A C 1
ATOM 2809 O O . ASN A 1 346 ? 32.102 -10.721 -1.588 1.00 44.09 346 ASN A O 1
ATOM 2813 N N . GLY A 1 347 ? 31.659 -10.024 -3.655 1.00 41.12 347 GLY A N 1
ATOM 2814 C CA . GLY A 1 347 ? 31.755 -11.287 -4.337 1.00 41.12 347 GLY A CA 1
ATOM 2815 C C . GLY A 1 347 ? 33.202 -11.547 -4.677 1.00 41.12 347 GLY A C 1
ATOM 2816 O O . GLY A 1 347 ? 33.599 -11.442 -5.832 1.00 41.12 347 GLY A O 1
ATOM 2817 N N . GLN A 1 348 ? 33.968 -12.005 -3.690 1.00 43.06 348 GLN A N 1
ATOM 2818 C CA . GLN A 1 348 ? 35.001 -12.993 -3.979 1.00 43.06 348 GLN A CA 1
ATOM 2819 C C . GLN A 1 348 ? 34.313 -14.233 -4.582 1.00 43.06 348 GLN A C 1
ATOM 2821 O O . GLN A 1 348 ? 34.072 -15.237 -3.910 1.00 43.06 348 GLN A O 1
ATOM 2826 N N . GLN A 1 349 ? 33.935 -14.176 -5.862 1.00 52.34 349 GLN A N 1
ATOM 2827 C CA . GLN A 1 349 ? 33.591 -15.379 -6.603 1.00 52.34 349 GLN A CA 1
ATOM 2828 C C . GLN A 1 349 ? 34.827 -16.281 -6.605 1.00 52.34 349 GLN A C 1
ATOM 2830 O O . GLN A 1 349 ? 35.884 -15.888 -7.090 1.00 52.34 349 GLN A O 1
ATOM 2835 N N . LYS A 1 350 ? 34.690 -17.532 -6.141 1.00 52.44 350 LYS A N 1
ATOM 2836 C CA . LYS A 1 350 ? 35.768 -18.539 -6.234 1.00 52.44 350 LYS A CA 1
ATOM 2837 C C . LYS A 1 350 ? 36.230 -18.790 -7.683 1.00 52.44 350 LYS A C 1
ATOM 2839 O O . LYS A 1 350 ? 37.304 -19.351 -7.882 1.00 52.44 350 LYS A O 1
ATOM 2844 N N . LYS A 1 351 ? 35.421 -18.432 -8.695 1.00 68.94 351 LYS A N 1
ATOM 2845 C CA . LYS A 1 351 ? 35.744 -18.580 -10.123 1.00 68.94 351 LYS A CA 1
ATOM 2846 C C . LYS A 1 351 ? 34.979 -17.574 -10.992 1.00 68.94 351 LYS A C 1
ATOM 2848 O O . LYS A 1 351 ? 33.765 -17.685 -11.118 1.00 68.94 351 LYS A O 1
ATOM 2853 N N . LEU A 1 352 ? 35.704 -16.661 -11.640 1.00 78.44 352 LEU A N 1
ATOM 2854 C CA . LEU A 1 352 ? 35.127 -15.652 -12.534 1.00 78.44 352 LEU A CA 1
ATOM 2855 C C . LEU A 1 352 ? 34.615 -16.242 -13.866 1.00 78.44 352 LEU A C 1
ATOM 2857 O O . LEU A 1 352 ? 35.248 -17.152 -14.428 1.00 78.44 352 LEU A O 1
ATOM 2861 N N . PRO A 1 353 ? 33.506 -15.718 -14.422 1.00 82.38 353 PRO A N 1
ATOM 2862 C CA . PRO A 1 353 ? 32.968 -16.155 -15.705 1.00 82.38 353 PRO A CA 1
ATOM 2863 C C . PRO A 1 353 ? 33.810 -15.643 -16.882 1.00 82.38 353 PRO A C 1
ATOM 2865 O O . PRO A 1 353 ? 34.473 -14.615 -16.810 1.00 82.38 353 PRO A O 1
ATOM 2868 N N . ARG A 1 354 ? 33.765 -16.354 -18.015 1.00 81.50 354 ARG A N 1
ATOM 2869 C CA . ARG A 1 354 ? 34.365 -15.908 -19.299 1.00 81.50 354 ARG A CA 1
ATOM 2870 C C . ARG A 1 354 ? 33.378 -15.157 -20.195 1.00 81.50 354 ARG A C 1
ATOM 2872 O O . ARG A 1 354 ? 33.766 -14.539 -21.181 1.00 81.50 354 ARG A O 1
ATOM 2879 N N . ARG A 1 355 ? 32.097 -15.301 -19.874 1.00 88.25 355 ARG A N 1
ATOM 2880 C CA . ARG A 1 355 ? 30.951 -14.708 -20.547 1.00 88.25 355 ARG A CA 1
ATOM 2881 C C . ARG A 1 355 ? 29.983 -14.287 -19.458 1.00 88.25 355 ARG A C 1
ATOM 2883 O O . ARG A 1 355 ? 29.576 -15.125 -18.658 1.00 88.25 355 ARG A O 1
ATOM 2890 N N . ILE A 1 356 ? 29.615 -13.019 -19.461 1.00 88.25 356 ILE A N 1
ATOM 2891 C CA . ILE A 1 356 ? 28.625 -12.449 -18.558 1.00 88.25 356 ILE A CA 1
ATOM 2892 C C . ILE A 1 356 ? 27.401 -12.149 -19.405 1.00 88.25 356 ILE A C 1
ATOM 2894 O O . ILE A 1 356 ? 27.481 -11.402 -20.374 1.00 88.25 356 ILE A O 1
ATOM 2898 N N . VAL A 1 357 ? 26.278 -12.767 -19.072 1.00 87.75 357 VAL A N 1
ATOM 2899 C CA . VAL A 1 357 ? 24.967 -12.361 -19.588 1.00 87.75 357 VAL A CA 1
ATOM 2900 C C . VAL A 1 357 ? 24.316 -11.541 -18.483 1.00 87.75 357 VAL A C 1
ATOM 2902 O O . VAL A 1 357 ? 24.443 -11.916 -17.320 1.00 87.75 357 VAL A O 1
ATOM 2905 N N . MET A 1 358 ? 23.635 -10.441 -18.789 1.00 86.19 358 MET A N 1
ATOM 2906 C CA . MET A 1 358 ? 22.986 -9.610 -17.765 1.00 86.19 358 MET A CA 1
ATOM 2907 C C . MET A 1 358 ? 21.697 -10.260 -17.224 1.00 86.19 358 MET A C 1
ATOM 2909 O O . MET A 1 358 ? 20.625 -9.675 -17.238 1.00 86.19 358 MET A O 1
ATOM 2913 N N . SER A 1 359 ? 21.804 -11.502 -16.750 1.00 73.38 359 SER A N 1
ATOM 2914 C CA . SER A 1 359 ? 20.738 -12.344 -16.200 1.00 73.38 359 SER A CA 1
ATOM 2915 C C . SER A 1 359 ? 20.915 -12.563 -14.689 1.00 73.38 359 SER A C 1
ATOM 2917 O O . SER A 1 359 ? 21.904 -12.125 -14.106 1.00 73.38 359 SER A O 1
ATOM 2919 N N . THR A 1 360 ? 19.978 -13.272 -14.051 1.00 55.56 360 THR A N 1
ATOM 2920 C CA . THR A 1 360 ? 20.033 -13.642 -12.621 1.00 55.56 360 THR A CA 1
ATOM 2921 C C . THR A 1 360 ? 21.207 -14.555 -12.266 1.00 55.56 360 THR A C 1
ATOM 2923 O O . THR A 1 360 ? 21.685 -14.514 -11.137 1.00 55.56 360 THR A O 1
ATOM 2926 N N . GLU A 1 361 ? 21.701 -15.356 -13.210 1.00 58.00 361 GLU A N 1
ATOM 2927 C CA . GLU A 1 361 ? 22.676 -16.424 -12.938 1.00 58.00 361 GLU A CA 1
ATOM 2928 C C . GLU A 1 361 ? 24.133 -15.927 -12.842 1.00 58.00 361 GLU A C 1
ATOM 2930 O O . GLU A 1 361 ? 25.032 -16.690 -12.490 1.00 58.00 361 GLU A O 1
ATOM 2935 N N . THR A 1 362 ? 24.389 -14.643 -13.121 1.00 59.84 362 THR A N 1
ATOM 2936 C CA . THR A 1 362 ? 25.751 -14.090 -13.287 1.00 59.84 362 THR A CA 1
ATOM 2937 C C . THR A 1 362 ? 25.991 -12.753 -12.574 1.00 59.84 362 THR A C 1
ATOM 2939 O O . THR A 1 362 ? 26.995 -12.093 -12.834 1.00 59.84 362 THR A O 1
ATOM 2942 N N . ASN A 1 363 ? 25.125 -12.374 -11.624 1.00 61.28 363 ASN A N 1
ATOM 2943 C CA . ASN A 1 363 ? 25.208 -11.092 -10.902 1.00 61.28 363 ASN A CA 1
ATOM 2944 C C . ASN A 1 363 ? 26.519 -10.886 -10.119 1.00 61.28 363 ASN A C 1
ATOM 2946 O O . ASN A 1 363 ? 26.981 -9.759 -10.007 1.00 61.28 363 ASN A O 1
ATOM 2950 N N . GLY A 1 364 ? 27.153 -11.950 -9.612 1.00 64.31 364 GLY A N 1
ATOM 2951 C CA . GLY A 1 364 ? 28.360 -11.826 -8.776 1.00 64.31 364 GLY A CA 1
ATOM 2952 C C . GLY A 1 364 ? 29.641 -11.405 -9.511 1.00 64.31 364 GLY A C 1
ATOM 2953 O O . GLY A 1 364 ? 30.692 -11.364 -8.886 1.00 64.31 364 GLY A O 1
ATOM 2954 N N . ALA A 1 365 ? 29.569 -11.157 -10.821 1.00 76.75 365 ALA A N 1
ATOM 2955 C CA . ALA A 1 365 ? 30.676 -10.658 -11.637 1.00 76.75 365 ALA A CA 1
ATOM 2956 C C . ALA A 1 365 ? 30.601 -9.141 -11.883 1.00 76.75 365 ALA A C 1
ATOM 2958 O O . ALA A 1 365 ? 31.499 -8.584 -12.502 1.00 76.75 365 ALA A O 1
ATOM 2959 N N . LEU A 1 366 ? 29.530 -8.474 -11.456 1.00 84.12 366 LEU A N 1
ATOM 2960 C CA . LEU A 1 366 ? 29.377 -7.026 -11.579 1.00 84.12 366 LEU A CA 1
ATOM 2961 C C . LEU A 1 366 ? 29.820 -6.364 -10.269 1.00 84.12 366 LEU A C 1
ATOM 2963 O O . LEU A 1 366 ? 29.519 -6.877 -9.192 1.00 84.12 366 LEU A O 1
ATOM 2967 N N . GLU A 1 367 ? 30.540 -5.249 -10.366 1.00 81.00 367 GLU A N 1
ATOM 2968 C CA . GLU A 1 367 ? 30.951 -4.442 -9.212 1.00 81.00 367 GLU A CA 1
ATOM 2969 C C . GLU A 1 367 ? 30.109 -3.155 -9.173 1.00 81.00 367 GLU A C 1
ATOM 2971 O O . GLU A 1 367 ? 28.892 -3.233 -9.020 1.00 81.00 367 GLU A O 1
ATOM 2976 N N . SER A 1 368 ? 30.709 -1.975 -9.320 1.00 80.88 368 SER A N 1
ATOM 2977 C CA . SER A 1 368 ? 30.009 -0.691 -9.262 1.00 80.88 368 SER A CA 1
ATOM 2978 C C . SER A 1 368 ? 29.451 -0.262 -10.621 1.00 80.88 368 SER A C 1
ATOM 2980 O O . SER A 1 368 ? 29.910 -0.714 -11.674 1.00 80.88 368 SER A O 1
ATOM 2982 N N . GLY A 1 369 ? 28.474 0.650 -10.592 1.00 81.25 369 GLY A N 1
ATOM 2983 C CA . GLY A 1 369 ? 28.060 1.408 -11.774 1.00 81.25 369 GLY A CA 1
ATOM 2984 C C . GLY A 1 369 ? 27.058 0.725 -12.707 1.00 81.25 369 GLY A C 1
ATOM 2985 O O . GLY A 1 369 ? 26.899 1.149 -13.850 1.00 81.25 369 GLY A O 1
ATOM 2986 N N . TRP A 1 370 ? 26.378 -0.327 -12.247 1.00 86.00 370 TRP A N 1
ATOM 2987 C CA . TRP A 1 370 ? 25.324 -1.009 -13.004 1.00 86.00 370 TRP A CA 1
ATOM 2988 C C . TRP A 1 370 ? 23.952 -0.752 -12.392 1.00 86.00 370 TRP A C 1
ATOM 2990 O O . TRP A 1 370 ? 23.735 -1.027 -11.214 1.00 86.00 370 TRP A O 1
ATOM 3000 N N . TYR A 1 371 ? 22.998 -0.322 -13.213 1.00 78.25 371 TYR A N 1
ATOM 3001 C CA . TYR A 1 371 ? 21.594 -0.250 -12.821 1.00 78.25 371 TYR A CA 1
ATOM 3002 C C . TYR A 1 371 ? 20.944 -1.643 -12.742 1.00 78.25 371 TYR A C 1
ATOM 3004 O O . TYR A 1 371 ? 21.496 -2.663 -13.193 1.00 78.25 371 TYR A O 1
ATOM 3012 N N . SER A 1 372 ? 19.739 -1.684 -12.165 1.00 71.25 372 SER A N 1
ATOM 3013 C CA . SER A 1 372 ? 18.882 -2.871 -12.129 1.00 71.25 372 SER A CA 1
ATOM 3014 C C . SER A 1 372 ? 18.655 -3.452 -13.527 1.00 71.25 372 SER A C 1
ATOM 3016 O O . SER A 1 372 ? 18.688 -2.759 -14.543 1.00 71.25 372 SER A O 1
ATOM 3018 N N . ARG A 1 373 ? 18.470 -4.772 -13.572 1.00 79.69 373 ARG A N 1
ATOM 3019 C CA . ARG A 1 373 ? 18.248 -5.508 -14.817 1.00 79.69 373 ARG A CA 1
ATOM 3020 C C . ARG A 1 373 ? 16.897 -5.139 -15.424 1.00 79.69 373 ARG A C 1
ATOM 3022 O O . ARG A 1 373 ? 15.879 -5.211 -14.745 1.00 79.69 373 ARG A O 1
ATOM 3029 N N . GLU A 1 374 ? 16.899 -4.891 -16.723 1.00 76.31 374 GLU A N 1
ATOM 3030 C CA . GLU A 1 374 ? 15.725 -4.617 -17.546 1.00 76.31 374 GLU A CA 1
ATOM 3031 C C . GLU A 1 374 ? 15.549 -5.682 -18.632 1.00 76.31 374 GLU A C 1
ATOM 3033 O O . GLU A 1 374 ? 16.419 -6.535 -18.844 1.00 76.31 374 GLU A O 1
ATOM 3038 N N . LEU A 1 375 ? 14.396 -5.646 -19.298 1.00 76.81 375 LEU A N 1
ATOM 3039 C CA . LEU A 1 375 ? 14.021 -6.553 -20.374 1.00 76.81 375 LEU A CA 1
ATOM 3040 C C . LEU A 1 375 ? 13.648 -5.731 -21.609 1.00 76.81 375 LEU A C 1
ATOM 3042 O O . LEU A 1 375 ? 12.818 -4.829 -21.510 1.00 76.81 375 LEU A O 1
ATOM 3046 N N . ASP A 1 376 ? 14.247 -6.033 -22.761 1.00 74.81 376 ASP A N 1
ATOM 3047 C CA . ASP A 1 376 ? 13.832 -5.406 -24.019 1.00 74.81 376 ASP A CA 1
ATOM 3048 C C . ASP A 1 376 ? 12.518 -6.021 -24.545 1.00 74.81 376 ASP A C 1
ATOM 3050 O O . ASP A 1 376 ? 12.035 -7.047 -24.058 1.00 74.81 376 ASP A O 1
ATOM 3054 N N . VAL A 1 377 ? 11.947 -5.418 -25.591 1.00 56.00 377 VAL A N 1
ATOM 3055 C CA . VAL A 1 377 ? 10.691 -5.873 -26.223 1.00 56.00 377 VAL A CA 1
ATOM 3056 C C . VAL A 1 377 ? 10.753 -7.292 -26.811 1.00 56.00 377 VAL A C 1
ATOM 3058 O O . VAL A 1 377 ? 9.723 -7.845 -27.188 1.00 56.00 377 VAL A O 1
ATOM 3061 N N . ARG A 1 378 ? 11.944 -7.896 -26.907 1.00 63.16 378 ARG A N 1
ATOM 3062 C CA . ARG A 1 378 ? 12.179 -9.257 -27.415 1.00 63.16 378 ARG A CA 1
ATOM 3063 C C . ARG A 1 378 ? 12.502 -10.246 -26.294 1.00 63.16 378 ARG A C 1
ATOM 3065 O O . ARG A 1 378 ? 12.829 -11.396 -26.582 1.00 63.16 378 ARG A O 1
ATOM 3072 N N . GLY A 1 379 ? 12.433 -9.824 -25.033 1.00 65.50 379 GLY A N 1
ATOM 3073 C CA . GLY A 1 379 ? 12.758 -10.673 -23.892 1.00 65.50 379 GLY A CA 1
ATOM 3074 C C . GLY A 1 379 ? 14.260 -10.809 -23.618 1.00 65.50 379 GLY A C 1
ATOM 3075 O O . GLY A 1 379 ? 14.666 -11.736 -22.916 1.00 65.50 379 GLY A O 1
ATOM 3076 N N . VAL A 1 380 ? 15.106 -9.928 -24.160 1.00 75.88 380 VAL A N 1
ATOM 3077 C CA . VAL A 1 380 ? 16.548 -9.929 -23.885 1.00 75.88 380 VAL A CA 1
ATOM 3078 C C . VAL A 1 380 ? 16.819 -9.131 -22.618 1.00 75.88 380 VAL A C 1
ATOM 3080 O O . VAL A 1 380 ? 16.498 -7.946 -22.537 1.00 75.88 380 VAL A O 1
ATOM 3083 N N . TYR A 1 381 ? 17.446 -9.772 -21.632 1.00 81.19 381 TYR A N 1
ATOM 3084 C CA . TYR A 1 381 ? 17.875 -9.081 -20.424 1.00 81.19 381 TYR A CA 1
ATOM 3085 C C . TYR A 1 381 ? 19.093 -8.192 -20.672 1.00 81.19 381 TYR A C 1
ATOM 3087 O O . TYR A 1 381 ? 20.068 -8.616 -21.301 1.00 81.19 381 TYR A O 1
ATOM 3095 N N . PHE A 1 382 ? 19.066 -6.990 -20.106 1.00 86.19 382 PHE A N 1
ATOM 3096 C CA . PHE A 1 382 ? 20.174 -6.044 -20.156 1.00 86.19 382 PHE A CA 1
ATOM 3097 C C . PHE A 1 382 ? 20.264 -5.208 -18.881 1.00 86.19 382 PHE A C 1
ATOM 3099 O O . PHE A 1 382 ? 19.378 -5.240 -18.029 1.00 86.19 382 PHE A O 1
ATOM 3106 N N . ARG A 1 383 ? 21.367 -4.477 -18.731 1.00 90.25 383 ARG A N 1
ATOM 3107 C CA . ARG A 1 383 ? 21.551 -3.468 -17.684 1.00 90.25 383 ARG A CA 1
ATOM 3108 C C . ARG A 1 383 ? 22.105 -2.201 -18.310 1.00 90.25 383 ARG A C 1
ATOM 3110 O O . ARG A 1 383 ? 22.966 -2.272 -19.189 1.00 90.25 383 ARG A O 1
ATOM 3117 N N . TRP A 1 384 ? 21.635 -1.058 -17.838 1.00 91.19 384 TRP A N 1
ATOM 3118 C CA . TRP A 1 384 ? 22.297 0.210 -18.103 1.00 91.19 384 TRP A CA 1
ATOM 3119 C C . TRP A 1 384 ? 23.524 0.347 -17.206 1.00 91.19 384 TRP A C 1
ATOM 3121 O O . TRP A 1 384 ? 23.469 0.004 -16.024 1.00 91.19 384 TRP A O 1
ATOM 3131 N N . MET A 1 385 ? 24.616 0.868 -17.755 1.00 92.44 385 MET A N 1
ATOM 3132 C CA . MET A 1 385 ? 25.679 1.437 -16.929 1.00 92.44 385 MET A CA 1
ATOM 3133 C C . MET A 1 385 ? 25.339 2.873 -16.514 1.00 92.44 385 MET A C 1
ATOM 3135 O O . MET A 1 385 ? 24.580 3.560 -17.204 1.00 92.44 385 MET A O 1
ATOM 3139 N N . GLU A 1 386 ? 25.939 3.331 -15.420 1.00 87.81 386 GLU A N 1
ATOM 3140 C CA . GLU A 1 386 ? 26.065 4.756 -15.112 1.00 87.81 386 GLU A CA 1
ATOM 3141 C C . GLU A 1 386 ? 27.108 5.418 -16.037 1.00 87.81 386 GLU A C 1
ATOM 3143 O O . GLU A 1 386 ? 27.362 4.973 -17.158 1.00 87.81 386 GLU A O 1
ATOM 3148 N N . LYS A 1 387 ? 27.757 6.489 -15.568 1.00 92.00 387 LYS A N 1
ATOM 3149 C CA . LYS A 1 387 ? 28.912 7.076 -16.256 1.00 92.00 387 LYS A CA 1
ATOM 3150 C C . LYS A 1 387 ? 30.103 6.119 -16.307 1.00 92.00 387 LYS A C 1
ATOM 3152 O O . LYS A 1 387 ? 30.813 6.069 -17.309 1.00 92.00 387 LYS A O 1
ATOM 3157 N N . GLU A 1 388 ? 30.321 5.378 -15.231 1.00 91.50 388 GLU A N 1
ATOM 3158 C CA . GLU A 1 388 ? 31.393 4.397 -15.097 1.00 91.50 388 GLU A CA 1
ATOM 3159 C C . GLU A 1 388 ? 30.789 3.100 -14.569 1.00 91.50 388 GLU A C 1
ATOM 3161 O O . GLU A 1 388 ? 29.879 3.152 -13.747 1.00 91.50 388 GLU A O 1
ATOM 3166 N N . ALA A 1 389 ? 31.258 1.951 -15.053 1.00 92.25 389 ALA A N 1
ATOM 3167 C CA . ALA A 1 389 ? 30.811 0.641 -14.599 1.00 92.25 389 ALA A CA 1
ATOM 3168 C C . ALA A 1 389 ? 31.943 -0.377 -14.621 1.00 92.25 389 ALA A C 1
ATOM 3170 O O . ALA A 1 389 ? 32.784 -0.370 -15.520 1.00 92.25 389 ALA A O 1
ATOM 3171 N N . THR A 1 390 ? 31.940 -1.280 -13.645 1.00 91.06 390 THR A N 1
ATOM 3172 C CA . THR A 1 390 ? 33.019 -2.252 -13.457 1.00 91.06 390 THR A CA 1
ATOM 3173 C C . THR A 1 390 ? 32.487 -3.677 -13.427 1.00 91.06 390 THR A C 1
ATOM 3175 O O . THR A 1 390 ? 31.457 -3.960 -12.813 1.00 91.06 390 THR A O 1
ATOM 3178 N N . LEU A 1 391 ? 33.189 -4.598 -14.084 1.00 91.69 391 LEU A N 1
ATOM 3179 C CA . LEU A 1 391 ? 32.911 -6.031 -14.017 1.00 91.69 391 LEU A CA 1
ATOM 3180 C C . LEU A 1 391 ? 34.196 -6.851 -13.884 1.00 91.69 391 LEU A C 1
ATOM 3182 O O . LEU A 1 391 ? 35.275 -6.417 -14.279 1.00 91.69 391 LEU A O 1
ATOM 3186 N N . HIS A 1 392 ? 34.058 -8.066 -13.369 1.00 89.44 392 HIS A N 1
ATOM 3187 C CA . HIS A 1 392 ? 35.132 -9.030 -13.174 1.00 89.44 392 HIS A CA 1
ATOM 3188 C C . HIS A 1 392 ? 34.913 -10.244 -14.068 1.00 89.44 392 HIS A C 1
ATOM 3190 O O . HIS A 1 392 ? 33.871 -10.897 -14.022 1.00 89.44 392 HIS A O 1
ATOM 3196 N N . MET A 1 393 ? 35.905 -10.588 -14.882 1.00 90.50 393 MET A N 1
ATOM 3197 C CA . MET A 1 393 ? 35.833 -11.757 -15.756 1.00 90.50 393 MET A CA 1
ATOM 3198 C C . MET A 1 393 ? 37.175 -12.475 -15.878 1.00 90.50 393 MET A C 1
ATOM 3200 O O . MET A 1 393 ? 38.232 -11.917 -15.598 1.00 90.50 393 MET A O 1
ATOM 3204 N N . LYS A 1 394 ? 37.153 -13.736 -16.319 1.00 89.00 394 LYS A N 1
ATOM 3205 C CA . LYS A 1 394 ? 38.378 -14.514 -16.532 1.00 89.00 394 LYS A CA 1
ATOM 3206 C C . LYS A 1 394 ? 38.974 -14.245 -17.916 1.00 89.00 394 LYS A C 1
ATOM 3208 O O . LYS A 1 394 ? 38.443 -14.719 -18.925 1.00 89.00 394 LYS A O 1
ATOM 3213 N N . GLY A 1 395 ? 40.120 -13.573 -17.939 1.00 87.31 395 GLY A N 1
ATOM 3214 C CA . GLY A 1 395 ? 40.973 -13.373 -19.105 1.00 87.31 395 GLY A CA 1
ATOM 3215 C C . GLY A 1 395 ? 41.592 -14.662 -19.644 1.00 87.31 395 GLY A C 1
ATOM 3216 O O . GLY A 1 395 ? 41.882 -15.600 -18.892 1.00 87.31 395 GLY A O 1
ATOM 3217 N N . ARG A 1 396 ? 41.827 -14.732 -20.961 1.00 83.44 396 ARG A N 1
ATOM 3218 C CA . ARG A 1 396 ? 42.437 -15.907 -21.606 1.00 83.44 396 ARG A CA 1
ATOM 3219 C C . ARG A 1 396 ? 43.432 -15.511 -22.692 1.00 83.44 396 ARG A C 1
ATOM 3221 O O . ARG A 1 396 ? 43.112 -14.728 -23.580 1.00 83.44 396 ARG A O 1
ATOM 3228 N N . LYS A 1 397 ? 44.599 -16.159 -22.673 1.00 77.19 397 LYS A N 1
ATOM 3229 C CA . LYS A 1 397 ? 45.624 -16.026 -23.714 1.00 77.19 397 LYS A CA 1
ATOM 3230 C C . LYS A 1 397 ? 45.065 -16.463 -25.076 1.00 77.19 397 LYS A C 1
ATOM 3232 O O . LYS A 1 397 ? 44.386 -17.488 -25.164 1.00 77.19 397 LYS A O 1
ATOM 3237 N N . GLY A 1 398 ? 45.351 -15.689 -26.121 1.00 75.88 398 GLY A N 1
ATOM 3238 C CA . GLY A 1 398 ? 44.943 -15.979 -27.502 1.00 75.88 398 GLY A CA 1
ATOM 3239 C C . GLY A 1 398 ? 43.555 -15.468 -27.908 1.00 75.88 398 GLY A C 1
ATOM 3240 O O . GLY A 1 398 ? 43.163 -15.671 -29.054 1.00 75.88 398 GLY A O 1
ATOM 3241 N N . LYS A 1 399 ? 42.815 -14.806 -27.008 1.00 83.94 399 LYS A N 1
ATOM 3242 C CA . LYS A 1 399 ? 41.608 -14.045 -27.365 1.00 83.94 399 LYS A CA 1
ATOM 3243 C C . LYS A 1 399 ? 42.001 -12.683 -27.921 1.00 83.94 399 LYS A C 1
ATOM 3245 O O . LYS A 1 399 ? 42.911 -12.059 -27.385 1.00 83.94 399 LYS A O 1
ATOM 3250 N N . ARG A 1 400 ? 41.347 -12.263 -29.007 1.00 85.56 400 ARG A N 1
ATOM 3251 C CA . ARG A 1 400 ? 41.695 -11.021 -29.719 1.00 85.56 400 ARG A CA 1
ATOM 3252 C C . ARG A 1 400 ? 40.771 -9.871 -29.366 1.00 85.56 400 ARG A C 1
ATOM 3254 O O . ARG A 1 400 ? 41.221 -8.733 -29.382 1.00 85.56 400 ARG A O 1
ATOM 3261 N N . TYR A 1 401 ? 39.517 -10.169 -29.023 1.00 91.69 401 TYR A N 1
ATOM 3262 C CA . TYR A 1 401 ? 38.539 -9.129 -28.735 1.00 91.69 401 TYR A CA 1
ATOM 3263 C C . TYR A 1 401 ? 37.794 -9.359 -27.424 1.00 91.69 401 TYR A C 1
ATOM 3265 O O . TYR A 1 401 ? 37.416 -10.487 -27.090 1.00 91.69 401 TYR A O 1
ATOM 3273 N N . LEU A 1 402 ? 37.528 -8.256 -26.732 1.00 93.81 402 LEU A N 1
ATOM 3274 C CA . LEU A 1 402 ? 36.431 -8.130 -25.782 1.00 93.81 402 LEU A CA 1
ATOM 3275 C C . LEU A 1 402 ? 35.202 -7.638 -26.553 1.00 93.81 402 LEU A C 1
ATOM 3277 O O . LEU A 1 402 ? 35.265 -6.630 -27.254 1.00 93.81 402 LEU A O 1
ATOM 3281 N N . VAL A 1 403 ? 34.093 -8.365 -26.459 1.00 94.81 403 VAL A N 1
ATOM 3282 C CA . VAL A 1 403 ? 32.865 -8.067 -27.200 1.00 94.81 403 VAL A CA 1
ATOM 3283 C C . VAL A 1 403 ? 31.774 -7.644 -26.231 1.00 94.81 403 VAL A C 1
ATOM 3285 O O . VAL A 1 403 ? 31.386 -8.417 -25.351 1.00 94.81 403 VAL A O 1
ATOM 3288 N N . LEU A 1 404 ? 31.257 -6.434 -26.432 1.00 95.44 404 LEU A N 1
ATOM 3289 C CA . LEU A 1 404 ? 30.092 -5.903 -25.735 1.00 95.44 404 LEU A CA 1
ATOM 3290 C C . LEU A 1 404 ? 28.877 -6.003 -26.659 1.00 95.44 404 LEU A C 1
ATOM 3292 O O . LEU A 1 404 ? 28.869 -5.457 -27.761 1.00 95.44 404 LEU A O 1
ATOM 3296 N N . HIS A 1 405 ? 27.846 -6.712 -26.211 1.00 94.31 405 HIS A N 1
ATOM 3297 C CA . HIS A 1 405 ? 26.547 -6.752 -26.877 1.00 94.31 405 HIS A CA 1
ATOM 3298 C C . HIS A 1 405 ? 25.729 -5.583 -26.338 1.00 94.31 405 HIS A C 1
ATOM 3300 O O . HIS A 1 405 ? 25.115 -5.695 -25.271 1.00 94.31 405 HIS A O 1
ATOM 3306 N N . THR A 1 406 ? 25.786 -4.453 -27.033 1.00 93.88 406 THR A N 1
ATOM 3307 C CA . THR A 1 406 ? 25.081 -3.229 -26.652 1.00 93.88 406 THR A CA 1
ATOM 3308 C C . THR A 1 406 ? 23.697 -3.225 -27.285 1.00 93.88 406 THR A C 1
ATOM 3310 O O . THR A 1 406 ? 23.521 -3.724 -28.396 1.00 93.88 406 THR A O 1
ATOM 3313 N N . LEU A 1 407 ? 22.699 -2.687 -26.588 1.00 86.62 407 LEU A N 1
ATOM 3314 C CA . LEU A 1 407 ? 21.333 -2.581 -27.113 1.00 86.62 407 LEU A CA 1
ATOM 3315 C C . LEU A 1 407 ? 20.974 -1.151 -27.501 1.00 86.62 407 LEU A C 1
ATOM 3317 O O . LEU A 1 407 ? 20.350 -0.936 -28.536 1.00 86.62 407 LEU A O 1
ATOM 3321 N N . MET A 1 408 ? 21.338 -0.199 -26.648 1.00 86.69 408 MET A N 1
ATOM 3322 C CA . MET A 1 408 ? 20.958 1.207 -26.739 1.00 86.69 408 MET A CA 1
ATOM 3323 C C . MET A 1 408 ? 22.053 2.066 -26.099 1.00 86.69 408 MET A C 1
ATOM 3325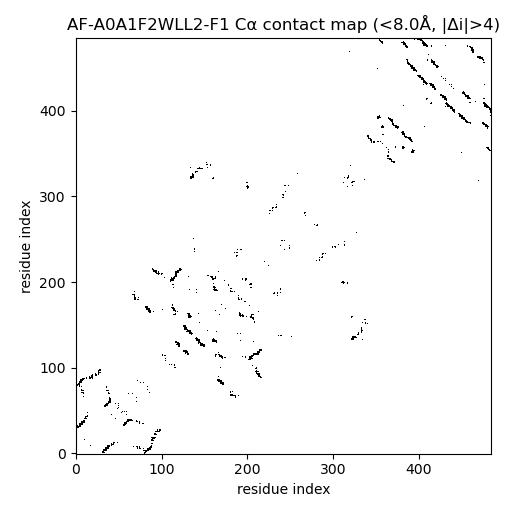 O O . MET A 1 408 ? 22.813 1.590 -25.249 1.00 86.69 408 MET A O 1
ATOM 3329 N N . SER A 1 409 ? 22.128 3.327 -26.502 1.00 89.75 409 SER A N 1
ATOM 3330 C CA . SER A 1 409 ? 23.073 4.314 -25.971 1.00 89.75 409 SER A CA 1
ATOM 3331 C C . SER A 1 409 ? 22.404 5.686 -25.942 1.00 89.75 409 SER A C 1
ATOM 3333 O O . SER A 1 409 ? 21.177 5.767 -25.997 1.00 89.75 409 SER A O 1
ATOM 3335 N N . ASN A 1 410 ? 23.183 6.767 -25.853 1.00 87.06 410 ASN A N 1
ATOM 3336 C CA . ASN A 1 410 ? 22.629 8.111 -25.935 1.00 87.06 410 ASN A CA 1
ATOM 3337 C C . ASN A 1 410 ? 21.783 8.281 -27.222 1.00 87.06 410 ASN A C 1
ATOM 3339 O O . ASN A 1 410 ? 22.284 8.058 -28.317 1.00 87.06 410 ASN A O 1
ATOM 3343 N N . PRO A 1 411 ? 20.493 8.638 -27.125 1.00 83.44 411 PRO A N 1
ATOM 3344 C CA . PRO A 1 411 ? 19.609 8.727 -28.285 1.00 83.44 411 PRO A CA 1
ATOM 3345 C C . PRO A 1 411 ? 19.809 9.981 -29.137 1.00 83.44 411 PRO A C 1
ATOM 3347 O O . PRO A 1 411 ? 19.337 10.013 -30.272 1.00 83.44 411 PRO A O 1
ATOM 3350 N N . THR A 1 412 ? 20.490 11.002 -28.615 1.00 82.56 412 THR A N 1
ATOM 3351 C CA . THR A 1 412 ? 20.740 12.259 -29.334 1.00 82.56 412 THR A CA 1
ATOM 3352 C C . THR A 1 412 ? 22.131 12.330 -29.952 1.00 82.56 412 THR A C 1
ATOM 3354 O O . THR A 1 412 ? 22.401 13.264 -30.699 1.00 82.56 412 THR A O 1
ATOM 3357 N N . ASP A 1 413 ? 23.023 11.393 -29.621 1.00 86.50 413 ASP A N 1
ATOM 3358 C CA . ASP A 1 413 ? 24.426 11.420 -30.036 1.00 86.50 413 ASP A CA 1
ATOM 3359 C C . ASP A 1 413 ? 25.065 10.022 -29.982 1.00 86.50 413 ASP A C 1
ATOM 3361 O O . ASP A 1 413 ? 24.575 9.121 -29.306 1.00 86.50 413 ASP A O 1
ATOM 3365 N N . ILE A 1 414 ? 26.192 9.823 -30.656 1.00 90.88 414 ILE A N 1
ATOM 3366 C CA . ILE A 1 414 ? 26.963 8.582 -30.549 1.00 90.88 414 ILE A CA 1
ATOM 3367 C C . ILE A 1 414 ? 27.685 8.557 -29.197 1.00 90.88 414 ILE A C 1
ATOM 3369 O O . ILE A 1 414 ? 28.344 9.520 -28.800 1.00 90.88 414 ILE A O 1
ATOM 3373 N N . SER A 1 415 ? 27.586 7.445 -28.467 1.00 91.50 415 SER A N 1
ATOM 3374 C CA . SER A 1 415 ? 28.257 7.313 -27.175 1.00 91.50 415 SER A CA 1
ATOM 3375 C C . SER A 1 415 ? 29.717 6.910 -27.334 1.00 91.50 415 SER A C 1
ATOM 3377 O O . SER A 1 415 ? 30.013 5.888 -27.946 1.00 91.50 415 SER A O 1
ATOM 3379 N N . LYS A 1 416 ? 30.637 7.669 -26.732 1.00 94.31 416 LYS A N 1
ATOM 3380 C CA . LYS A 1 416 ? 32.057 7.292 -26.650 1.00 94.31 416 LYS A CA 1
ATOM 3381 C C . LYS A 1 416 ? 32.299 6.499 -25.377 1.00 94.31 416 LYS A C 1
ATOM 3383 O O . LYS A 1 416 ? 32.127 7.030 -24.279 1.00 94.31 416 LYS A O 1
ATOM 3388 N N . LEU A 1 417 ? 32.651 5.227 -25.535 1.00 95.19 417 LEU A N 1
ATOM 3389 C CA . LEU A 1 417 ? 32.881 4.278 -24.454 1.00 95.19 417 LEU A CA 1
ATOM 3390 C C . LEU A 1 417 ? 34.368 3.924 -24.394 1.00 95.19 417 LEU A C 1
ATOM 3392 O O . LEU A 1 417 ? 34.898 3.226 -25.257 1.00 95.19 417 LEU A O 1
ATOM 3396 N N . SER A 1 418 ? 35.032 4.397 -23.349 1.00 95.69 418 SER A N 1
ATOM 3397 C CA . SER A 1 418 ? 36.416 4.067 -23.028 1.00 95.69 418 SER A CA 1
ATOM 3398 C C . SER A 1 418 ? 36.475 2.815 -22.160 1.00 95.69 418 SER A C 1
ATOM 3400 O O . SER A 1 418 ? 35.663 2.640 -21.249 1.00 95.69 418 SER A O 1
ATOM 3402 N N . VAL A 1 419 ? 37.437 1.943 -22.450 1.00 95.38 419 VAL A N 1
ATOM 3403 C CA . VAL A 1 419 ? 37.603 0.655 -21.778 1.00 95.38 419 VAL A CA 1
ATOM 3404 C C . VAL A 1 419 ? 39.021 0.519 -21.254 1.00 95.38 419 VAL A C 1
ATOM 3406 O O . VAL A 1 419 ? 39.986 0.672 -22.007 1.00 95.38 419 VAL A O 1
ATOM 3409 N N . SER A 1 420 ? 39.127 0.168 -19.977 1.00 94.62 420 SER A N 1
ATOM 3410 C CA . SER A 1 420 ? 40.375 -0.190 -19.308 1.00 94.62 420 SER A CA 1
ATOM 3411 C C . SER A 1 420 ? 40.270 -1.595 -18.721 1.00 94.62 420 SER A C 1
ATOM 3413 O O . SER A 1 420 ? 39.187 -2.054 -18.356 1.00 94.62 420 SER A O 1
ATOM 3415 N N . ILE A 1 421 ? 41.394 -2.302 -18.645 1.00 92.88 421 ILE A N 1
ATOM 3416 C CA . ILE A 1 421 ? 41.482 -3.618 -18.009 1.00 92.88 421 ILE A CA 1
ATOM 3417 C C . ILE A 1 421 ? 42.600 -3.572 -16.975 1.00 92.88 421 ILE A C 1
ATOM 3419 O O . ILE A 1 421 ? 43.742 -3.265 -17.313 1.00 92.88 421 ILE A O 1
ATOM 3423 N N . ASN A 1 422 ? 42.278 -3.885 -15.719 1.00 89.88 422 ASN A N 1
ATOM 3424 C CA . ASN A 1 422 ? 43.203 -3.821 -14.584 1.00 89.88 422 ASN A CA 1
ATOM 3425 C C . ASN A 1 422 ? 43.909 -2.452 -14.484 1.00 89.88 422 ASN A C 1
ATOM 3427 O O . ASN A 1 422 ? 45.119 -2.385 -14.267 1.00 89.88 422 ASN A O 1
ATOM 3431 N N . GLY A 1 423 ? 43.168 -1.359 -14.701 1.00 84.94 423 GLY A N 1
ATOM 3432 C CA . GLY A 1 423 ? 43.701 0.004 -14.711 1.00 84.94 423 GLY A CA 1
ATOM 3433 C C . GLY A 1 423 ? 44.500 0.396 -15.961 1.00 84.94 423 GLY A C 1
ATOM 3434 O O . GLY A 1 423 ? 44.872 1.562 -16.084 1.00 84.94 423 GLY A O 1
ATOM 3435 N N . GLN A 1 424 ? 44.758 -0.518 -16.906 1.00 88.56 424 GLN A N 1
ATOM 3436 C CA . GLN A 1 424 ? 45.423 -0.184 -18.169 1.00 88.56 424 GLN A CA 1
ATOM 3437 C C . GLN A 1 424 ? 44.403 0.193 -19.252 1.00 88.56 424 GLN A C 1
ATOM 3439 O O . GLN A 1 424 ? 43.525 -0.620 -19.552 1.00 88.56 424 GLN A O 1
ATOM 3444 N N . PRO A 1 425 ? 44.512 1.383 -19.875 1.00 90.75 425 PRO A N 1
ATOM 3445 C CA . PRO A 1 425 ? 43.662 1.766 -20.998 1.00 90.75 425 PRO A CA 1
ATOM 3446 C C . PRO A 1 425 ? 43.832 0.802 -22.174 1.00 90.75 425 PRO A C 1
ATOM 3448 O O . PRO A 1 425 ? 44.953 0.531 -22.603 1.00 90.75 425 PRO A O 1
ATOM 3451 N N . VAL A 1 426 ? 42.718 0.299 -22.702 1.00 89.88 426 VAL A N 1
ATOM 3452 C CA . VAL A 1 426 ? 42.700 -0.635 -23.834 1.00 89.88 426 VAL A CA 1
ATOM 3453 C C . VAL A 1 426 ? 42.292 0.077 -25.115 1.00 89.88 426 VAL A C 1
ATOM 3455 O O . VAL A 1 426 ? 43.033 0.068 -26.094 1.00 89.88 426 VAL A O 1
ATOM 3458 N N . SER A 1 427 ? 41.107 0.685 -25.132 1.00 89.88 427 SER A N 1
ATOM 3459 C CA . SER A 1 427 ? 40.568 1.334 -26.327 1.00 89.88 427 SER A CA 1
ATOM 3460 C C . SER A 1 427 ? 39.445 2.304 -25.971 1.00 89.88 427 SER A C 1
ATOM 3462 O O . SER A 1 427 ? 38.904 2.266 -24.865 1.00 89.88 427 SER A O 1
ATOM 3464 N N . SER A 1 428 ? 39.071 3.141 -26.932 1.00 89.06 428 SER A N 1
ATOM 3465 C CA . SER A 1 428 ? 37.838 3.918 -26.907 1.00 89.06 428 SER A CA 1
ATOM 3466 C C . SER A 1 428 ? 37.054 3.596 -28.171 1.00 89.06 428 SER A C 1
ATOM 3468 O O . SER A 1 428 ? 37.613 3.600 -29.269 1.00 89.06 428 SER A O 1
ATOM 3470 N N . ILE A 1 429 ? 35.782 3.257 -28.005 1.00 92.31 429 ILE A N 1
ATOM 3471 C CA . ILE A 1 429 ? 34.896 2.825 -29.084 1.00 92.31 429 ILE A CA 1
ATOM 3472 C C . ILE A 1 429 ? 33.659 3.712 -29.145 1.00 92.31 429 ILE A C 1
ATOM 3474 O O . ILE A 1 429 ? 33.185 4.236 -28.138 1.00 92.31 429 ILE A O 1
ATOM 3478 N N . GLU A 1 430 ? 33.114 3.839 -30.346 1.00 93.75 430 GLU A N 1
ATOM 3479 C CA . GLU A 1 430 ? 31.851 4.520 -30.586 1.00 93.75 430 GLU A CA 1
ATOM 3480 C C . GLU A 1 430 ? 30.698 3.513 -30.559 1.00 93.75 430 GLU A C 1
ATOM 3482 O O . GLU A 1 430 ? 30.722 2.480 -31.235 1.00 93.75 430 GLU A O 1
ATOM 3487 N N . VAL A 1 431 ? 29.686 3.807 -29.748 1.00 92.81 431 VAL A N 1
ATOM 3488 C CA . VAL A 1 431 ? 28.499 2.979 -29.549 1.00 92.81 431 VAL A CA 1
ATOM 3489 C C . VAL A 1 431 ? 27.278 3.762 -30.030 1.00 92.81 431 VAL A C 1
ATOM 3491 O O . VAL A 1 431 ? 26.952 4.796 -29.443 1.00 92.81 431 VAL A O 1
ATOM 3494 N N . PRO A 1 432 ? 26.603 3.307 -31.097 1.00 89.25 432 PRO A N 1
ATOM 3495 C CA . PRO A 1 432 ? 25.410 3.966 -31.603 1.00 89.25 432 PRO A CA 1
ATOM 3496 C C . PRO A 1 432 ? 24.155 3.557 -30.819 1.00 89.25 432 PRO A C 1
ATOM 3498 O O . PRO A 1 432 ? 24.124 2.505 -30.175 1.00 89.25 432 PRO A O 1
ATOM 3501 N N . ASN A 1 433 ? 23.083 4.346 -30.948 1.00 84.88 433 ASN A N 1
ATOM 3502 C CA . ASN A 1 433 ? 21.800 4.076 -30.294 1.00 84.88 433 ASN A CA 1
ATOM 3503 C C . ASN A 1 433 ? 20.948 3.030 -31.035 1.00 84.88 433 ASN A C 1
ATOM 3505 O O . ASN A 1 433 ? 19.814 3.282 -31.442 1.00 84.88 433 ASN A O 1
ATOM 3509 N N . TYR A 1 434 ? 21.518 1.852 -31.254 1.00 79.50 434 TYR A N 1
ATOM 3510 C CA . TYR A 1 434 ? 20.821 0.661 -31.728 1.00 79.50 434 TYR A CA 1
ATOM 3511 C C . TYR A 1 434 ? 21.631 -0.586 -31.353 1.00 79.50 434 TYR A C 1
ATOM 3513 O O . TYR A 1 434 ? 22.821 -0.475 -31.035 1.00 79.50 434 TYR A O 1
ATOM 3521 N N . PRO A 1 435 ? 21.026 -1.788 -31.399 1.00 85.00 435 PRO A N 1
ATOM 3522 C CA . PRO A 1 435 ? 21.733 -3.004 -31.037 1.00 85.00 435 PRO A CA 1
ATOM 3523 C C . PRO A 1 435 ? 22.996 -3.207 -31.875 1.00 85.00 435 PRO A C 1
ATOM 3525 O O . PRO A 1 435 ? 22.930 -3.252 -33.104 1.00 85.00 435 PRO A O 1
ATOM 3528 N N . ASN A 1 436 ? 24.141 -3.341 -31.210 1.00 87.88 436 ASN A N 1
ATOM 3529 C CA . ASN A 1 436 ? 25.444 -3.431 -31.854 1.00 87.88 436 ASN A CA 1
ATOM 3530 C C . ASN A 1 436 ? 26.365 -4.424 -31.125 1.00 87.88 436 ASN A C 1
ATOM 3532 O O . ASN A 1 436 ? 26.218 -4.708 -29.934 1.00 87.88 436 ASN A O 1
ATOM 3536 N N . LEU A 1 437 ? 27.336 -4.961 -31.862 1.00 91.25 437 LEU A N 1
ATOM 3537 C CA . LEU A 1 437 ? 28.424 -5.771 -31.323 1.00 91.25 437 LEU A CA 1
ATOM 3538 C C . LEU A 1 437 ? 29.690 -4.927 -31.298 1.00 91.25 437 LEU A C 1
ATOM 3540 O O . LEU A 1 437 ? 30.452 -4.902 -32.267 1.00 91.25 437 LEU A O 1
ATOM 3544 N N . ALA A 1 438 ? 29.928 -4.253 -30.180 1.00 91.19 438 ALA A N 1
ATOM 3545 C CA . ALA A 1 438 ? 31.116 -3.439 -30.030 1.00 91.19 438 ALA A CA 1
ATOM 3546 C C . ALA A 1 438 ? 32.321 -4.339 -29.721 1.00 91.19 438 ALA A C 1
ATOM 3548 O O . ALA A 1 438 ? 32.395 -4.973 -28.665 1.00 91.19 438 ALA A O 1
ATOM 3549 N N . ARG A 1 439 ? 33.239 -4.448 -30.686 1.00 92.44 439 ARG A N 1
ATOM 3550 C CA . ARG A 1 439 ? 34.451 -5.270 -30.588 1.00 92.44 439 ARG A CA 1
ATOM 3551 C C . ARG A 1 439 ? 35.634 -4.392 -30.219 1.00 92.44 439 ARG A C 1
ATOM 3553 O O . ARG A 1 439 ? 35.981 -3.482 -30.961 1.00 92.44 439 ARG A O 1
ATOM 3560 N N . ILE A 1 440 ? 36.261 -4.711 -29.099 1.00 92.44 440 ILE A N 1
ATOM 3561 C CA . ILE A 1 440 ? 37.418 -3.999 -28.568 1.00 92.44 440 ILE A CA 1
ATOM 3562 C C . ILE A 1 440 ? 38.631 -4.899 -28.743 1.00 92.44 440 ILE A C 1
ATOM 3564 O O . ILE A 1 440 ? 38.666 -5.994 -28.181 1.00 92.44 440 ILE A O 1
ATOM 3568 N N . GLU A 1 441 ? 39.601 -4.462 -29.541 1.00 90.94 441 GLU A N 1
ATOM 3569 C CA . GLU A 1 441 ? 40.852 -5.195 -29.727 1.00 90.94 441 GLU A CA 1
ATOM 3570 C C . GLU A 1 441 ? 41.688 -5.147 -28.446 1.00 90.94 441 GLU A C 1
ATOM 3572 O O . GLU A 1 441 ? 41.887 -4.089 -27.850 1.00 90.94 441 GLU A O 1
ATOM 3577 N N . LEU A 1 442 ? 42.130 -6.317 -27.992 1.00 90.00 442 LEU A N 1
ATOM 3578 C CA . LEU A 1 442 ? 42.923 -6.451 -26.776 1.00 90.00 442 LEU A CA 1
ATOM 3579 C C . LEU A 1 442 ? 44.408 -6.232 -27.091 1.00 90.00 442 LEU A C 1
ATOM 3581 O O . LEU A 1 442 ? 44.897 -6.764 -28.092 1.00 90.00 442 LEU A O 1
ATOM 3585 N N . PRO A 1 443 ? 45.156 -5.511 -26.237 1.00 85.06 443 PRO A N 1
ATOM 3586 C CA . PRO A 1 443 ? 46.554 -5.218 -26.500 1.00 85.06 443 PRO A CA 1
ATOM 3587 C C . PRO A 1 443 ? 47.397 -6.504 -26.513 1.00 85.06 443 PRO A C 1
ATOM 3589 O O . PRO A 1 443 ? 47.154 -7.432 -25.725 1.00 85.06 443 PRO A O 1
ATOM 3592 N N . PRO A 1 444 ? 48.421 -6.576 -27.382 1.00 78.69 444 PRO A N 1
ATOM 3593 C CA . PRO A 1 444 ? 49.347 -7.696 -27.389 1.00 78.69 444 PRO A CA 1
ATOM 3594 C C . PRO A 1 444 ? 50.091 -7.754 -26.050 1.00 78.69 444 PRO A C 1
ATOM 3596 O O . PRO A 1 444 ? 50.729 -6.790 -25.641 1.00 78.69 444 PRO A O 1
ATOM 3599 N N . GLY A 1 445 ? 50.009 -8.896 -25.364 1.00 75.44 445 GLY A N 1
ATOM 3600 C CA . GLY A 1 445 ? 50.687 -9.113 -24.081 1.00 75.44 445 GLY A CA 1
ATOM 3601 C C . GLY A 1 445 ? 49.799 -9.032 -22.838 1.00 75.44 445 GLY A C 1
ATOM 3602 O O . GLY A 1 445 ? 50.310 -9.259 -21.747 1.00 75.44 445 GLY A O 1
ATOM 3603 N N . LEU A 1 446 ? 48.487 -8.793 -22.975 1.00 82.50 446 LEU A N 1
ATOM 3604 C CA . LEU A 1 446 ? 47.560 -8.840 -21.840 1.00 82.50 446 LEU A CA 1
ATOM 3605 C C . LEU A 1 446 ? 47.579 -10.234 -21.176 1.00 82.50 446 LEU A C 1
ATOM 3607 O O . LEU A 1 446 ? 47.274 -11.251 -21.814 1.00 82.50 446 LEU A O 1
ATOM 3611 N N . GLU A 1 447 ? 47.965 -10.295 -19.899 1.00 81.94 447 GLU A N 1
ATOM 3612 C CA . GLU A 1 447 ? 48.127 -11.562 -19.184 1.00 81.94 447 GLU A CA 1
ATOM 3613 C C . GLU A 1 447 ? 46.788 -12.282 -18.976 1.00 81.94 447 GLU A C 1
ATOM 3615 O O . GLU A 1 447 ? 45.742 -11.677 -18.732 1.00 81.94 447 GLU A O 1
ATOM 3620 N N . ALA A 1 448 ? 46.811 -13.616 -19.063 1.00 84.25 448 ALA A N 1
ATOM 3621 C CA . ALA A 1 448 ? 45.656 -14.420 -18.687 1.00 84.25 448 ALA A CA 1
ATOM 3622 C C . ALA A 1 448 ? 45.497 -14.392 -17.164 1.00 84.25 448 ALA A C 1
ATOM 3624 O O . ALA A 1 448 ? 46.462 -14.603 -16.439 1.00 84.25 448 ALA A O 1
ATOM 3625 N N . GLY A 1 449 ? 44.279 -14.196 -16.672 1.00 86.62 449 GLY A N 1
ATOM 3626 C CA . GLY A 1 449 ? 44.072 -14.010 -15.243 1.00 86.62 449 GLY A CA 1
ATOM 3627 C C . GLY A 1 449 ? 42.670 -13.534 -14.928 1.00 86.62 449 GLY A C 1
ATOM 3628 O O . GLY A 1 449 ? 41.741 -13.765 -15.702 1.00 86.62 449 GLY A O 1
ATOM 3629 N N . ASP A 1 450 ? 42.530 -12.910 -13.772 1.00 89.69 450 ASP A N 1
ATOM 3630 C CA . ASP A 1 450 ? 41.311 -12.212 -13.390 1.00 89.69 450 ASP A CA 1
ATOM 3631 C C . ASP A 1 450 ? 41.414 -10.779 -13.919 1.00 89.69 450 ASP A C 1
ATOM 3633 O O . ASP A 1 450 ? 42.426 -10.101 -13.731 1.00 89.69 450 ASP A O 1
ATOM 3637 N N . TRP A 1 451 ? 40.412 -10.365 -14.686 1.00 91.06 451 TRP A N 1
ATOM 3638 C CA . TRP A 1 451 ? 40.345 -9.047 -15.300 1.00 91.06 451 TRP A CA 1
ATOM 3639 C C . TRP A 1 451 ? 39.240 -8.249 -14.634 1.00 91.06 451 TRP A C 1
ATOM 3641 O O . TRP A 1 451 ? 38.073 -8.639 -14.704 1.00 91.06 451 TRP A O 1
ATOM 3651 N N . LYS A 1 452 ? 39.618 -7.112 -14.058 1.00 91.44 452 LYS A N 1
ATOM 3652 C CA . LYS A 1 452 ? 38.725 -6.005 -13.742 1.00 91.44 452 LYS A CA 1
ATOM 3653 C C . LYS A 1 452 ? 38.573 -5.170 -15.010 1.00 91.44 452 LYS A C 1
ATOM 3655 O O . LYS A 1 452 ? 39.520 -4.508 -15.428 1.00 91.44 452 LYS A O 1
ATOM 3660 N N . VAL A 1 453 ? 37.419 -5.256 -15.656 1.00 93.62 453 VAL A N 1
ATOM 3661 C CA . VAL A 1 453 ? 37.085 -4.460 -16.841 1.00 93.62 453 VAL A CA 1
ATOM 3662 C C . VAL A 1 453 ? 36.336 -3.221 -16.378 1.00 93.62 453 VAL A C 1
ATOM 3664 O O . VAL A 1 453 ? 35.287 -3.325 -15.743 1.00 93.62 453 VAL A O 1
ATOM 3667 N N . GLU A 1 454 ? 36.881 -2.064 -16.714 1.00 94.88 454 GLU A N 1
ATOM 3668 C CA . GLU A 1 454 ? 36.382 -0.748 -16.333 1.00 94.88 454 GLU A CA 1
ATOM 3669 C C . GLU A 1 454 ? 35.866 -0.060 -17.597 1.00 94.88 454 GLU A C 1
ATOM 3671 O O . GLU A 1 454 ? 36.595 0.116 -18.575 1.00 94.88 454 GLU A O 1
ATOM 3676 N N . LEU A 1 455 ? 34.583 0.278 -17.592 1.00 95.75 455 LEU A N 1
ATOM 3677 C CA . LEU A 1 455 ? 33.870 0.904 -18.696 1.00 95.75 455 LEU A CA 1
ATOM 3678 C C . LEU A 1 455 ? 33.527 2.336 -18.305 1.00 95.75 455 LEU A C 1
ATOM 3680 O O . LEU A 1 455 ? 32.982 2.558 -17.226 1.00 95.75 455 LEU A O 1
ATOM 3684 N N . ARG A 1 456 ? 33.783 3.301 -19.186 1.00 96.12 456 ARG A N 1
ATOM 3685 C CA . ARG A 1 456 ? 33.437 4.708 -18.967 1.00 96.12 456 ARG A CA 1
ATOM 3686 C C . ARG A 1 456 ? 32.826 5.321 -20.210 1.00 96.12 456 ARG A C 1
ATOM 3688 O O . ARG A 1 456 ? 33.442 5.288 -21.269 1.00 96.12 456 ARG A O 1
ATOM 3695 N N . VAL A 1 457 ? 31.657 5.928 -20.068 1.00 95.31 457 VAL A N 1
ATOM 3696 C CA . VAL A 1 457 ? 30.993 6.662 -21.147 1.00 95.31 457 VAL A CA 1
ATOM 3697 C C . VAL A 1 457 ? 31.106 8.168 -20.923 1.00 95.31 457 VAL A C 1
ATOM 3699 O O . VAL A 1 457 ? 30.910 8.666 -19.812 1.00 95.31 457 VAL A O 1
ATOM 3702 N N . ASP A 1 458 ? 31.430 8.909 -21.977 1.00 91.88 458 ASP A N 1
ATOM 3703 C CA . ASP A 1 458 ? 31.677 10.351 -21.861 1.00 91.88 458 ASP A CA 1
ATOM 3704 C C . ASP A 1 458 ? 30.384 11.182 -21.807 1.00 91.88 458 ASP A C 1
ATOM 3706 O O . ASP A 1 458 ? 30.321 12.187 -21.097 1.00 91.88 458 ASP A O 1
ATOM 3710 N N . ASN A 1 459 ? 29.337 10.749 -22.514 1.00 90.88 459 ASN A N 1
ATOM 3711 C CA . ASN A 1 459 ? 28.083 11.480 -22.719 1.00 90.88 459 ASN A CA 1
ATOM 3712 C C . ASN A 1 459 ? 26.852 10.696 -22.223 1.00 90.88 459 ASN A C 1
ATOM 3714 O O . ASN A 1 459 ? 25.994 10.285 -23.007 1.00 90.88 459 ASN A O 1
ATOM 3718 N N . THR A 1 460 ? 26.737 10.515 -20.903 1.00 91.94 460 THR A N 1
ATOM 3719 C CA . THR A 1 460 ? 25.505 9.993 -20.278 1.00 91.94 460 THR A CA 1
ATOM 3720 C C . THR A 1 460 ? 24.303 10.887 -20.573 1.00 91.94 460 THR A C 1
ATOM 3722 O O . THR A 1 460 ? 24.454 12.109 -20.627 1.00 91.94 460 THR A O 1
ATOM 3725 N N . PHE A 1 461 ? 23.110 10.308 -20.645 1.00 87.69 461 PHE A N 1
ATOM 3726 C CA . PHE A 1 461 ? 21.859 11.046 -20.812 1.00 87.69 461 PHE A CA 1
ATOM 3727 C C . PHE A 1 461 ? 20.850 10.706 -19.714 1.00 87.69 461 PHE A C 1
ATOM 3729 O O . PHE A 1 461 ? 20.984 9.714 -19.005 1.00 87.69 461 PHE A O 1
ATOM 3736 N N . SER A 1 462 ? 19.835 11.547 -19.576 1.00 81.25 462 SER A N 1
ATOM 3737 C CA . SER A 1 462 ? 18.672 11.303 -18.726 1.00 81.25 462 SER A CA 1
ATOM 3738 C C . SER A 1 462 ? 17.466 11.103 -19.641 1.00 81.25 462 SER A C 1
ATOM 3740 O O . SER A 1 462 ? 17.202 11.986 -20.465 1.00 81.25 462 SER A O 1
ATOM 3742 N N . PRO A 1 463 ? 16.729 9.980 -19.557 1.00 74.12 463 PRO A N 1
ATOM 3743 C CA . PRO A 1 463 ? 15.534 9.794 -20.375 1.00 74.12 463 PRO A CA 1
ATOM 3744 C C . PRO A 1 463 ? 14.487 10.883 -20.148 1.00 74.12 463 PRO A C 1
ATOM 3746 O O . PRO A 1 463 ? 13.789 11.243 -21.090 1.00 74.12 463 PRO A O 1
ATOM 3749 N N . ARG A 1 464 ? 14.433 11.487 -18.957 1.00 65.75 464 ARG A N 1
ATOM 3750 C CA . ARG A 1 464 ? 13.627 12.688 -18.710 1.00 65.75 464 ARG A CA 1
ATOM 3751 C C . ARG A 1 464 ? 13.984 13.840 -19.625 1.00 65.75 464 ARG A C 1
ATOM 3753 O O . ARG A 1 464 ? 13.092 14.462 -20.192 1.00 65.75 464 ARG A O 1
ATOM 3760 N N . ASP A 1 465 ? 15.271 14.120 -19.758 1.00 72.75 465 ASP A N 1
ATOM 3761 C CA . ASP A 1 465 ? 15.739 15.295 -20.488 1.00 72.75 465 ASP A CA 1
ATOM 3762 C C . ASP A 1 465 ? 15.616 15.087 -22.003 1.00 72.75 465 ASP A C 1
ATOM 3764 O O . ASP A 1 465 ? 15.379 16.037 -22.743 1.00 72.75 465 ASP A O 1
ATOM 3768 N N . VAL A 1 466 ? 15.736 13.837 -22.462 1.00 74.81 466 VAL A N 1
ATOM 3769 C CA . VAL A 1 466 ? 15.646 13.487 -23.886 1.00 74.81 466 VAL A CA 1
ATOM 3770 C C . VAL A 1 466 ? 14.211 13.189 -24.324 1.00 74.81 466 VAL A C 1
ATOM 3772 O O . VAL A 1 466 ? 13.754 13.691 -25.348 1.00 74.81 466 VAL A O 1
ATOM 3775 N N . LEU A 1 467 ? 13.524 12.303 -23.609 1.00 62.88 467 LEU A N 1
ATOM 3776 C CA . LEU A 1 467 ? 12.262 11.693 -24.034 1.00 62.88 467 LEU A CA 1
ATOM 3777 C C . LEU A 1 467 ? 11.053 12.274 -23.295 1.00 62.88 467 LEU A C 1
ATOM 3779 O O . LEU A 1 467 ? 9.920 11.944 -23.634 1.00 62.88 467 LEU A O 1
ATOM 3783 N N . GLY A 1 468 ? 11.274 13.112 -22.278 1.00 50.56 468 GLY A N 1
ATOM 3784 C CA . GLY A 1 468 ? 10.202 13.638 -21.436 1.00 50.56 468 GLY A CA 1
ATOM 3785 C C . GLY A 1 468 ? 9.570 12.592 -20.516 1.00 50.56 468 GLY A C 1
ATOM 3786 O O . GLY A 1 468 ? 8.514 12.871 -19.957 1.00 50.56 468 GLY A O 1
ATOM 3787 N N . ILE A 1 469 ? 10.205 11.422 -20.359 1.00 46.59 469 ILE A N 1
ATOM 3788 C CA . ILE A 1 469 ? 9.757 10.343 -19.472 1.00 46.59 469 ILE A CA 1
ATOM 3789 C C . ILE A 1 469 ? 10.480 10.427 -18.127 1.00 46.59 469 ILE A C 1
ATOM 3791 O O . ILE A 1 469 ? 11.683 10.619 -18.050 1.00 46.59 469 ILE A O 1
ATOM 3795 N N . GLU A 1 470 ? 9.741 10.267 -17.055 1.00 44.31 470 GLU A N 1
ATOM 3796 C CA . GLU A 1 470 ? 10.068 10.332 -15.626 1.00 44.31 470 GLU A CA 1
ATOM 3797 C C . GLU A 1 470 ? 11.005 9.219 -15.122 1.00 44.31 470 GLU A C 1
ATOM 3799 O O . GLU A 1 470 ? 10.883 8.706 -14.012 1.00 44.31 470 GLU A O 1
ATOM 3804 N N . ASP A 1 471 ? 12.012 8.910 -15.929 1.00 54.59 471 ASP A N 1
ATOM 3805 C CA . ASP A 1 471 ? 13.221 8.205 -15.552 1.00 54.59 471 ASP A CA 1
ATOM 3806 C C . ASP A 1 471 ? 14.363 9.225 -15.397 1.00 54.59 471 ASP A C 1
ATOM 3808 O O . ASP A 1 471 ? 14.823 9.863 -16.348 1.00 54.59 471 ASP A O 1
ATOM 3812 N N . TYR A 1 472 ? 14.786 9.397 -14.144 1.00 69.38 472 TYR A N 1
ATOM 3813 C CA . TYR A 1 472 ? 15.782 10.377 -13.707 1.00 69.38 472 TYR A CA 1
ATOM 3814 C C . TYR A 1 472 ? 17.196 9.791 -13.635 1.00 69.38 472 TYR A C 1
ATOM 3816 O O . TYR A 1 472 ? 18.095 10.414 -13.053 1.00 69.38 472 TYR A O 1
ATOM 3824 N N . ARG A 1 473 ? 17.403 8.559 -14.103 1.00 76.75 473 ARG A N 1
ATOM 3825 C CA . ARG A 1 473 ? 18.717 7.912 -14.080 1.00 76.75 473 ARG A CA 1
ATOM 3826 C C . ARG A 1 473 ? 19.645 8.584 -15.090 1.00 76.75 473 ARG A C 1
ATOM 3828 O O . ARG A 1 473 ? 19.208 9.030 -16.146 1.00 76.75 473 ARG A O 1
ATOM 3835 N N . LYS A 1 474 ? 20.941 8.647 -14.769 1.00 82.88 474 LYS A N 1
ATOM 3836 C CA . LYS A 1 474 ? 21.972 9.068 -15.728 1.00 82.88 474 LYS A CA 1
ATOM 3837 C C . LYS A 1 474 ? 22.490 7.832 -16.444 1.00 82.88 474 LYS A C 1
ATOM 3839 O O . LYS A 1 474 ? 23.396 7.158 -15.963 1.00 82.88 474 LYS A O 1
ATOM 3844 N N . LEU A 1 475 ? 21.879 7.535 -17.579 1.00 86.38 475 LEU A N 1
ATOM 3845 C CA . LEU A 1 475 ? 22.121 6.330 -18.349 1.00 86.38 475 LEU A CA 1
ATOM 3846 C C . LEU A 1 475 ? 23.321 6.496 -19.277 1.00 86.38 475 LEU A C 1
ATOM 3848 O O . LEU A 1 475 ? 23.457 7.493 -19.992 1.00 86.38 475 LEU A O 1
ATOM 3852 N N . GLY A 1 476 ? 24.192 5.495 -19.250 1.00 94.12 476 GLY A N 1
ATOM 3853 C CA . GLY A 1 476 ? 25.265 5.309 -20.207 1.00 94.12 476 GLY A CA 1
ATOM 3854 C C . GLY A 1 476 ? 24.853 4.404 -21.361 1.00 94.12 476 GLY A C 1
ATOM 3855 O O . GLY A 1 476 ? 23.926 4.706 -22.105 1.00 94.12 476 GLY A O 1
ATOM 3856 N N . VAL A 1 477 ? 25.557 3.285 -21.521 1.00 94.94 477 VAL A N 1
ATOM 3857 C CA . VAL A 1 477 ? 25.271 2.265 -22.539 1.00 94.94 477 VAL A CA 1
ATOM 3858 C C . VAL A 1 477 ? 24.481 1.099 -21.931 1.00 94.94 477 VAL A C 1
ATOM 3860 O O . VAL A 1 477 ? 24.831 0.572 -20.875 1.00 94.94 477 VAL A O 1
ATOM 3863 N N . ALA A 1 478 ? 23.429 0.651 -22.610 1.00 92.69 478 ALA A N 1
ATOM 3864 C CA . ALA A 1 478 ? 22.717 -0.574 -22.263 1.00 92.69 478 ALA A CA 1
ATOM 3865 C C . ALA A 1 478 ? 23.486 -1.792 -22.786 1.00 92.69 478 ALA A C 1
ATOM 3867 O O . ALA A 1 478 ? 23.677 -1.936 -23.997 1.00 92.69 478 ALA A O 1
ATOM 3868 N N . ILE A 1 479 ? 23.900 -2.692 -21.892 1.00 94.69 479 ILE A N 1
ATOM 3869 C CA . ILE A 1 479 ? 24.683 -3.886 -22.233 1.00 94.69 479 ILE A CA 1
ATOM 3870 C C . ILE A 1 479 ? 23.891 -5.136 -21.854 1.00 94.69 479 ILE A C 1
ATOM 3872 O O . ILE A 1 479 ? 23.439 -5.282 -20.722 1.00 94.69 479 ILE A O 1
ATOM 3876 N N . ALA A 1 480 ? 23.729 -6.056 -22.802 1.00 90.94 480 ALA A N 1
ATOM 3877 C CA . ALA A 1 480 ? 23.060 -7.340 -22.587 1.00 90.94 480 ALA A CA 1
ATOM 3878 C C . ALA A 1 480 ? 24.045 -8.454 -22.217 1.00 90.94 480 ALA A C 1
ATOM 3880 O O . ALA A 1 480 ? 23.717 -9.393 -21.485 1.00 90.94 480 ALA A O 1
ATOM 3881 N N . LYS A 1 481 ? 25.268 -8.378 -22.749 1.00 92.75 481 LYS A N 1
ATOM 3882 C CA . LYS A 1 481 ? 26.259 -9.443 -22.620 1.00 92.75 481 LYS A CA 1
ATOM 3883 C C . LYS A 1 481 ? 27.680 -8.938 -22.869 1.00 92.75 481 LYS A C 1
ATOM 3885 O O . LYS A 1 481 ? 27.900 -8.097 -23.735 1.00 92.75 481 LYS A O 1
ATOM 3890 N N . VAL A 1 482 ? 28.639 -9.525 -22.156 1.00 93.44 482 VAL A N 1
ATOM 3891 C CA . VAL A 1 482 ? 30.084 -9.304 -22.313 1.00 93.44 482 VAL A CA 1
ATOM 3892 C C . VAL A 1 482 ? 30.788 -10.649 -22.485 1.00 93.44 482 VAL A C 1
ATOM 3894 O O . VAL A 1 482 ? 30.537 -11.583 -21.719 1.00 93.44 482 VAL A O 1
ATOM 3897 N N . GLU A 1 483 ? 31.649 -10.791 -23.492 1.00 92.81 483 GLU A N 1
ATOM 3898 C CA . GLU A 1 483 ? 32.397 -12.035 -23.733 1.00 92.81 483 GLU A CA 1
ATOM 3899 C C . GLU A 1 483 ? 33.746 -11.822 -24.428 1.00 92.81 483 GLU A C 1
ATOM 3901 O O . GLU A 1 483 ? 33.994 -10.779 -25.024 1.00 92.81 483 GLU A O 1
ATOM 3906 N N . LEU A 1 484 ? 34.608 -12.844 -24.384 1.00 90.12 484 LEU A N 1
ATOM 3907 C CA . LEU A 1 484 ? 35.864 -12.877 -25.140 1.00 90.12 484 LEU A CA 1
ATOM 3908 C C . LEU A 1 484 ? 35.707 -13.702 -26.421 1.00 90.12 484 LEU A C 1
ATOM 3910 O O . LEU A 1 484 ? 35.369 -14.891 -26.342 1.00 90.12 484 LEU A O 1
ATOM 3914 N N . SER A 1 485 ? 36.035 -13.120 -27.578 1.00 86.12 485 SER A N 1
ATOM 3915 C CA . SER A 1 485 ? 36.024 -13.819 -28.876 1.00 86.12 485 SER A CA 1
ATOM 3916 C C . SER A 1 485 ? 37.420 -14.140 -29.384 1.00 86.12 485 SER A C 1
ATOM 3918 O O . SER A 1 485 ? 38.277 -13.224 -29.427 1.00 86.12 485 SER A O 1
#

Organism: NCBI:txid1797199

Nearest PDB structures (foldseek):
  6p61-assembly2_B  TM=8.488E-01  e=3.171E-14  Leptospira borgpetersenii serovar Hardjo-bovis str. JB197
  6p61-assembly3_C  TM=8.311E-01  e=3.103E-13  Leptospira borgpetersenii serovar Hardjo-bovis str. JB197
  6nqt-assembly1_A  TM=6.036E-01  e=1.971E-17  Homo sapiens
  4d0z-assembly5_F  TM=6.148E-01  e=4.051E-17  Homo sapiens
  6nqt-assembly3_E-2  TM=5.398E-01  e=3.383E-17  Homo sapiens